Protein AF-A0A9D9VFP2-F1 (afdb_monomer)

Mean predicted aligned error: 11.66 Å

Solvent-accessible surface area (backbone atoms only — not comparable to full-atom values): 26414 Å² total; per-residue (Å²): 130,60,72,68,52,58,50,42,52,49,50,50,54,50,15,52,52,50,9,52,51,48,38,73,38,48,62,98,45,57,84,6,37,31,48,27,54,53,50,50,52,52,53,48,49,50,50,58,52,21,68,74,70,72,53,71,57,79,85,33,53,80,51,50,64,57,32,48,50,30,22,38,40,30,18,45,48,50,45,62,70,60,33,50,52,23,53,52,50,23,52,54,45,49,52,51,38,46,42,30,60,46,53,68,55,68,68,70,35,39,62,65,50,56,53,44,45,74,63,49,43,61,58,50,17,46,53,29,28,54,50,47,59,49,55,67,71,59,80,72,80,89,79,79,92,69,53,62,62,58,52,51,48,50,51,46,63,65,41,44,65,55,50,51,53,50,52,56,53,42,36,73,75,32,72,70,53,31,58,56,49,53,73,78,47,91,68,91,79,50,71,69,57,49,54,52,52,53,52,27,52,51,39,26,54,52,43,27,8,53,51,28,33,56,75,68,51,74,57,72,74,82,73,76,70,76,79,67,94,81,85,84,90,83,57,64,63,59,54,48,51,51,51,47,51,51,41,52,52,48,52,54,51,48,54,57,43,50,60,64,70,71,51,47,75,66,54,49,64,74,68,74,56,52,72,69,55,62,38,60,57,59,41,64,54,48,53,48,51,45,54,48,49,52,51,51,52,56,49,47,46,64,72,57,60,69,88,66,81,87,67,62,79,58,52,56,56,52,51,48,42,51,51,53,41,50,52,49,50,53,53,41,49,53,40,51,49,55,40,32,73,74,73,41,61,46,70,69,57,54,54,46,52,54,49,51,54,49,52,52,52,46,51,51,42,48,52,45,24,74,74,72,67,74,39,64,20,57,39,32,37,48,46,53,50,52,52,51,52,48,54,52,48,49,65,72,66,32,65,44,36,47,33,40,46,53,32,50,56,45,22,78,76,67,76,57,74,65,60,70,64,63,63,69,47,37,41,52,17,37,72,47,54,52,54,48,49,74,72,45,63,72,69,64,26,52,54,52,48,56,49,51,45,54,49,44,59,51,49,60,62,55,60,75,44,74,36,31,37,30,51,22,47,53,52,32,40,53,55,40,57,73,67,74,99

Secondary structure (DSSP, 8-state):
--HHHHHHHHHHHHHHHHHHHHHHHHTT--SSTHHHHHHHHHHHHHHHHHHHHT---TTTTTHHHHHHHHHHGGGT---HHHHHHHHHHHHHHHHHHHHHHHSS-GGG--HHHHHHHHHHHHHHHHHHHHHHHHHHHT------S-HHHHHHHHHHHHHHHHHHHHHHHHHHH-HHHHHHHHTT------HHHHHHHHHHHHHHHHHHHHHHHHHHSPP-------------SS-HHHHHHHHHHHHHHHHHHHHHHHHHHSS-HHHHHHTT--HHHHHHTTHHHHHHHHHHHHHHHHHHHHHHTTTSS--HHHHHHHHHHHHHHHHHHHHHHHHHHHHHHHH---HHHHHHHHHHHHHHHHHHHHHHIIIII--HHHHHHHHHHHHHHHHHHHHHH-HHHHHHHHHHHHHHHHS---HHHHHHS-GGGHHHHHHHHHH--HHHHHHHHHHHHHHHHHHHHHTT-STT--HHHHHHHHHHHHHT-

Foldseek 3Di:
DDPLLVLLVLLLVLLLVLLVLLLVLPQVAAAALLQLVSLVSLVVSCVVSCVVQVQDQPLLVVLVVLLNVLSHLRNAFFDPVLVVVSSVSNVLSLLLSLDRSQEDRLLQDFLVVSVCSVPVLLVQLLVLLVVSVVVNVPVDDDDDDPCPVVVVVVVCVVCVLVCVLVLVVVLVVDVVSVVVVCVPDVDPDDPSNSVSSVSSVVSSSNSSSSSSSNRVDHRPPPPPVPPDDPDDDPDLVVLLVVLVVLLVVLVVVVVVVCCVVVVPPVVCVVVPDDLVRQLPPCLVVLLVSLVVLLVSLVVSCVVNVLLDDDPPSSLVSNVSSLVSNVVSLVVSVVSLVSVCLVANDDPVSVVSVLSSVLSNQLSVQVNCCSPPVVRSSSSSVSSVVSVSVSSVVCSVCRRLLVRLVRQLVSCVVPVDHDLVRNLPGTLLNLVSLVVVLVVDDDPSNVVSVVSLVVLLVVLVVNPPDPSSNHNSSVVSNVVSVVVVD

pLDDT: mean 77.58, std 16.52, range [28.22, 97.62]

Structure (mmCIF, N/CA/C/O backbone):
data_AF-A0A9D9VFP2-F1
#
_entry.id   AF-A0A9D9VFP2-F1
#
loop_
_atom_site.group_PDB
_atom_site.id
_atom_site.type_symbol
_atom_site.label_atom_id
_atom_site.label_alt_id
_atom_site.label_comp_id
_atom_site.label_asym_id
_atom_site.label_entity_id
_atom_site.label_seq_id
_atom_site.pdbx_PDB_ins_code
_atom_site.Cartn_x
_atom_site.Cartn_y
_atom_site.Cartn_z
_atom_site.occupancy
_atom_site.B_iso_or_equiv
_atom_site.auth_seq_id
_atom_site.auth_comp_id
_atom_site.auth_asym_id
_atom_site.auth_atom_id
_atom_site.pdbx_PDB_model_num
ATOM 1 N N . MET A 1 1 ? 3.698 1.509 45.637 1.00 52.25 1 MET A N 1
ATOM 2 C CA . MET A 1 1 ? 3.637 2.145 44.303 1.00 52.25 1 MET A CA 1
ATOM 3 C C . MET A 1 1 ? 2.421 1.578 43.592 1.00 52.25 1 MET A C 1
ATOM 5 O O . MET A 1 1 ? 2.334 0.359 43.514 1.00 52.25 1 MET A O 1
ATOM 9 N N . ASP A 1 2 ? 1.460 2.410 43.174 1.00 69.44 2 ASP A N 1
ATOM 10 C CA . ASP A 1 2 ? 0.217 1.916 42.559 1.00 69.44 2 ASP A CA 1
ATOM 11 C C . ASP A 1 2 ? 0.507 1.032 41.341 1.00 69.44 2 ASP A C 1
ATOM 13 O O . ASP A 1 2 ? 1.338 1.373 40.495 1.00 69.44 2 ASP A O 1
ATOM 17 N N . SER A 1 3 ? -0.219 -0.081 41.213 1.00 72.44 3 SER A N 1
ATOM 18 C CA . SER A 1 3 ? -0.112 -1.013 40.077 1.00 72.44 3 SER A CA 1
ATOM 19 C C . SER A 1 3 ? -0.267 -0.311 38.718 1.00 72.44 3 SER A C 1
ATOM 21 O O . SER A 1 3 ? 0.394 -0.672 37.746 1.00 72.44 3 SER A O 1
ATOM 23 N N . LYS A 1 4 ? -1.063 0.766 38.663 1.00 73.50 4 LYS A N 1
ATOM 24 C CA . LYS A 1 4 ? -1.228 1.625 37.479 1.00 73.50 4 LYS A CA 1
ATOM 25 C C . LYS A 1 4 ? 0.044 2.382 37.087 1.00 73.50 4 LYS A C 1
ATOM 27 O O . LYS A 1 4 ? 0.317 2.513 35.898 1.00 73.50 4 LYS A O 1
ATOM 32 N N . ILE A 1 5 ? 0.829 2.849 38.059 1.00 71.31 5 ILE A N 1
ATOM 33 C CA . ILE A 1 5 ? 2.092 3.565 37.817 1.00 71.31 5 ILE A CA 1
ATOM 34 C C . ILE A 1 5 ? 3.139 2.598 37.266 1.00 71.31 5 ILE A C 1
ATOM 36 O O . ILE A 1 5 ? 3.820 2.911 36.292 1.00 71.31 5 ILE A O 1
ATOM 40 N N . LEU A 1 6 ? 3.235 1.401 37.854 1.00 77.12 6 LEU A N 1
ATOM 41 C CA . LEU A 1 6 ? 4.149 0.356 37.389 1.00 77.12 6 LEU A CA 1
ATOM 42 C C . LEU A 1 6 ? 3.842 -0.040 35.931 1.00 77.12 6 LEU A C 1
ATOM 44 O O . LEU A 1 6 ? 4.758 -0.204 35.124 1.00 77.12 6 LEU A O 1
ATOM 48 N N . ASN A 1 7 ? 2.556 -0.127 35.576 1.00 80.19 7 ASN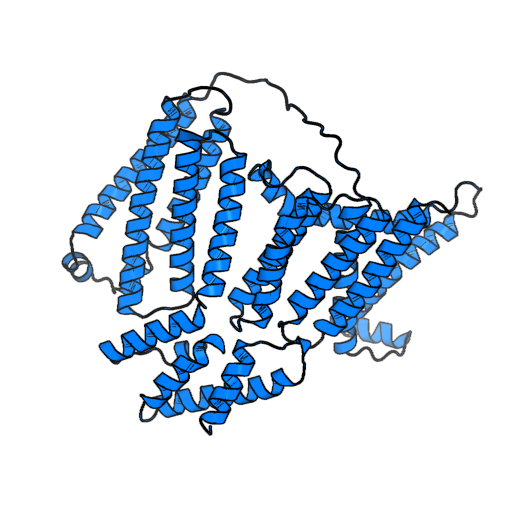 A N 1
ATOM 49 C CA . ASN A 1 7 ? 2.123 -0.395 34.206 1.00 80.19 7 ASN A CA 1
ATOM 50 C C . ASN A 1 7 ? 2.441 0.779 33.262 1.00 80.19 7 ASN A C 1
ATOM 52 O O . ASN A 1 7 ? 2.929 0.545 32.157 1.00 80.19 7 ASN A O 1
ATOM 56 N N . ALA A 1 8 ? 2.246 2.032 33.691 1.00 75.25 8 ALA A N 1
ATOM 57 C CA . ALA A 1 8 ? 2.575 3.214 32.883 1.00 75.25 8 ALA A CA 1
ATOM 58 C C . ALA A 1 8 ? 4.080 3.318 32.596 1.00 75.25 8 ALA A C 1
ATOM 60 O O . ALA A 1 8 ? 4.471 3.533 31.449 1.00 75.25 8 ALA A O 1
ATOM 61 N N . LEU A 1 9 ? 4.922 3.072 33.606 1.00 78.56 9 LEU A N 1
ATOM 62 C CA . LEU A 1 9 ? 6.376 2.999 33.441 1.00 78.56 9 LEU A CA 1
ATOM 63 C C . LEU A 1 9 ? 6.780 1.895 32.462 1.00 78.56 9 LEU A C 1
ATOM 65 O O . LEU A 1 9 ? 7.631 2.129 31.608 1.00 78.56 9 LEU A O 1
ATOM 69 N N . SER A 1 10 ? 6.148 0.717 32.543 1.00 80.88 10 SER A N 1
ATOM 70 C CA . SER A 1 10 ? 6.443 -0.376 31.611 1.00 80.88 10 SER A CA 1
ATOM 71 C C . SER A 1 10 ? 6.105 -0.013 30.162 1.00 80.88 10 SER A C 1
ATOM 73 O O . SER A 1 10 ? 6.924 -0.247 29.282 1.00 80.88 10 SER A O 1
ATOM 75 N N . VAL A 1 11 ? 4.965 0.644 29.915 1.00 82.88 11 VAL A N 1
ATOM 76 C CA . VAL A 1 11 ? 4.558 1.078 28.568 1.00 82.88 11 VAL A CA 1
ATOM 77 C C . VAL A 1 11 ? 5.515 2.131 28.005 1.00 82.88 11 VAL A C 1
ATOM 79 O O . VAL A 1 11 ? 5.914 2.033 26.844 1.00 82.88 11 VAL A O 1
ATOM 82 N N . ILE A 1 12 ? 5.938 3.103 28.818 1.00 78.62 12 ILE A N 1
ATOM 83 C CA . ILE A 1 12 ? 6.889 4.142 28.391 1.00 78.62 12 ILE A CA 1
ATOM 84 C C . ILE A 1 12 ? 8.267 3.541 28.099 1.00 78.62 12 ILE A C 1
ATOM 86 O O . ILE A 1 12 ? 8.838 3.825 27.048 1.00 78.62 12 ILE A O 1
ATOM 90 N N . ALA A 1 13 ? 8.778 2.671 28.976 1.00 78.88 13 ALA A N 1
ATOM 91 C CA . ALA A 1 13 ? 10.063 2.004 28.773 1.00 78.88 13 ALA A CA 1
ATOM 92 C C . ALA A 1 13 ? 10.060 1.129 27.508 1.00 78.88 13 ALA A C 1
ATOM 94 O O . ALA A 1 13 ? 10.996 1.193 26.711 1.00 78.88 13 ALA A O 1
ATOM 95 N N . THR A 1 14 ? 8.986 0.365 27.276 1.00 86.75 14 THR A N 1
ATOM 96 C CA . THR A 1 14 ? 8.822 -0.420 26.045 1.00 86.75 14 THR A CA 1
ATOM 97 C C . THR A 1 14 ? 8.753 0.475 24.805 1.00 86.75 14 THR A C 1
ATOM 99 O O . THR A 1 14 ? 9.372 0.147 23.798 1.00 86.75 14 THR A O 1
ATOM 102 N N . SER A 1 15 ? 8.073 1.623 24.876 1.00 82.06 15 SER A N 1
ATOM 103 C CA . SER A 1 15 ? 7.984 2.574 23.754 1.00 82.06 15 SER A CA 1
ATOM 104 C C . SER A 1 15 ? 9.339 3.211 23.424 1.00 82.06 15 SER A C 1
ATOM 106 O O . SER A 1 15 ? 9.695 3.317 22.255 1.00 82.06 15 SER A O 1
ATOM 108 N N . LEU A 1 16 ? 10.139 3.576 24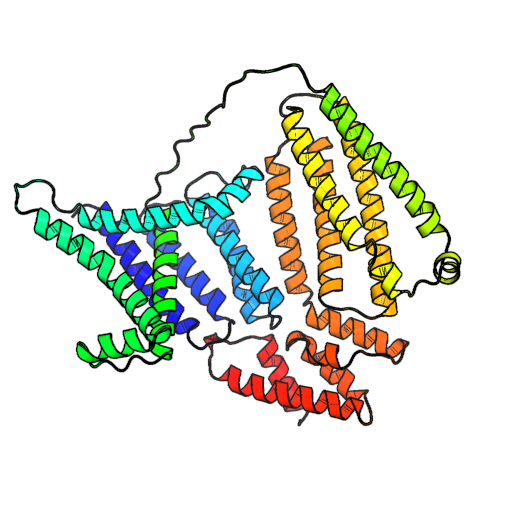.436 1.00 81.44 16 LEU A N 1
ATOM 109 C CA . LEU A 1 16 ? 11.512 4.071 24.241 1.00 81.44 16 LEU A CA 1
ATOM 110 C C . LEU A 1 16 ? 12.401 3.017 23.568 1.00 81.44 16 LEU A C 1
ATOM 112 O O . LEU A 1 16 ? 13.129 3.331 22.626 1.00 81.44 16 LEU A O 1
ATOM 116 N N . GLY A 1 17 ? 12.310 1.762 24.022 1.00 86.44 17 GLY A N 1
ATOM 117 C CA . GLY A 1 17 ? 13.030 0.645 23.412 1.00 86.44 17 GLY A CA 1
ATOM 118 C C . GLY A 1 17 ? 12.622 0.421 21.954 1.00 86.44 17 GLY A C 1
ATOM 119 O O . GLY A 1 17 ? 13.483 0.318 21.084 1.00 86.44 17 GLY A O 1
ATOM 120 N N . LEU A 1 18 ? 11.316 0.419 21.667 1.00 88.94 18 LEU A N 1
ATOM 121 C CA . LEU A 1 18 ? 10.792 0.288 20.304 1.00 88.94 18 LEU A CA 1
ATOM 122 C C . LEU A 1 18 ? 11.231 1.439 19.393 1.00 88.94 18 LEU A C 1
ATOM 124 O O . LEU A 1 18 ? 11.557 1.187 18.239 1.00 88.94 18 LEU A O 1
ATOM 128 N N . ALA A 1 19 ? 11.284 2.674 19.896 1.00 85.56 19 ALA A N 1
ATOM 129 C CA . ALA A 1 19 ? 11.765 3.827 19.136 1.00 85.56 19 ALA A CA 1
ATOM 130 C C . ALA A 1 19 ? 13.247 3.704 18.758 1.00 85.56 19 ALA A C 1
ATOM 132 O O . ALA A 1 19 ? 13.632 4.00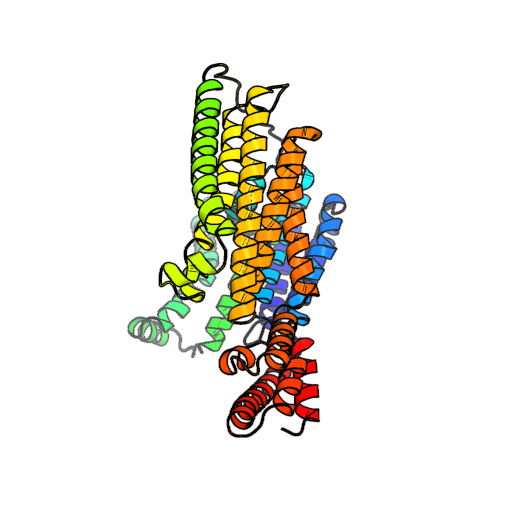8 17.631 1.00 85.56 19 ALA A O 1
ATOM 133 N N . PHE A 1 20 ? 14.078 3.207 19.679 1.00 87.88 20 PHE A N 1
ATOM 134 C CA . PHE A 1 20 ? 15.489 2.948 19.398 1.00 87.88 20 PHE A CA 1
ATOM 135 C C . PHE A 1 20 ? 15.665 1.844 18.348 1.00 87.88 20 PHE A C 1
ATOM 137 O O . PHE A 1 20 ? 16.433 2.004 17.401 1.00 87.88 20 PHE A O 1
ATOM 144 N N . VAL A 1 21 ? 14.907 0.748 18.475 1.00 91.06 21 VAL A N 1
ATOM 145 C CA . VAL A 1 21 ? 14.907 -0.337 17.481 1.00 91.06 21 VAL A CA 1
ATOM 146 C C . VAL A 1 21 ? 14.409 0.165 16.125 1.00 91.06 21 VAL A C 1
ATOM 148 O O . VAL A 1 21 ? 15.015 -0.162 15.111 1.00 91.06 21 VAL A O 1
ATOM 151 N N . PHE A 1 22 ? 13.352 0.981 16.089 1.00 91.06 22 PHE A N 1
ATOM 152 C CA . PHE A 1 22 ? 12.837 1.576 14.855 1.00 91.06 22 PHE A CA 1
ATOM 153 C C . PHE A 1 22 ? 13.925 2.382 14.141 1.00 91.06 22 PHE A C 1
ATOM 155 O O . PHE A 1 22 ? 14.223 2.117 12.980 1.00 91.06 22 PHE A O 1
ATOM 162 N N . ASN A 1 23 ? 14.590 3.291 14.850 1.00 88.00 23 ASN A N 1
ATOM 163 C CA . ASN A 1 23 ? 15.678 4.072 14.272 1.00 88.00 23 ASN A CA 1
ATOM 164 C C . ASN A 1 23 ? 16.829 3.212 13.769 1.00 88.00 23 ASN A C 1
ATOM 166 O O . ASN A 1 23 ? 17.292 3.398 12.651 1.00 88.00 23 ASN A O 1
ATOM 170 N N . PHE A 1 24 ? 17.264 2.229 14.556 1.00 89.50 24 PHE A N 1
ATOM 171 C CA . PHE A 1 24 ? 18.305 1.302 14.121 1.00 89.50 24 PHE A CA 1
ATOM 172 C C . PHE A 1 24 ? 17.937 0.571 12.811 1.00 89.50 24 PHE A C 1
ATOM 174 O O . PHE A 1 24 ? 18.823 0.228 12.020 1.00 89.50 24 PHE A O 1
ATOM 181 N N . MET A 1 25 ? 16.642 0.340 12.575 1.00 89.12 25 MET A N 1
ATOM 182 C CA . MET A 1 25 ? 16.126 -0.384 11.412 1.00 89.12 25 MET A CA 1
ATOM 183 C C . MET A 1 25 ? 15.899 0.489 10.171 1.00 89.12 25 MET A C 1
ATOM 185 O O . MET A 1 25 ? 16.067 -0.028 9.069 1.00 89.12 25 MET A O 1
ATOM 189 N N . PHE A 1 26 ? 15.521 1.762 10.326 1.00 89.75 26 PHE A N 1
ATOM 190 C CA . PHE A 1 26 ? 15.098 2.626 9.209 1.00 89.75 26 PHE A CA 1
ATOM 191 C C . PHE A 1 26 ? 16.019 3.818 8.926 1.00 89.75 26 PHE A C 1
ATOM 193 O O . PHE A 1 26 ? 15.959 4.369 7.831 1.00 89.75 26 PHE A O 1
ATOM 200 N N . PHE A 1 27 ? 16.878 4.209 9.867 1.00 86.88 27 PHE A N 1
ATOM 201 C CA . PHE A 1 27 ? 17.764 5.356 9.681 1.00 86.88 27 PHE A CA 1
ATOM 202 C C . PHE A 1 27 ? 18.812 5.089 8.589 1.00 86.88 27 PHE A C 1
ATOM 204 O O . PHE A 1 27 ? 19.534 4.092 8.683 1.00 86.88 27 PHE A O 1
ATOM 211 N N . ASP A 1 28 ? 18.886 5.973 7.584 1.00 83.56 28 ASP A N 1
ATOM 212 C CA . ASP A 1 28 ? 19.728 5.860 6.375 1.00 83.56 28 ASP A CA 1
ATOM 213 C C . ASP A 1 28 ? 19.528 4.556 5.569 1.00 83.56 28 ASP A C 1
ATOM 215 O O . ASP A 1 28 ? 20.409 4.144 4.814 1.00 83.56 28 ASP A O 1
ATOM 219 N N . LYS A 1 29 ? 18.386 3.869 5.721 1.00 86.50 29 LYS A N 1
ATOM 220 C CA . LYS A 1 29 ? 18.174 2.524 5.157 1.00 86.50 29 LYS A CA 1
ATOM 221 C C . LYS A 1 29 ? 16.913 2.435 4.317 1.00 86.50 29 LYS A C 1
ATOM 223 O O . LYS A 1 29 ? 15.862 2.973 4.659 1.00 86.50 29 LYS A O 1
ATOM 228 N N . LEU A 1 30 ? 16.994 1.667 3.233 1.00 85.25 30 LEU A N 1
ATOM 229 C CA . LEU A 1 30 ? 15.828 1.350 2.414 1.00 85.25 30 LEU A CA 1
ATOM 230 C C . LEU A 1 30 ? 14.844 0.447 3.164 1.00 85.25 30 LEU A C 1
ATOM 232 O O . LEU A 1 30 ? 15.219 -0.414 3.961 1.00 85.25 30 LEU A O 1
ATOM 236 N N . ILE A 1 31 ? 13.564 0.596 2.827 1.00 88.69 31 ILE A N 1
ATOM 237 C CA . ILE A 1 31 ? 12.503 -0.281 3.319 1.00 88.69 31 ILE A CA 1
ATOM 238 C C . ILE A 1 31 ? 12.723 -1.693 2.754 1.00 88.69 31 ILE A C 1
ATOM 240 O O . ILE A 1 31 ? 12.902 -1.874 1.545 1.00 88.69 31 ILE A O 1
ATOM 244 N N . GLY A 1 32 ? 12.703 -2.682 3.646 1.00 89.75 32 GLY A N 1
ATOM 245 C CA . GLY A 1 32 ? 12.879 -4.095 3.329 1.00 89.75 32 GLY A CA 1
ATOM 246 C C . GLY A 1 32 ? 12.302 -4.970 4.437 1.00 89.75 32 GLY A C 1
ATOM 247 O O . GLY A 1 32 ? 11.187 -4.736 4.915 1.00 89.75 32 GLY A O 1
ATOM 248 N N . ILE A 1 33 ? 13.073 -5.961 4.887 1.00 93.31 33 ILE A N 1
ATOM 249 C CA . ILE A 1 33 ? 12.671 -6.865 5.976 1.00 93.31 33 ILE A CA 1
ATOM 250 C C . ILE A 1 33 ? 12.490 -6.153 7.331 1.00 93.31 33 ILE A C 1
ATOM 252 O O . ILE A 1 33 ? 11.811 -6.670 8.220 1.00 93.31 33 ILE A O 1
ATOM 256 N N . SER A 1 34 ? 13.036 -4.944 7.488 1.00 93.31 34 SER A N 1
ATOM 257 C CA . SER A 1 34 ? 12.849 -4.086 8.665 1.00 93.31 34 SER A CA 1
ATOM 258 C C . SER A 1 34 ? 11.381 -3.920 9.079 1.00 93.31 34 SER A C 1
ATOM 260 O O . SER A 1 34 ? 11.084 -3.932 10.276 1.00 93.31 34 SER A O 1
ATOM 262 N N . VAL A 1 35 ? 10.449 -3.847 8.118 1.00 93.81 35 VAL A N 1
ATOM 263 C CA . VAL A 1 35 ? 9.007 -3.664 8.374 1.00 93.81 35 VAL A CA 1
ATOM 264 C C . VAL A 1 35 ? 8.398 -4.853 9.118 1.00 93.81 35 VAL A C 1
ATOM 266 O O . VAL A 1 35 ? 7.691 -4.659 10.110 1.00 93.81 35 VAL A O 1
ATOM 269 N N . VAL A 1 36 ? 8.682 -6.090 8.699 1.00 96.19 36 VAL A N 1
ATOM 270 C CA . VAL A 1 36 ? 8.168 -7.279 9.400 1.00 96.19 36 VAL A CA 1
ATOM 271 C C . VAL A 1 36 ? 8.813 -7.439 10.767 1.00 96.19 36 VAL A C 1
ATOM 273 O O . VAL A 1 36 ? 8.118 -7.780 11.722 1.00 96.19 36 VAL A O 1
ATOM 276 N N . VAL A 1 37 ? 10.108 -7.134 10.890 1.00 95.12 37 VAL A N 1
ATOM 277 C CA . VAL A 1 37 ? 10.836 -7.255 12.157 1.00 95.12 37 VAL A CA 1
ATOM 278 C C . VAL A 1 37 ? 10.255 -6.296 13.191 1.00 95.12 37 VAL A C 1
ATOM 280 O O . VAL A 1 37 ? 9.863 -6.739 14.271 1.00 95.12 37 VAL A O 1
ATOM 283 N N . ILE A 1 38 ? 10.110 -5.006 12.865 1.00 94.38 38 ILE A N 1
ATOM 284 C CA . ILE A 1 38 ? 9.543 -4.040 13.816 1.00 94.38 38 ILE A CA 1
ATOM 285 C C . ILE A 1 38 ? 8.085 -4.367 14.154 1.00 94.38 38 ILE A C 1
ATOM 287 O O . ILE A 1 38 ? 7.682 -4.260 15.312 1.00 94.38 38 ILE A O 1
ATOM 291 N N . THR A 1 39 ? 7.308 -4.828 13.171 1.00 94.81 39 THR A N 1
ATOM 292 C CA . THR A 1 39 ? 5.899 -5.188 13.368 1.00 94.81 39 THR A CA 1
ATOM 293 C C . THR A 1 39 ? 5.766 -6.409 14.279 1.00 94.81 39 THR A C 1
ATOM 295 O O . THR A 1 39 ? 4.938 -6.413 15.189 1.00 94.81 39 THR A O 1
ATOM 298 N N . ALA A 1 40 ? 6.618 -7.421 14.103 1.00 95.38 40 ALA A N 1
ATOM 299 C CA . ALA A 1 40 ? 6.659 -8.598 14.964 1.00 95.38 40 ALA A CA 1
ATOM 300 C C . ALA A 1 40 ? 7.079 -8.244 16.398 1.00 95.38 40 ALA A C 1
ATOM 302 O O . ALA A 1 40 ? 6.453 -8.715 17.349 1.00 95.38 40 ALA A O 1
ATOM 303 N N . ILE A 1 41 ? 8.081 -7.371 16.568 1.00 94.94 41 ILE A N 1
ATOM 304 C CA . ILE A 1 41 ? 8.502 -6.883 17.891 1.00 94.94 41 ILE A CA 1
ATOM 305 C C . ILE A 1 41 ? 7.369 -6.082 18.552 1.00 94.94 41 ILE A C 1
ATOM 307 O O . ILE A 1 41 ? 7.104 -6.275 19.737 1.00 94.94 41 ILE A O 1
ATOM 311 N N . LEU A 1 42 ? 6.653 -5.238 17.801 1.00 93.81 42 LEU A N 1
ATOM 312 C CA . LEU A 1 42 ? 5.506 -4.478 18.308 1.00 93.81 42 LEU A CA 1
ATOM 313 C C . LEU A 1 42 ? 4.364 -5.401 18.765 1.00 93.81 42 LEU A C 1
ATOM 315 O O . LEU A 1 42 ? 3.841 -5.228 19.866 1.00 93.81 42 LEU A O 1
ATOM 319 N N . ILE A 1 43 ? 3.996 -6.405 17.962 1.00 93.38 43 ILE A N 1
ATOM 320 C CA . ILE A 1 43 ? 2.972 -7.399 18.331 1.00 93.38 43 ILE A CA 1
ATOM 321 C C . ILE A 1 43 ? 3.429 -8.213 19.549 1.00 93.38 43 ILE A C 1
ATOM 323 O O . ILE A 1 43 ? 2.642 -8.434 20.470 1.00 93.38 43 ILE A O 1
ATOM 327 N N . GLY A 1 44 ? 4.706 -8.604 19.604 1.00 92.38 44 GLY A N 1
ATOM 328 C CA . GLY A 1 44 ? 5.305 -9.272 20.760 1.00 92.38 44 GLY A CA 1
ATOM 329 C C . GLY A 1 44 ? 5.255 -8.414 22.027 1.00 92.38 44 GLY A C 1
ATOM 330 O O . GLY A 1 44 ? 4.893 -8.911 23.093 1.00 92.38 44 GLY A O 1
ATOM 331 N N . ALA A 1 45 ? 5.524 -7.111 21.915 1.00 91.25 45 ALA A N 1
ATOM 332 C CA . ALA A 1 45 ? 5.397 -6.159 23.016 1.00 91.25 45 ALA A CA 1
ATOM 333 C C . ALA A 1 45 ? 3.947 -6.054 23.515 1.00 91.25 45 ALA A C 1
ATOM 335 O O . ALA A 1 45 ? 3.715 -6.087 24.726 1.00 91.25 45 ALA A O 1
ATOM 336 N N . VAL A 1 46 ? 2.965 -6.004 22.605 1.00 90.50 46 VAL A N 1
ATOM 337 C CA . VAL A 1 46 ? 1.536 -6.051 22.964 1.00 90.50 46 VAL A CA 1
ATOM 338 C C . VAL A 1 46 ? 1.185 -7.367 23.660 1.00 90.50 46 VAL A C 1
ATOM 340 O O . VAL A 1 46 ? 0.482 -7.341 24.667 1.00 90.50 46 VAL A O 1
ATOM 343 N N . TYR A 1 47 ? 1.696 -8.504 23.182 1.00 89.62 47 TYR A N 1
ATOM 344 C CA . TYR A 1 47 ? 1.457 -9.812 23.797 1.00 89.62 47 TYR A CA 1
ATOM 345 C C . TYR A 1 47 ? 2.007 -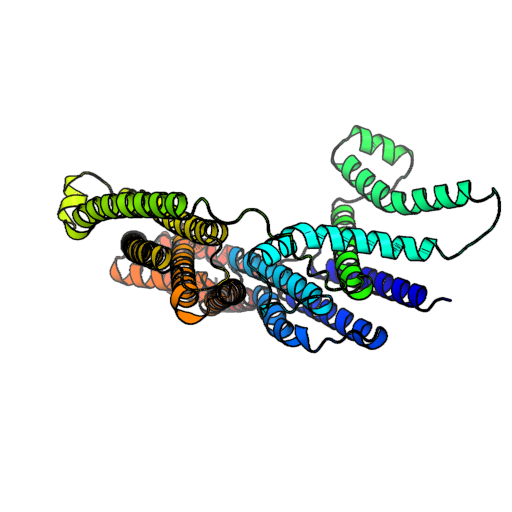9.886 25.228 1.00 89.62 47 TYR A C 1
ATOM 347 O O . TYR A 1 47 ? 1.273 -10.216 26.160 1.00 89.62 47 TYR A O 1
ATOM 355 N N . LEU A 1 48 ? 3.273 -9.507 25.428 1.00 88.88 48 LEU A N 1
ATOM 356 C CA . LEU A 1 48 ? 3.939 -9.535 26.735 1.00 88.88 48 LEU A CA 1
ATOM 357 C C . LEU A 1 48 ? 3.284 -8.582 27.745 1.00 88.88 48 LEU A C 1
ATOM 359 O O . LEU A 1 48 ? 3.035 -8.960 28.893 1.00 88.88 48 LEU A O 1
ATOM 363 N N . LEU A 1 49 ? 2.960 -7.355 27.323 1.00 87.31 49 LEU A N 1
ATOM 364 C CA . LEU A 1 49 ? 2.232 -6.401 28.164 1.00 87.31 49 LEU A CA 1
ATOM 365 C C . LEU A 1 49 ? 0.787 -6.861 28.416 1.00 87.31 49 LEU A C 1
ATOM 367 O O . LEU A 1 49 ? 0.271 -6.671 29.518 1.00 87.31 49 LEU A O 1
ATOM 371 N N . GLY A 1 50 ? 0.161 -7.522 27.440 1.00 83.94 50 GLY A N 1
ATOM 372 C CA . GLY A 1 50 ? -1.165 -8.131 27.539 1.00 83.94 50 GLY A CA 1
ATOM 373 C C . GLY A 1 50 ? -1.246 -9.222 28.602 1.00 83.94 50 GLY A C 1
ATOM 374 O O . GLY A 1 50 ? -2.176 -9.202 29.408 1.00 83.94 50 GLY A O 1
ATOM 375 N N . LEU A 1 51 ? -0.243 -10.105 28.677 1.00 84.75 51 LEU A N 1
ATOM 376 C CA . LEU A 1 51 ? -0.134 -11.118 29.736 1.00 84.75 51 LEU A CA 1
ATOM 377 C C . LEU A 1 51 ? -0.040 -10.477 31.127 1.00 84.75 51 LEU A C 1
ATOM 379 O O . LEU A 1 51 ? -0.697 -10.923 32.066 1.00 84.75 51 LEU A O 1
ATOM 383 N N . ARG A 1 52 ? 0.740 -9.396 31.253 1.00 81.81 52 ARG A N 1
ATOM 384 C CA . ARG A 1 52 ? 0.933 -8.675 32.521 1.00 81.81 52 ARG A CA 1
ATOM 385 C C . ARG A 1 52 ? -0.311 -7.899 32.965 1.00 81.81 52 ARG A C 1
ATOM 387 O O . ARG A 1 52 ? -0.558 -7.786 34.162 1.00 81.81 52 ARG A O 1
ATOM 394 N N . GLN A 1 53 ? -1.070 -7.349 32.019 1.00 80.12 53 GLN A N 1
ATOM 395 C CA . GLN A 1 53 ? -2.237 -6.496 32.282 1.00 80.12 53 GLN A CA 1
ATOM 396 C C . GLN A 1 53 ? -3.586 -7.218 32.094 1.00 80.12 53 GLN A C 1
ATOM 398 O O . GLN A 1 53 ? -4.630 -6.574 32.154 1.00 80.12 53 GLN A O 1
ATOM 403 N N . GLN A 1 54 ? -3.570 -8.543 31.892 1.00 77.44 54 GLN A N 1
ATOM 404 C CA . GLN A 1 54 ? -4.748 -9.406 31.703 1.00 77.44 54 GLN A CA 1
ATOM 405 C C . GLN A 1 54 ? -5.678 -8.967 30.554 1.00 77.44 54 GLN A C 1
ATOM 407 O O . GLN A 1 54 ? -6.904 -9.081 30.632 1.00 77.44 54 GLN A O 1
ATOM 412 N N . VAL A 1 55 ? -5.101 -8.478 29.453 1.00 77.19 55 VAL A N 1
ATOM 413 C CA . VAL A 1 55 ? -5.856 -8.144 28.236 1.00 77.19 55 VAL A CA 1
ATOM 414 C C . VAL A 1 55 ? -6.073 -9.418 27.415 1.00 77.19 55 VAL A C 1
ATOM 416 O O . VAL A 1 55 ? -5.120 -10.104 27.052 1.00 77.19 55 VAL A O 1
ATOM 419 N N . SER A 1 56 ? -7.331 -9.744 27.103 1.00 77.88 56 SER A N 1
ATOM 420 C CA . SER A 1 56 ? -7.659 -10.891 26.247 1.00 77.88 56 SER A CA 1
ATOM 421 C C . SER A 1 56 ? -7.322 -10.592 24.786 1.00 77.88 56 SER A C 1
ATOM 423 O O . SER A 1 56 ? -7.918 -9.705 24.181 1.00 77.88 56 SER A O 1
ATOM 425 N N . LEU A 1 57 ? -6.405 -11.369 24.206 1.00 77.56 57 LEU A N 1
ATOM 426 C CA . LEU A 1 57 ? -5.980 -11.243 22.803 1.00 77.56 57 LEU A CA 1
ATOM 427 C C . LEU A 1 57 ? -6.766 -12.156 21.850 1.00 77.56 57 LEU A C 1
ATOM 429 O O . LEU A 1 57 ? -6.576 -12.107 20.636 1.00 77.56 57 LEU A O 1
ATOM 433 N N . ARG A 1 58 ? -7.653 -13.004 22.390 1.00 78.06 58 ARG A N 1
ATOM 434 C CA . ARG A 1 58 ? -8.315 -14.084 21.641 1.00 78.06 58 ARG A CA 1
ATOM 435 C C . ARG A 1 58 ? -9.128 -13.571 20.450 1.00 78.06 58 ARG A C 1
ATOM 437 O O . ARG A 1 58 ? -9.150 -14.221 19.413 1.00 78.06 58 ARG A O 1
ATOM 444 N N . ASN A 1 59 ? -9.763 -12.409 20.594 1.00 76.88 59 ASN A N 1
ATOM 445 C CA . ASN A 1 59 ? -10.679 -11.874 19.586 1.00 76.88 59 ASN A CA 1
ATOM 446 C C . ASN A 1 59 ? -9.961 -11.221 18.395 1.00 76.88 59 ASN A C 1
ATOM 448 O O . ASN A 1 59 ? -10.533 -11.181 17.315 1.00 76.88 59 ASN A O 1
ATOM 452 N N . ALA A 1 60 ? -8.721 -10.755 18.569 1.00 85.12 60 ALA A N 1
ATOM 453 C CA . ALA A 1 60 ? -7.975 -10.022 17.541 1.00 85.12 60 ALA A CA 1
ATOM 454 C C . ALA A 1 60 ? -6.859 -10.860 16.885 1.00 85.12 60 ALA A C 1
ATOM 456 O O . ALA A 1 60 ? -6.195 -10.409 15.954 1.00 85.12 60 ALA A O 1
ATOM 457 N N . TRP A 1 61 ? -6.631 -12.095 17.353 1.00 86.25 61 TRP A N 1
ATOM 458 C CA . TRP A 1 61 ? -5.504 -12.928 16.908 1.00 86.25 61 TRP A CA 1
ATOM 459 C C . TRP A 1 61 ? -5.543 -13.267 15.411 1.00 86.25 61 TRP A C 1
ATOM 461 O O . TRP A 1 61 ? -4.503 -13.448 14.785 1.00 86.25 61 TRP A O 1
ATOM 471 N N . TRP A 1 62 ? -6.735 -13.318 14.816 1.00 90.00 62 TRP A N 1
ATOM 472 C CA . TRP A 1 62 ? -6.916 -13.595 13.390 1.00 90.00 62 TRP A CA 1
ATOM 473 C C . TRP A 1 62 ? -6.368 -12.474 12.480 1.00 90.00 62 TRP A C 1
ATOM 475 O O . TRP A 1 62 ? -6.045 -12.745 11.325 1.00 90.00 62 TRP A O 1
ATOM 485 N N . LEU A 1 63 ? -6.192 -11.244 12.991 1.00 91.94 63 LEU A N 1
ATOM 486 C CA . LEU A 1 63 ? -5.574 -10.128 12.258 1.00 91.94 63 LEU A CA 1
ATOM 487 C C . LEU A 1 63 ? -4.046 -10.236 12.184 1.00 91.94 63 LEU A C 1
ATOM 489 O O . LEU A 1 63 ? -3.446 -9.744 11.232 1.00 91.94 63 LEU A O 1
ATOM 493 N N . VAL A 1 64 ? -3.407 -10.891 13.157 1.00 93.69 64 VAL A N 1
ATOM 494 C CA . VAL A 1 64 ? -1.942 -11.042 13.235 1.00 93.69 64 VAL A CA 1
ATOM 495 C C . VAL A 1 64 ? -1.332 -11.643 11.960 1.00 93.69 64 VAL A C 1
ATOM 497 O O . VAL A 1 64 ? -0.401 -11.033 11.433 1.00 93.69 64 VAL A O 1
ATOM 500 N N . PRO A 1 65 ? -1.818 -12.775 11.406 1.00 95.56 65 PRO A N 1
ATOM 501 C CA . PRO A 1 65 ? -1.255 -13.317 10.169 1.00 95.56 65 PRO A CA 1
ATOM 502 C C . PRO A 1 65 ? -1.407 -12.363 8.977 1.00 95.56 65 PRO A C 1
ATOM 504 O O . PRO A 1 65 ? -0.502 -12.294 8.151 1.00 95.56 65 PRO A O 1
ATOM 507 N N . LEU A 1 66 ? -2.497 -11.587 8.900 1.00 95.75 66 LEU A N 1
ATOM 508 C CA . LEU A 1 66 ? -2.681 -10.580 7.847 1.00 95.75 66 LEU A CA 1
ATOM 509 C C . LEU A 1 66 ? -1.688 -9.423 8.002 1.00 95.75 66 LEU A C 1
ATOM 511 O O . LEU A 1 66 ? -1.054 -9.025 7.028 1.00 95.75 66 LEU A O 1
ATOM 515 N N . ILE A 1 67 ? -1.512 -8.918 9.227 1.00 96.50 67 ILE A N 1
ATOM 516 C CA . ILE A 1 67 ? -0.539 -7.862 9.538 1.00 96.50 67 ILE A CA 1
ATOM 517 C C . ILE A 1 67 ? 0.871 -8.314 9.152 1.00 96.50 67 ILE A C 1
ATOM 519 O O . ILE A 1 67 ? 1.581 -7.592 8.457 1.00 96.50 67 ILE A O 1
ATOM 523 N N . LEU A 1 68 ? 1.265 -9.521 9.565 1.00 96.94 68 LEU A N 1
ATOM 524 C CA . LEU A 1 68 ? 2.589 -10.063 9.265 1.00 96.94 68 LEU A CA 1
ATOM 525 C C . LEU A 1 68 ? 2.780 -10.328 7.771 1.00 96.94 68 LEU A C 1
ATOM 527 O O . LEU A 1 68 ? 3.868 -10.074 7.263 1.00 96.94 68 LEU A O 1
ATOM 531 N N . PHE A 1 69 ? 1.744 -10.774 7.055 1.00 97.44 69 PHE A N 1
ATOM 532 C CA . PHE A 1 69 ? 1.799 -10.930 5.602 1.00 97.44 69 PHE A CA 1
ATOM 533 C C . PHE A 1 69 ? 2.134 -9.602 4.911 1.00 97.44 69 PHE A C 1
ATOM 535 O O . PHE A 1 69 ? 3.102 -9.535 4.154 1.00 97.44 69 PHE A O 1
ATOM 542 N N . PHE A 1 70 ? 1.383 -8.533 5.196 1.00 97.62 70 PHE A N 1
ATOM 543 C CA . PHE A 1 70 ? 1.630 -7.231 4.568 1.00 97.62 70 PHE A CA 1
ATOM 544 C C . PHE A 1 70 ? 2.951 -6.609 5.024 1.00 97.62 70 PHE A C 1
ATOM 546 O O . PHE A 1 70 ? 3.654 -6.033 4.199 1.00 97.62 70 PHE A O 1
ATOM 553 N N . ALA A 1 71 ? 3.341 -6.789 6.286 1.00 96.69 71 ALA A N 1
ATOM 554 C CA . ALA A 1 71 ? 4.623 -6.309 6.794 1.00 96.69 71 ALA A CA 1
ATOM 555 C C . ALA A 1 71 ? 5.824 -7.059 6.187 1.00 96.69 71 ALA A C 1
ATOM 557 O O . ALA A 1 71 ? 6.914 -6.499 6.089 1.00 96.69 71 ALA A O 1
ATOM 558 N N . PHE A 1 72 ? 5.637 -8.317 5.771 1.00 97.00 72 PHE A N 1
ATOM 559 C CA . PHE A 1 72 ? 6.670 -9.142 5.139 1.00 97.00 72 PHE A CA 1
ATOM 560 C C . PHE A 1 72 ? 6.891 -8.798 3.664 1.00 97.00 72 PHE A C 1
ATOM 562 O O . PHE A 1 72 ? 8.019 -8.872 3.178 1.00 97.00 72 PHE A O 1
ATOM 569 N N . MET A 1 73 ? 5.845 -8.382 2.947 1.00 96.81 73 MET A N 1
ATOM 570 C CA . MET A 1 73 ? 5.921 -8.146 1.502 1.00 96.81 73 MET A CA 1
ATOM 571 C C . MET A 1 73 ? 6.932 -7.075 1.045 1.00 96.81 73 MET A C 1
ATOM 573 O O . MET A 1 73 ? 7.545 -7.301 0.003 1.00 96.81 73 MET A O 1
ATOM 577 N N . PRO A 1 74 ? 7.210 -5.981 1.782 1.00 95.19 74 PRO A N 1
ATOM 578 C CA . PRO A 1 74 ? 8.328 -5.075 1.486 1.00 95.19 74 PRO A CA 1
ATOM 579 C C . PRO A 1 74 ? 9.713 -5.744 1.470 1.00 95.19 74 PRO A C 1
ATOM 581 O O . PRO A 1 74 ? 10.623 -5.271 0.795 1.00 95.19 74 PRO A O 1
ATOM 584 N N . GLY A 1 75 ? 9.888 -6.864 2.182 1.00 93.69 75 GLY A N 1
ATOM 585 C CA . GLY A 1 75 ? 11.093 -7.699 2.107 1.00 93.69 75 GLY A CA 1
ATOM 586 C C . GLY A 1 75 ? 11.086 -8.687 0.933 1.00 93.69 75 GLY A C 1
ATOM 587 O O . GLY A 1 75 ? 12.097 -9.326 0.655 1.00 93.69 75 GLY A O 1
ATOM 588 N N . VAL A 1 76 ? 9.963 -8.833 0.225 1.00 95.50 76 VAL A N 1
ATOM 589 C CA . VAL A 1 76 ? 9.805 -9.771 -0.899 1.00 95.50 76 VAL A CA 1
ATOM 590 C C . VAL A 1 76 ? 9.769 -9.046 -2.241 1.00 95.50 76 VAL A C 1
ATOM 592 O O . VAL A 1 76 ? 10.405 -9.504 -3.187 1.00 95.50 76 VAL A O 1
ATOM 595 N N . ARG A 1 77 ? 9.019 -7.943 -2.325 1.00 95.06 77 ARG A N 1
ATOM 596 C CA . ARG A 1 77 ? 8.747 -7.171 -3.546 1.00 95.06 77 ARG A CA 1
ATOM 597 C C . ARG A 1 77 ? 9.551 -5.881 -3.552 1.00 95.06 77 ARG A C 1
ATOM 599 O O . ARG A 1 77 ? 9.652 -5.219 -2.526 1.00 95.06 77 ARG A O 1
ATOM 606 N N . ALA A 1 78 ? 10.123 -5.529 -4.695 1.00 93.06 78 ALA A N 1
ATOM 607 C CA . ALA A 1 78 ? 10.917 -4.317 -4.878 1.00 93.06 78 ALA A CA 1
ATOM 608 C C . ALA A 1 78 ? 10.092 -3.129 -5.396 1.00 93.06 78 ALA A C 1
ATOM 610 O O . ALA A 1 78 ? 10.576 -2.001 -5.344 1.00 93.06 78 ALA A O 1
ATOM 611 N N . ASN A 1 79 ? 8.871 -3.364 -5.892 1.00 94.25 79 ASN A N 1
ATOM 612 C CA . ASN A 1 79 ? 7.989 -2.300 -6.369 1.00 94.25 79 ASN A CA 1
ATOM 613 C C . ASN A 1 79 ? 7.635 -1.306 -5.238 1.00 94.25 79 ASN A C 1
ATOM 615 O O . ASN A 1 79 ? 7.095 -1.686 -4.193 1.00 94.25 79 ASN A O 1
ATOM 619 N N . GLU A 1 80 ? 7.924 -0.022 -5.460 1.00 91.88 80 GLU A N 1
ATOM 620 C CA . GLU A 1 80 ? 7.781 1.041 -4.454 1.00 91.88 80 GLU A CA 1
ATOM 621 C C . GLU A 1 80 ? 6.321 1.352 -4.122 1.00 91.88 80 GLU A C 1
ATOM 623 O O . GLU A 1 80 ? 5.955 1.460 -2.952 1.00 91.88 80 GLU A O 1
ATOM 628 N N . PHE A 1 81 ? 5.457 1.436 -5.135 1.00 93.50 81 PHE A N 1
ATOM 629 C CA . PHE A 1 81 ? 4.039 1.720 -4.926 1.00 93.50 81 PHE A CA 1
ATOM 630 C C . PHE A 1 81 ? 3.335 0.575 -4.186 1.00 93.50 81 PHE A C 1
ATOM 632 O O . PHE A 1 81 ? 2.534 0.803 -3.281 1.00 93.50 81 PHE A O 1
ATOM 639 N N . LEU A 1 82 ? 3.679 -0.672 -4.504 1.00 94.88 82 LEU A N 1
ATOM 640 C CA . LEU A 1 82 ? 3.201 -1.848 -3.786 1.00 94.88 82 LEU A CA 1
ATOM 641 C C . LEU A 1 82 ? 3.731 -1.876 -2.348 1.00 94.88 82 LEU A C 1
ATOM 643 O O . LEU A 1 82 ? 2.984 -2.207 -1.429 1.00 94.88 82 LEU A O 1
ATOM 647 N N . THR A 1 83 ? 4.987 -1.477 -2.133 1.00 94.75 83 THR A N 1
ATOM 648 C CA . THR A 1 83 ? 5.559 -1.310 -0.789 1.00 94.75 83 THR A CA 1
ATOM 649 C C . THR A 1 83 ? 4.780 -0.272 0.016 1.00 94.75 83 THR A C 1
ATOM 651 O O . THR A 1 83 ? 4.404 -0.549 1.154 1.00 94.75 83 THR A O 1
ATOM 654 N N . PHE A 1 84 ? 4.450 0.872 -0.585 1.00 94.38 84 PHE A N 1
ATOM 655 C CA . PHE A 1 84 ? 3.591 1.885 0.027 1.00 94.38 84 PHE A CA 1
ATOM 656 C C . PHE A 1 84 ? 2.220 1.310 0.419 1.00 94.38 84 PHE A C 1
ATOM 658 O O . PHE A 1 84 ? 1.810 1.439 1.574 1.00 94.38 84 PHE A O 1
ATOM 665 N N . LEU A 1 85 ? 1.548 0.592 -0.490 1.00 94.88 85 LEU A N 1
ATOM 666 C CA . LEU A 1 85 ? 0.265 -0.060 -0.197 1.00 94.88 85 LEU A CA 1
ATOM 667 C C . LEU A 1 85 ? 0.372 -1.073 0.954 1.00 94.88 85 LEU A C 1
ATOM 669 O O . LEU A 1 85 ? -0.506 -1.113 1.816 1.00 94.88 85 LEU A O 1
ATOM 673 N N . ASN A 1 86 ? 1.449 -1.858 1.003 1.00 96.62 86 ASN A N 1
ATOM 674 C CA . ASN A 1 86 ? 1.701 -2.839 2.061 1.00 96.62 86 ASN A CA 1
ATOM 675 C C . ASN A 1 86 ? 1.938 -2.184 3.426 1.00 96.62 86 ASN A C 1
ATOM 677 O O . ASN A 1 86 ? 1.407 -2.646 4.439 1.00 96.62 86 ASN A O 1
ATOM 681 N N . VAL A 1 87 ? 2.691 -1.085 3.461 1.00 93.75 87 VAL A N 1
ATOM 682 C CA . VAL A 1 87 ? 2.914 -0.299 4.680 1.00 93.75 87 VAL A CA 1
ATOM 683 C C . VAL A 1 87 ? 1.594 0.311 5.163 1.00 93.75 87 VAL A C 1
ATOM 685 O O . VAL A 1 87 ? 1.240 0.149 6.333 1.00 93.75 87 VAL A O 1
ATOM 688 N N . CYS A 1 88 ? 0.800 0.911 4.270 1.00 92.62 88 CYS A N 1
ATOM 689 C CA . CYS A 1 88 ? -0.533 1.423 4.603 1.00 92.62 88 CYS A CA 1
ATOM 690 C C . CYS A 1 88 ? -1.476 0.326 5.119 1.00 92.62 88 CYS A C 1
ATOM 692 O O . CYS A 1 88 ? -2.164 0.533 6.120 1.00 92.62 88 CYS A O 1
ATOM 694 N N . ALA A 1 89 ? -1.490 -0.848 4.480 1.00 95.00 89 ALA A N 1
ATOM 695 C CA . ALA A 1 89 ? -2.289 -1.991 4.919 1.00 95.00 89 ALA A CA 1
ATOM 696 C C . ALA A 1 89 ? -1.855 -2.482 6.308 1.00 95.00 89 ALA A C 1
ATOM 698 O O . ALA A 1 89 ? -2.704 -2.726 7.164 1.00 95.00 89 ALA A O 1
ATOM 699 N N . THR A 1 90 ? -0.545 -2.551 6.561 1.00 95.62 90 THR A N 1
ATOM 700 C CA . THR A 1 90 ? 0.023 -2.911 7.869 1.00 95.62 90 THR A CA 1
ATOM 701 C C . THR A 1 90 ? -0.440 -1.935 8.950 1.00 95.62 90 THR A C 1
ATOM 703 O O . THR A 1 90 ? -0.964 -2.364 9.978 1.00 95.62 90 THR A O 1
ATOM 706 N N . PHE A 1 91 ? -0.337 -0.624 8.708 1.00 91.12 91 PHE A N 1
ATOM 707 C CA . PHE A 1 91 ? -0.822 0.396 9.643 1.00 91.12 91 PHE A CA 1
ATOM 708 C C . PHE A 1 91 ? -2.336 0.314 9.873 1.00 91.12 91 PHE A C 1
ATOM 710 O O . PHE A 1 91 ? -2.777 0.328 11.023 1.00 91.12 91 PHE A O 1
ATOM 717 N N . GLY A 1 92 ? -3.136 0.182 8.811 1.00 90.31 92 GLY A N 1
ATOM 718 C CA . GLY A 1 92 ? -4.593 0.066 8.918 1.00 90.31 92 GLY A CA 1
ATOM 719 C C . GLY A 1 92 ? -5.029 -1.167 9.717 1.00 90.31 92 GLY A C 1
ATOM 720 O O . GLY A 1 92 ? -5.894 -1.074 10.589 1.00 90.31 92 GLY A O 1
ATOM 721 N N . LEU A 1 93 ? -4.384 -2.312 9.484 1.00 93.25 93 LEU A N 1
ATOM 722 C CA . LEU A 1 93 ? -4.644 -3.543 10.229 1.00 93.25 93 LEU A CA 1
ATOM 723 C C . LEU A 1 93 ? -4.150 -3.468 11.680 1.00 93.25 93 LEU A C 1
ATOM 725 O O . LEU A 1 93 ? -4.831 -3.983 12.562 1.00 93.25 93 LEU A O 1
ATOM 729 N N . LEU A 1 94 ? -3.032 -2.790 11.962 1.00 91.56 94 LEU A N 1
ATOM 730 C CA . LEU A 1 94 ? -2.590 -2.515 13.336 1.00 91.56 94 LEU A CA 1
ATOM 731 C C . LEU A 1 94 ? -3.597 -1.630 14.086 1.00 91.56 94 LEU A C 1
ATOM 733 O O . LEU A 1 94 ? -3.873 -1.885 15.259 1.00 91.56 94 LEU A O 1
ATOM 737 N N . MET A 1 95 ? -4.191 -0.628 13.429 1.00 87.81 95 MET A N 1
ATOM 738 C CA . MET A 1 95 ? -5.259 0.183 14.030 1.00 87.81 95 MET A CA 1
ATOM 739 C C . MET A 1 95 ? -6.512 -0.648 14.320 1.00 87.81 95 MET A C 1
ATOM 741 O O . MET A 1 95 ? -7.091 -0.518 15.401 1.00 87.81 95 MET A O 1
ATOM 745 N N . LEU A 1 96 ? -6.91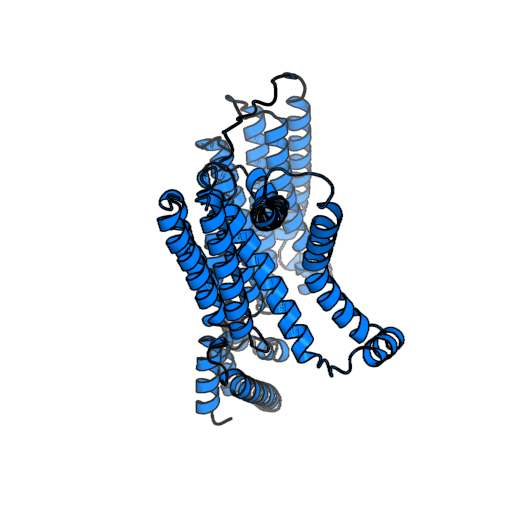0 -1.523 13.390 1.00 89.38 96 LEU A N 1
ATOM 746 C CA . LEU A 1 96 ? -8.018 -2.461 13.597 1.00 89.38 96 LEU A CA 1
ATOM 747 C C . LEU A 1 96 ? -7.729 -3.427 14.746 1.00 89.38 96 LEU A C 1
ATOM 749 O O . LEU A 1 96 ? -8.589 -3.625 15.597 1.00 89.38 96 LEU A O 1
ATOM 753 N N . PHE A 1 97 ? -6.506 -3.950 14.818 1.00 90.25 97 PHE A N 1
ATOM 754 C CA . PHE A 1 97 ? -6.049 -4.818 15.897 1.00 90.25 97 PHE A CA 1
ATOM 755 C C . PHE A 1 97 ? -6.125 -4.108 17.250 1.00 90.25 97 PHE A C 1
ATOM 757 O O . PHE A 1 97 ? -6.742 -4.620 18.180 1.00 90.25 97 PHE A O 1
ATOM 764 N N . ALA A 1 98 ? -5.591 -2.888 17.355 1.00 85.75 98 ALA A N 1
ATOM 765 C CA . ALA A 1 98 ? -5.675 -2.101 18.582 1.00 85.75 98 ALA A CA 1
ATOM 766 C C . ALA A 1 98 ? -7.125 -1.801 18.988 1.00 85.75 98 ALA A C 1
ATOM 768 O O . ALA A 1 98 ? -7.452 -1.841 20.173 1.00 85.75 98 ALA A O 1
ATOM 769 N N . HIS A 1 99 ? -8.004 -1.521 18.024 1.00 84.31 99 HIS A N 1
ATOM 770 C CA . HIS A 1 99 ? -9.414 -1.275 18.306 1.00 84.31 99 HIS A CA 1
ATOM 771 C C . HIS A 1 99 ? -10.160 -2.541 18.741 1.00 84.31 99 HIS A C 1
ATOM 773 O O . HIS A 1 99 ? -10.912 -2.488 19.712 1.00 84.31 99 HIS A O 1
ATOM 779 N N . GLU A 1 100 ? -9.940 -3.677 18.078 1.00 85.75 100 GLU A N 1
ATOM 780 C CA . GLU A 1 100 ? -10.586 -4.958 18.401 1.00 85.75 100 GLU A CA 1
ATOM 781 C C . GLU A 1 100 ? -10.158 -5.496 19.778 1.00 85.75 100 GLU A C 1
ATOM 783 O O . GLU A 1 100 ? -10.932 -6.185 20.441 1.00 85.75 100 GLU A O 1
ATOM 788 N N . LEU A 1 101 ? -8.968 -5.119 20.263 1.00 82.50 101 LEU A N 1
ATOM 789 C CA . LEU A 1 101 ? -8.521 -5.409 21.631 1.00 82.50 101 LEU A CA 1
ATOM 790 C C . LEU A 1 101 ? -9.267 -4.607 22.716 1.00 82.50 101 LEU A C 1
ATOM 792 O O . LEU A 1 101 ? -9.372 -5.068 23.855 1.00 82.50 101 LEU A O 1
ATOM 796 N N . ILE A 1 102 ? -9.772 -3.414 22.390 1.00 74.81 102 ILE A N 1
ATOM 797 C CA . ILE A 1 102 ? -10.399 -2.488 23.354 1.00 74.81 102 ILE A CA 1
ATOM 798 C C . ILE A 1 102 ? -11.932 -2.503 23.252 1.00 74.81 102 ILE A C 1
ATOM 800 O O . ILE A 1 102 ? -12.613 -2.264 24.253 1.00 74.81 102 ILE A O 1
ATOM 804 N N . GLY A 1 103 ? -12.475 -2.720 22.052 1.00 69.25 103 GLY A N 1
ATOM 805 C CA . GLY A 1 103 ? -13.852 -2.382 21.696 1.00 69.25 103 GLY A CA 1
ATOM 806 C C . GLY A 1 103 ? -14.623 -3.490 20.980 1.00 69.25 103 GLY A C 1
ATOM 807 O O . GLY A 1 103 ? -14.501 -4.674 21.290 1.00 69.25 103 GLY A O 1
ATOM 808 N N . THR A 1 104 ? -15.494 -3.073 20.061 1.00 68.19 104 THR A N 1
ATOM 809 C CA . THR A 1 104 ? -16.368 -3.959 19.287 1.00 68.19 104 THR A CA 1
ATOM 810 C C . THR A 1 104 ? -15.566 -4.768 18.272 1.00 68.19 104 THR A C 1
ATOM 812 O O . THR A 1 104 ? -14.664 -4.210 17.641 1.00 68.19 104 THR A O 1
ATOM 815 N N . PRO A 1 105 ? -15.906 -6.049 18.055 1.00 78.19 105 PRO A N 1
ATOM 816 C CA . PRO A 1 105 ? -15.245 -6.837 17.033 1.00 78.19 105 PRO A CA 1
ATOM 817 C C . PRO A 1 105 ? -15.500 -6.253 15.640 1.00 78.19 105 PRO A C 1
ATOM 819 O O . PRO A 1 105 ? -16.575 -5.716 15.351 1.00 78.19 105 PRO A O 1
ATOM 822 N N . THR A 1 106 ? -14.503 -6.377 14.772 1.00 77.81 106 THR A N 1
ATOM 823 C CA . THR A 1 106 ? -14.476 -5.768 13.428 1.00 77.81 106 THR A CA 1
ATOM 824 C C . THR A 1 106 ? -15.681 -6.143 12.564 1.00 77.81 106 THR A C 1
ATOM 826 O O . THR A 1 106 ? -16.208 -5.302 11.846 1.00 77.81 106 THR A O 1
ATOM 829 N N . PHE A 1 107 ? -16.184 -7.373 12.681 1.00 78.06 107 PHE A N 1
ATOM 830 C CA . PHE A 1 107 ? -17.334 -7.862 11.914 1.00 78.06 107 PHE A CA 1
ATOM 831 C C . PHE A 1 107 ? -18.673 -7.190 12.272 1.00 78.06 107 PHE A C 1
ATOM 833 O O . PHE A 1 107 ? -19.663 -7.383 11.562 1.00 78.06 107 PHE A O 1
ATOM 840 N N . LEU A 1 108 ? -18.740 -6.431 13.372 1.00 75.44 108 LEU A N 1
ATOM 841 C CA . LEU A 1 108 ? -19.930 -5.668 13.766 1.00 75.44 108 LEU A CA 1
ATOM 842 C C . LEU A 1 108 ? -19.872 -4.198 13.338 1.00 75.44 108 LEU A C 1
ATOM 844 O O . LEU A 1 108 ? -20.880 -3.504 13.460 1.00 75.44 108 LEU A O 1
ATOM 848 N N . MET A 1 109 ? -18.730 -3.726 12.835 1.00 79.81 109 MET A N 1
ATOM 849 C CA . MET A 1 109 ? -18.539 -2.324 12.468 1.00 79.81 109 MET A CA 1
ATOM 850 C C . MET A 1 109 ? -19.319 -1.952 11.209 1.00 79.81 109 MET A C 1
ATOM 852 O O . MET A 1 109 ? -19.384 -2.712 10.239 1.00 79.81 109 MET A O 1
ATOM 856 N N . ARG A 1 110 ? -19.885 -0.746 11.204 1.00 81.31 110 ARG A N 1
ATOM 857 C CA . ARG A 1 110 ? -20.466 -0.112 10.016 1.00 81.31 110 ARG A CA 1
ATOM 858 C C . ARG A 1 110 ? -19.372 0.621 9.238 1.00 81.31 110 ARG A C 1
ATOM 860 O O . ARG A 1 110 ? -18.301 0.915 9.762 1.00 81.31 110 ARG A O 1
ATOM 867 N N . ILE A 1 111 ? -19.652 1.000 7.991 1.00 77.25 111 ILE A N 1
ATOM 868 C CA . ILE A 1 111 ? -18.672 1.705 7.139 1.00 77.25 111 ILE A CA 1
ATOM 869 C C . ILE A 1 111 ? -18.181 3.023 7.766 1.00 77.25 111 ILE A C 1
ATOM 871 O O . ILE A 1 111 ? -17.016 3.394 7.643 1.00 77.25 111 ILE A O 1
ATOM 875 N N . TYR A 1 112 ? -19.062 3.701 8.506 1.00 74.44 112 TYR A N 1
ATOM 876 C CA . TYR A 1 112 ? -18.743 4.929 9.227 1.00 74.44 112 TYR A CA 1
ATOM 877 C C . TYR A 1 112 ? -17.774 4.696 10.397 1.00 74.44 112 TYR A C 1
ATOM 879 O O . TYR A 1 112 ? -16.938 5.557 10.673 1.00 74.44 112 TYR A O 1
ATOM 887 N N . ASP A 1 113 ? -17.824 3.527 11.040 1.00 79.06 113 ASP A N 1
ATOM 888 C CA . ASP A 1 113 ? -16.927 3.190 12.148 1.00 79.06 113 ASP A CA 1
ATOM 889 C C . ASP A 1 113 ? -15.489 3.021 11.653 1.00 79.06 113 ASP A C 1
ATOM 891 O O . ASP A 1 113 ? -14.565 3.503 12.303 1.00 79.06 113 ASP A O 1
ATOM 895 N N . TYR A 1 114 ? -15.291 2.448 10.459 1.00 80.56 114 TYR A N 1
ATOM 896 C CA . TYR A 1 114 ? -13.979 2.391 9.803 1.00 80.56 114 TYR A CA 1
ATOM 897 C C . TYR A 1 114 ? -13.442 3.786 9.451 1.00 80.56 114 TYR A C 1
ATOM 899 O O . TYR A 1 114 ? -12.251 4.057 9.614 1.00 80.56 114 TYR A O 1
ATOM 907 N N . PHE A 1 115 ? -14.310 4.705 9.019 1.00 75.94 115 PHE A N 1
ATOM 908 C CA . PHE A 1 115 ? -13.905 6.088 8.755 1.00 75.94 115 PHE A CA 1
ATOM 909 C C . PHE A 1 115 ? -13.528 6.829 10.048 1.00 75.94 115 PHE A C 1
ATOM 911 O O . PHE A 1 115 ? -12.509 7.523 10.104 1.00 75.94 115 PHE A O 1
ATOM 918 N N . ILE A 1 116 ? -14.306 6.644 11.120 1.00 77.00 116 ILE A N 1
ATOM 919 C CA . ILE A 1 116 ? -13.960 7.139 12.460 1.00 77.00 116 ILE A CA 1
ATOM 920 C C . ILE A 1 116 ? -12.645 6.529 12.937 1.00 77.00 116 ILE A C 1
ATOM 922 O O . ILE A 1 116 ? -11.845 7.241 13.545 1.00 77.00 116 ILE A O 1
ATOM 926 N N . LEU A 1 117 ? -12.424 5.237 12.693 1.00 81.75 117 LEU A N 1
ATOM 927 C CA . LEU A 1 117 ? -11.198 4.548 13.066 1.00 81.75 117 LEU A CA 1
ATOM 928 C C . LEU A 1 117 ? -9.997 5.253 12.433 1.00 81.75 117 LEU A C 1
ATOM 930 O O . LEU A 1 117 ? -9.113 5.707 13.150 1.00 81.75 117 LEU A O 1
ATOM 934 N N . MET A 1 118 ? -10.015 5.434 11.113 1.00 75.50 118 MET A N 1
ATOM 935 C CA . MET A 1 118 ? -8.893 6.031 10.388 1.00 75.50 118 MET A CA 1
ATOM 936 C C . MET A 1 118 ? -8.643 7.499 10.772 1.00 75.50 118 MET A C 1
ATOM 938 O O . MET A 1 118 ? -7.504 7.952 10.796 1.00 75.50 118 MET A O 1
ATOM 942 N N . THR A 1 119 ? -9.700 8.250 11.101 1.00 71.25 119 THR A N 1
ATOM 943 C CA . THR A 1 119 ? -9.594 9.695 11.364 1.00 71.25 119 THR A CA 1
ATOM 944 C C . THR A 1 119 ? -9.422 10.039 12.839 1.00 71.25 119 THR A C 1
ATOM 946 O O . THR A 1 119 ? -8.546 10.824 13.178 1.00 71.25 119 THR A O 1
ATOM 949 N N . ARG A 1 120 ? -10.240 9.488 13.745 1.00 72.94 120 ARG A N 1
ATOM 950 C CA . ARG A 1 120 ? -10.295 9.894 15.164 1.00 72.94 120 ARG A CA 1
ATOM 951 C C . ARG A 1 120 ? -9.412 9.057 16.080 1.00 72.94 120 ARG A C 1
ATOM 953 O O . ARG A 1 120 ? -9.006 9.557 17.131 1.00 72.94 120 ARG A O 1
ATOM 960 N N . VAL A 1 121 ? -9.142 7.794 15.747 1.00 77.31 121 VAL A N 1
ATOM 961 C CA . VAL A 1 121 ? -8.336 6.927 16.624 1.00 77.31 121 VAL A CA 1
ATOM 962 C C . VAL A 1 121 ? -6.894 7.414 16.760 1.00 77.31 121 VAL A C 1
ATOM 964 O O . VAL A 1 121 ? -6.451 7.448 17.905 1.00 77.31 121 VAL A O 1
ATOM 967 N N . PRO A 1 122 ? -6.198 7.906 15.714 1.00 71.62 122 PRO A N 1
ATOM 968 C CA . PRO A 1 122 ? -4.862 8.485 15.878 1.00 71.62 122 PRO A CA 1
ATOM 969 C C . PRO A 1 122 ? -4.820 9.616 16.919 1.00 71.62 122 PRO A C 1
ATOM 971 O O . PRO A 1 122 ? -3.968 9.617 17.807 1.00 71.62 122 PRO A O 1
ATOM 974 N N . PHE A 1 123 ? -5.804 10.524 16.907 1.00 70.31 123 PHE A N 1
ATOM 975 C CA . PHE A 1 123 ? -5.896 11.597 17.907 1.00 70.31 123 PHE A CA 1
ATOM 976 C C . PHE A 1 123 ? -6.211 11.071 19.311 1.00 70.31 123 PHE A C 1
ATOM 978 O O . PHE A 1 123 ? -5.670 11.571 20.298 1.00 70.31 123 PHE A O 1
ATOM 985 N N . ARG A 1 124 ? -7.060 10.040 19.431 1.00 75.88 124 ARG A N 1
ATOM 986 C CA . ARG A 1 124 ? -7.329 9.383 20.723 1.00 75.88 124 ARG A CA 1
ATOM 987 C C . ARG A 1 124 ? -6.089 8.673 21.261 1.00 75.88 124 ARG A C 1
ATOM 989 O O . ARG A 1 124 ? -5.829 8.767 22.458 1.00 75.88 124 ARG A O 1
ATOM 996 N N . MET A 1 125 ? -5.336 7.993 20.398 1.00 77.44 125 MET A N 1
ATOM 997 C CA . MET A 1 125 ? -4.069 7.342 20.730 1.00 77.44 125 MET A CA 1
ATOM 998 C C . MET A 1 125 ? -3.068 8.370 21.263 1.00 77.44 125 MET A C 1
ATOM 1000 O O . MET A 1 125 ? -2.525 8.190 22.353 1.00 77.44 125 MET A O 1
ATOM 1004 N N . PHE A 1 126 ? -2.920 9.498 20.567 1.00 64.25 126 PHE A N 1
ATOM 1005 C CA . PHE A 1 126 ? -2.062 10.597 21.006 1.00 64.25 126 PHE A CA 1
ATOM 1006 C C . PHE A 1 126 ? -2.509 11.189 22.352 1.00 64.25 126 PHE A C 1
ATOM 1008 O O . PHE A 1 126 ? -1.713 11.307 23.284 1.00 64.25 126 PHE A O 1
ATOM 1015 N N . GLY A 1 127 ? -3.805 11.474 22.519 1.00 63.88 127 GLY A N 1
ATOM 1016 C CA . GLY A 1 127 ? -4.347 11.939 23.800 1.00 63.88 127 GLY A CA 1
ATOM 1017 C C . GLY A 1 127 ? -4.095 10.947 24.945 1.00 63.88 127 GLY A C 1
ATOM 1018 O O . GLY A 1 127 ? -3.841 11.351 26.083 1.00 63.88 127 GLY A O 1
ATOM 1019 N N . LYS A 1 128 ? -4.095 9.639 24.653 1.00 74.94 128 LYS A N 1
ATOM 1020 C CA . LYS A 1 128 ? -3.769 8.591 25.627 1.00 74.94 128 LYS A CA 1
ATOM 1021 C C . LYS A 1 128 ? -2.283 8.522 25.963 1.00 74.94 128 LYS A C 1
ATOM 1023 O O . LYS A 1 128 ? -1.976 8.349 27.148 1.00 74.94 128 LYS A O 1
ATOM 1028 N N . ALA A 1 129 ? -1.384 8.716 24.998 1.00 67.12 129 ALA A N 1
ATOM 1029 C CA . ALA A 1 129 ? 0.048 8.876 25.266 1.00 67.12 129 ALA A CA 1
ATOM 1030 C C . ALA A 1 129 ? 0.296 10.021 26.251 1.00 67.12 129 ALA A C 1
ATOM 1032 O O . ALA A 1 129 ? 0.901 9.804 27.304 1.00 67.12 129 ALA A O 1
ATOM 1033 N N . VAL A 1 130 ? -0.279 11.199 25.979 1.00 64.94 130 VAL A N 1
ATOM 1034 C CA . VAL A 1 130 ? -0.194 12.359 26.882 1.00 64.94 130 VAL A CA 1
ATOM 1035 C C . VAL A 1 130 ? -0.738 11.999 28.265 1.00 64.94 130 VAL A C 1
ATOM 1037 O O . VAL A 1 130 ? -0.062 12.218 29.269 1.00 64.94 130 VAL A O 1
ATOM 1040 N N . SER A 1 131 ? -1.907 11.351 28.340 1.00 67.94 131 SER A N 1
ATOM 1041 C CA . SER A 1 131 ? -2.492 10.956 29.628 1.00 67.94 131 SER A CA 1
ATOM 1042 C C . SER A 1 131 ? -1.607 9.984 30.427 1.00 67.94 131 SER A C 1
ATOM 1044 O O . SER A 1 131 ? -1.505 10.103 31.648 1.00 67.94 131 SER A O 1
ATOM 1046 N N . THR A 1 132 ? -0.910 9.068 29.748 1.00 65.56 132 THR A N 1
ATOM 1047 C CA . THR A 1 132 ? -0.011 8.081 30.373 1.00 65.56 132 THR A CA 1
ATOM 1048 C C . THR A 1 132 ? 1.212 8.768 30.971 1.00 65.56 132 THR A C 1
ATOM 1050 O O . THR A 1 132 ? 1.582 8.483 32.110 1.00 65.56 132 THR A O 1
ATOM 1053 N N . ILE A 1 133 ? 1.782 9.734 30.245 1.00 62.97 133 ILE A N 1
ATOM 1054 C CA . ILE A 1 133 ? 2.866 10.586 30.748 1.00 62.97 133 ILE A CA 1
ATOM 1055 C C . ILE A 1 133 ? 2.374 11.389 31.960 1.00 62.97 133 ILE A C 1
ATOM 1057 O O . ILE A 1 133 ? 3.048 11.433 32.989 1.00 62.97 133 ILE A O 1
ATOM 1061 N N . THR A 1 134 ? 1.164 11.962 31.902 1.00 63.00 134 THR A N 1
ATOM 1062 C CA . THR A 1 134 ? 0.623 12.732 33.035 1.00 63.00 134 THR A CA 1
ATOM 1063 C C . THR A 1 134 ? 0.314 11.873 34.265 1.00 63.00 134 THR A C 1
ATOM 1065 O O . THR A 1 134 ? 0.424 12.378 35.381 1.00 63.00 134 THR A O 1
ATOM 1068 N N . LEU A 1 135 ? 0.008 10.578 34.114 1.00 63.41 135 LEU A N 1
ATOM 1069 C CA . LEU A 1 135 ? -0.245 9.660 35.237 1.00 63.41 135 LEU A CA 1
ATOM 1070 C C . LEU A 1 135 ? 1.001 9.492 36.124 1.00 63.41 135 LEU A C 1
ATOM 1072 O O . LEU A 1 135 ? 0.880 9.441 37.347 1.00 63.41 135 LEU A O 1
ATOM 1076 N N . LEU A 1 136 ? 2.204 9.531 35.539 1.00 58.12 136 LEU A N 1
ATOM 1077 C CA . LEU A 1 136 ? 3.463 9.578 36.299 1.00 58.12 136 LEU A CA 1
ATOM 1078 C C . LEU A 1 136 ? 3.631 10.879 37.094 1.00 58.12 136 LEU A C 1
ATOM 1080 O O . LEU A 1 136 ? 4.348 10.921 38.090 1.00 58.12 136 LEU A O 1
ATOM 1084 N N . THR A 1 137 ? 2.956 11.953 36.686 1.00 53.16 137 THR A N 1
ATOM 1085 C CA . THR A 1 137 ? 3.052 13.251 37.362 1.00 53.16 137 THR A CA 1
ATOM 1086 C C . THR A 1 137 ? 2.059 13.413 38.518 1.00 53.16 137 THR A C 1
ATOM 1088 O O . THR A 1 137 ? 2.212 14.364 39.289 1.00 53.16 137 THR A O 1
ATOM 1091 N N . GLN A 1 138 ? 1.100 12.488 38.674 1.00 54.06 138 GLN A N 1
ATOM 1092 C CA . GLN A 1 138 ? 0.089 12.454 39.747 1.00 54.06 138 GLN A CA 1
ATOM 1093 C C . GLN A 1 138 ? 0.558 11.736 41.030 1.00 54.06 138 GLN A C 1
ATOM 1095 O O . GLN A 1 138 ? -0.205 11.619 41.982 1.00 54.06 138 GLN A O 1
ATOM 1100 N N . ILE A 1 139 ? 1.821 11.296 41.088 1.00 48.16 139 ILE A N 1
ATOM 1101 C CA . ILE A 1 139 ? 2.403 10.483 42.175 1.00 48.16 139 ILE A CA 1
ATOM 1102 C C . ILE A 1 139 ? 2.471 11.198 43.542 1.00 48.16 139 ILE A C 1
ATOM 1104 O O . ILE A 1 139 ? 2.816 10.561 44.529 1.00 48.16 139 ILE A O 1
ATOM 1108 N N . HIS A 1 140 ? 2.116 12.479 43.670 1.00 40.47 140 HIS A N 1
ATOM 1109 C CA . HIS A 1 140 ? 2.030 13.137 44.982 1.00 40.47 140 HIS A CA 1
ATOM 1110 C C . HIS A 1 140 ? 0.739 13.944 45.124 1.00 40.47 140 HIS A C 1
ATOM 1112 O O . HIS A 1 140 ? 0.599 15.036 44.574 1.00 40.47 140 HIS A O 1
ATOM 1118 N N . GLY A 1 141 ? -0.204 13.380 45.880 1.00 39.88 141 GLY A N 1
ATOM 1119 C CA . GLY A 1 141 ? -1.365 14.084 46.406 1.00 39.88 141 GLY A CA 1
ATOM 1120 C C . GLY A 1 141 ? -1.047 14.755 47.746 1.00 39.88 141 GLY A C 1
ATOM 1121 O O . GLY A 1 141 ? -0.449 14.134 48.616 1.00 39.88 141 GLY A O 1
ATOM 1122 N N . GLN A 1 142 ? -1.535 15.994 47.874 1.00 46.62 142 GLN A N 1
ATOM 1123 C CA . GLN A 1 142 ? -1.583 16.878 49.050 1.00 46.62 142 GLN A CA 1
ATOM 1124 C C . GLN A 1 142 ? -0.236 17.428 49.561 1.00 46.62 142 GLN A C 1
ATOM 1126 O O . GLN A 1 142 ? 0.505 16.704 50.206 1.00 46.62 142 GLN A O 1
ATOM 1131 N N . VAL A 1 143 ? 0.043 18.730 49.339 1.00 38.97 143 VAL A N 1
ATOM 1132 C C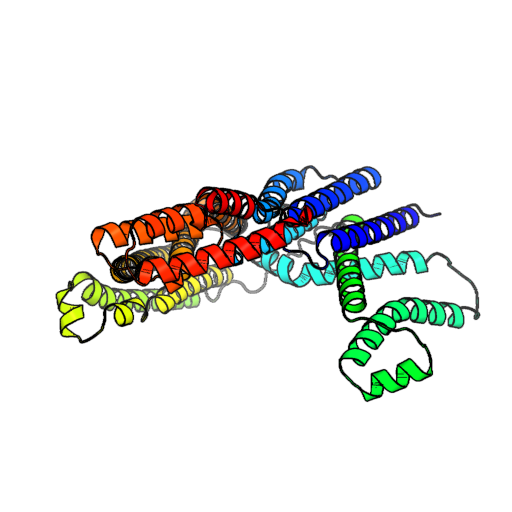A . VAL A 1 143 ? 0.491 19.729 50.350 1.00 38.97 143 VAL A CA 1
ATOM 1133 C C . VAL A 1 143 ? 0.786 21.116 49.713 1.00 38.97 143 VAL A C 1
ATOM 1135 O O . VAL A 1 143 ? 1.323 21.240 48.620 1.00 38.97 143 VAL A O 1
ATOM 1138 N N . LYS A 1 144 ? 0.395 22.157 50.470 1.00 47.06 144 LYS A N 1
ATOM 1139 C CA . LYS A 1 144 ? 0.519 23.633 50.363 1.00 47.06 144 LYS A CA 1
ATOM 1140 C C . LYS A 1 144 ? 1.651 24.251 49.506 1.00 47.06 144 LYS A C 1
ATOM 1142 O O . LYS A 1 144 ? 2.817 23.932 49.692 1.00 47.06 144 LYS A O 1
ATOM 1147 N N . HIS A 1 145 ? 1.276 25.279 48.720 1.00 45.09 145 HIS A N 1
ATOM 1148 C CA . HIS A 1 145 ? 2.009 26.466 48.197 1.00 45.09 145 HIS A CA 1
ATOM 1149 C C . HIS A 1 145 ? 3.421 26.347 47.568 1.00 45.09 145 HIS A C 1
ATOM 1151 O O . HIS A 1 145 ? 3.823 27.266 46.857 1.00 45.09 145 HIS A O 1
ATOM 1157 N N . ARG A 1 146 ? 4.150 25.237 47.714 1.00 47.81 146 ARG A N 1
ATOM 1158 C CA . ARG A 1 146 ? 5.469 24.988 47.090 1.00 47.81 146 ARG A CA 1
ATOM 1159 C C . ARG A 1 146 ? 5.368 24.392 45.667 1.00 47.81 146 ARG A C 1
ATOM 1161 O O . ARG A 1 146 ? 6.375 24.175 45.002 1.00 47.81 146 ARG A O 1
ATOM 1168 N N . ASP A 1 147 ? 4.137 24.181 45.198 1.00 52.72 147 ASP A N 1
ATOM 1169 C CA . ASP A 1 147 ? 3.741 23.442 43.989 1.00 52.72 147 ASP A CA 1
ATOM 1170 C C . ASP A 1 147 ? 3.913 24.182 42.656 1.00 52.72 147 ASP A C 1
ATOM 1172 O O . ASP A 1 147 ? 3.929 23.546 41.600 1.00 52.72 147 ASP A O 1
ATOM 1176 N N . VAL A 1 148 ? 4.029 25.512 42.658 1.00 58.00 148 VAL A N 1
ATOM 1177 C CA . VAL A 1 148 ? 4.158 26.272 41.401 1.00 58.00 148 VAL A CA 1
ATOM 1178 C C . VAL A 1 148 ? 5.471 25.914 40.704 1.00 58.00 148 VAL A C 1
ATOM 1180 O O . VAL A 1 148 ? 5.463 25.592 39.519 1.00 58.00 148 VAL A O 1
ATOM 1183 N N . TRP A 1 149 ? 6.576 25.844 41.453 1.00 54.50 149 TRP A N 1
ATOM 1184 C CA . TRP A 1 149 ? 7.894 25.494 40.916 1.00 54.50 149 TRP A CA 1
ATOM 1185 C C . TRP A 1 149 ? 7.948 24.074 40.339 1.00 54.50 149 TRP A C 1
ATOM 1187 O O . TRP A 1 149 ? 8.558 23.865 39.297 1.00 54.50 149 TRP A O 1
ATOM 1197 N N . LEU A 1 150 ? 7.257 23.105 40.948 1.00 48.34 150 LEU A N 1
ATOM 1198 C CA . LEU A 1 150 ? 7.194 21.727 40.441 1.00 48.34 150 LEU A CA 1
ATOM 1199 C C . LEU A 1 150 ? 6.302 21.592 39.197 1.00 48.34 150 LEU A C 1
ATOM 1201 O O . LEU A 1 150 ? 6.586 20.762 38.335 1.00 48.34 150 LEU A O 1
ATOM 1205 N N . ARG A 1 151 ? 5.242 22.401 39.064 1.00 51.22 151 ARG A N 1
ATOM 1206 C CA . ARG A 1 151 ? 4.414 22.458 37.842 1.00 51.22 151 ARG A CA 1
ATOM 1207 C C . ARG A 1 151 ? 5.144 23.152 36.695 1.00 51.22 151 ARG A C 1
ATOM 1209 O O . ARG A 1 151 ? 5.094 22.657 35.573 1.00 51.22 151 ARG A O 1
ATOM 1216 N N . VAL A 1 152 ? 5.863 24.235 36.991 1.00 55.03 152 VAL A N 1
ATOM 1217 C CA . VAL A 1 152 ? 6.741 24.924 36.034 1.00 55.03 152 VAL A CA 1
ATOM 1218 C C . VAL A 1 152 ? 7.860 23.987 35.585 1.00 55.03 152 VAL A C 1
ATOM 1220 O O . VAL A 1 152 ? 8.031 23.801 34.388 1.00 55.03 152 VAL A O 1
ATOM 1223 N N . LEU A 1 153 ? 8.534 23.294 36.508 1.00 54.22 153 LEU A N 1
ATOM 1224 C CA . LEU A 1 153 ? 9.575 22.317 36.176 1.00 54.22 153 LEU A CA 1
ATOM 1225 C C . LEU A 1 153 ? 9.035 21.168 35.308 1.00 54.22 153 LEU A C 1
ATOM 1227 O O . LEU A 1 153 ? 9.688 20.772 34.352 1.00 54.22 153 LEU A O 1
ATOM 1231 N N . LYS A 1 154 ? 7.821 20.666 35.576 1.00 50.44 154 LYS A N 1
ATOM 1232 C CA . LYS A 1 154 ? 7.155 19.654 34.732 1.00 50.44 154 LYS A CA 1
ATOM 1233 C C . LYS A 1 154 ? 6.819 20.181 33.334 1.00 50.44 154 LYS A C 1
ATOM 1235 O O . LYS A 1 154 ? 7.026 19.466 32.358 1.00 50.44 154 LYS A O 1
ATOM 1240 N N . GLY A 1 155 ? 6.314 21.413 33.235 1.00 52.19 155 GLY A N 1
ATOM 1241 C CA . GLY A 1 155 ? 6.067 22.081 31.956 1.00 52.19 155 GLY A CA 1
ATOM 1242 C C . GLY A 1 155 ? 7.357 22.265 31.159 1.00 52.19 155 GLY A C 1
ATOM 1243 O O . GLY A 1 155 ? 7.390 21.941 29.978 1.00 52.19 155 GLY A O 1
ATOM 1244 N N . VAL A 1 156 ? 8.436 22.674 31.829 1.00 53.56 156 VAL A N 1
ATOM 1245 C CA . VAL A 1 156 ? 9.776 22.810 31.245 1.00 53.56 156 VAL A CA 1
ATOM 1246 C C . VAL A 1 156 ? 10.300 21.454 30.778 1.00 53.56 156 VAL A C 1
ATOM 1248 O O . VAL A 1 156 ? 10.684 21.334 29.627 1.00 53.56 156 VAL A O 1
ATOM 1251 N N . VAL A 1 157 ? 10.242 20.401 31.595 1.00 57.31 157 VAL A N 1
ATOM 1252 C CA . VAL A 1 157 ? 10.732 19.063 31.210 1.00 57.31 157 VAL A CA 1
ATOM 1253 C C . VAL A 1 157 ? 9.941 18.463 30.041 1.00 57.31 157 VAL A C 1
ATOM 1255 O O . VAL A 1 157 ? 10.533 17.794 29.203 1.00 57.31 157 VAL A O 1
ATOM 1258 N N . MET A 1 158 ? 8.630 18.709 29.940 1.00 52.72 158 MET A N 1
ATOM 1259 C CA . MET A 1 158 ? 7.838 18.284 28.773 1.00 52.72 158 MET A CA 1
ATOM 1260 C C . MET A 1 158 ? 8.102 19.146 27.533 1.00 52.72 158 MET A C 1
ATOM 1262 O O . MET A 1 158 ? 8.085 18.631 26.417 1.00 52.72 158 MET A O 1
ATOM 1266 N N . ALA A 1 159 ? 8.352 20.442 27.718 1.00 53.75 159 ALA A N 1
ATOM 1267 C CA . ALA A 1 159 ? 8.656 21.357 26.628 1.00 53.75 159 ALA A CA 1
ATOM 1268 C C . ALA A 1 159 ? 10.080 21.170 26.098 1.00 53.75 159 ALA A C 1
ATOM 1270 O O . ALA A 1 159 ? 10.283 21.331 24.906 1.00 53.75 159 ALA A O 1
ATOM 1271 N N . VAL A 1 160 ? 11.055 20.795 26.932 1.00 63.72 160 VAL A N 1
ATOM 1272 C CA . VAL A 1 160 ? 12.478 20.704 26.563 1.00 63.72 160 VAL A CA 1
ATOM 1273 C C . VAL A 1 160 ? 12.728 19.777 25.366 1.00 63.72 160 VAL A C 1
ATOM 1275 O O . VAL A 1 160 ? 13.344 20.248 24.420 1.00 63.72 160 VAL A O 1
ATOM 1278 N N . PRO A 1 161 ? 12.228 18.527 25.303 1.00 57.59 161 PRO A N 1
ATOM 1279 C CA . PRO A 1 161 ? 12.428 17.674 24.128 1.00 57.59 161 PRO A CA 1
ATOM 1280 C C . PRO A 1 161 ? 11.844 18.285 22.850 1.00 57.59 161 PRO A C 1
ATOM 1282 O O . PRO A 1 161 ? 12.453 18.217 21.787 1.00 57.59 161 PRO A O 1
ATOM 1285 N N . VAL A 1 162 ? 10.679 18.925 22.968 1.00 60.75 162 VAL A N 1
ATOM 1286 C CA . VAL A 1 162 ? 9.997 19.589 21.855 1.00 60.75 162 VAL A CA 1
ATOM 1287 C C . VAL A 1 162 ? 10.785 20.826 21.415 1.00 60.75 162 VAL A C 1
ATOM 1289 O O . VAL A 1 162 ? 11.075 20.976 20.237 1.00 60.75 162 VAL A O 1
ATOM 1292 N N . LEU A 1 163 ? 11.208 21.671 22.355 1.00 61.66 163 LEU A N 1
ATOM 1293 C CA . LEU A 1 163 ? 12.009 22.874 22.121 1.00 61.66 163 LEU A CA 1
ATOM 1294 C C . LEU A 1 163 ? 13.394 22.555 21.559 1.00 61.66 163 LEU A C 1
ATOM 1296 O O . LEU A 1 163 ? 13.879 23.307 20.725 1.00 61.66 163 LEU A O 1
ATOM 1300 N N . VAL A 1 164 ? 14.012 21.446 21.972 1.00 67.62 164 VAL A N 1
ATOM 1301 C CA . VAL A 1 164 ? 15.272 20.965 21.393 1.00 67.62 164 VAL A CA 1
ATOM 1302 C C . VAL A 1 164 ? 15.052 20.582 19.933 1.00 67.62 164 VAL A C 1
ATOM 1304 O O . VAL A 1 164 ? 15.787 21.057 19.077 1.00 67.62 164 VAL A O 1
ATOM 1307 N N . VAL A 1 165 ? 14.008 19.810 19.613 1.00 66.31 165 VAL A N 1
ATOM 1308 C CA . VAL A 1 165 ? 13.713 19.445 18.216 1.00 66.31 165 VAL A CA 1
ATOM 1309 C C . VAL A 1 165 ? 13.368 20.667 17.363 1.00 66.31 165 VAL A C 1
ATOM 1311 O O . VAL A 1 165 ? 13.931 20.826 16.284 1.00 66.31 165 VAL A O 1
ATOM 1314 N N . PHE A 1 166 ? 12.498 21.560 17.839 1.00 66.81 166 PHE A N 1
ATOM 1315 C CA . PHE A 1 166 ? 12.156 22.783 17.107 1.00 66.81 166 PHE A CA 1
ATOM 1316 C C . PHE A 1 166 ? 13.343 23.742 16.984 1.00 66.81 166 PHE A C 1
ATOM 1318 O O . PHE A 1 166 ? 13.533 24.314 15.919 1.00 66.81 166 PHE A O 1
ATOM 1325 N N . GLY A 1 167 ? 14.171 23.882 18.021 1.00 70.69 167 GLY A N 1
ATOM 1326 C CA . GLY A 1 167 ? 15.391 24.688 17.966 1.00 70.69 167 GLY A CA 1
ATOM 1327 C C . GLY A 1 167 ? 16.373 24.167 16.917 1.00 70.69 167 GLY A C 1
ATOM 1328 O O . GLY A 1 167 ? 16.902 24.940 16.128 1.00 70.69 167 GLY A O 1
ATOM 1329 N N . ILE A 1 168 ? 16.543 22.849 16.839 1.00 68.12 168 ILE A N 1
ATOM 1330 C CA . ILE A 1 168 ? 17.387 22.203 15.829 1.00 68.12 168 ILE A CA 1
ATOM 1331 C C . ILE A 1 168 ? 16.819 22.379 14.408 1.00 68.12 168 ILE A C 1
ATOM 1333 O O . ILE A 1 168 ? 17.561 22.653 13.467 1.00 68.12 168 ILE A O 1
ATOM 1337 N N . LEU A 1 169 ? 15.503 22.245 14.230 1.00 65.94 169 LEU A N 1
ATOM 1338 C CA . LEU A 1 169 ? 14.864 22.453 12.925 1.00 65.94 169 LEU A CA 1
ATOM 1339 C C . LEU A 1 169 ? 14.947 23.920 12.479 1.00 65.94 169 LEU A C 1
ATOM 1341 O O . LEU A 1 169 ? 15.220 24.202 11.315 1.00 65.94 169 LEU A O 1
ATOM 1345 N N . PHE A 1 170 ? 14.755 24.865 13.400 1.00 68.00 170 PHE A N 1
ATOM 1346 C CA . PHE A 1 170 ? 14.865 26.292 13.102 1.00 68.00 170 PHE A CA 1
ATOM 1347 C C . PHE A 1 170 ? 16.303 26.718 12.801 1.00 68.00 170 PHE A C 1
ATOM 1349 O O . PHE A 1 170 ? 16.490 27.580 11.947 1.00 68.00 170 PHE A O 1
ATOM 1356 N N . SER A 1 171 ? 17.320 26.090 13.405 1.00 67.75 171 SER A N 1
ATOM 1357 C CA . SER A 1 171 ? 18.718 26.381 13.050 1.00 67.75 171 SER A CA 1
ATOM 1358 C C . SER A 1 171 ? 19.085 25.926 11.641 1.00 67.75 171 SER A C 1
ATOM 1360 O O . SER A 1 171 ? 19.980 26.502 11.038 1.00 67.75 171 SER A O 1
ATOM 1362 N N . GLN A 1 172 ? 18.406 24.908 11.104 1.00 65.75 172 GLN A N 1
ATOM 1363 C CA . GLN A 1 172 ? 18.583 24.494 9.708 1.00 65.75 172 GLN A CA 1
ATOM 1364 C C . GLN A 1 172 ? 17.821 25.391 8.728 1.00 65.75 172 GLN A C 1
ATOM 1366 O O . GLN A 1 172 ? 18.263 25.586 7.600 1.00 65.75 172 GLN A O 1
ATOM 1371 N N . ALA A 1 173 ? 16.671 25.920 9.147 1.00 58.53 173 ALA A N 1
ATOM 1372 C CA . ALA A 1 173 ? 15.816 26.736 8.293 1.00 58.53 173 ALA A CA 1
ATOM 1373 C C . ALA A 1 173 ? 16.277 28.201 8.182 1.00 58.53 173 ALA A C 1
ATOM 1375 O O . ALA A 1 173 ? 15.960 28.850 7.186 1.00 58.53 173 ALA A O 1
ATOM 1376 N N . ASP A 1 174 ? 16.998 28.727 9.182 1.00 67.56 174 ASP A N 1
ATOM 1377 C CA . ASP A 1 174 ? 17.350 30.148 9.267 1.00 67.56 174 ASP A CA 1
ATOM 1378 C C . ASP A 1 174 ? 18.785 30.397 9.779 1.00 67.56 174 ASP A C 1
ATOM 1380 O O . ASP A 1 174 ? 19.179 29.978 10.874 1.00 67.56 174 ASP A O 1
ATOM 1384 N N . LEU A 1 175 ? 19.569 31.141 8.988 1.00 68.31 175 LEU A N 1
ATOM 1385 C CA . LEU A 1 175 ? 20.977 31.449 9.264 1.00 68.31 175 LEU A CA 1
ATOM 1386 C C . LEU A 1 175 ? 21.168 32.346 10.502 1.00 68.31 175 LEU A C 1
ATOM 1388 O O . LEU A 1 175 ? 22.144 32.172 11.235 1.00 68.31 175 LEU A O 1
ATOM 1392 N N . ALA A 1 176 ? 20.254 33.286 10.766 1.00 68.56 176 ALA A N 1
ATOM 1393 C CA . ALA A 1 176 ? 20.340 34.174 11.926 1.00 68.56 176 ALA A CA 1
ATOM 1394 C C . ALA A 1 176 ? 20.033 33.414 13.226 1.00 68.56 176 ALA A C 1
ATOM 1396 O O . ALA A 1 176 ? 20.697 33.625 14.245 1.00 68.56 176 ALA A O 1
ATOM 1397 N N . PHE A 1 177 ? 19.084 32.473 13.183 1.00 67.62 177 PHE A N 1
ATOM 1398 C CA . PHE A 1 177 ? 18.793 31.594 14.316 1.00 67.62 177 PHE A CA 1
ATOM 1399 C C . PHE A 1 177 ? 19.950 30.623 14.612 1.00 67.62 177 PHE A C 1
ATOM 1401 O O . PHE A 1 177 ? 20.289 30.406 15.779 1.00 67.62 177 PHE A O 1
ATOM 1408 N N . SER A 1 178 ? 20.613 30.103 13.571 1.00 67.19 178 SER A N 1
ATOM 1409 C CA . SER A 1 178 ? 21.833 29.300 13.724 1.00 67.19 178 SER A CA 1
ATOM 1410 C C . SER A 1 178 ? 22.938 30.066 14.461 1.00 67.19 178 SER A C 1
ATOM 1412 O O . SER A 1 178 ? 23.508 29.532 15.410 1.00 67.19 178 SER A O 1
ATOM 1414 N N . GLN A 1 179 ? 23.219 31.316 14.069 1.00 70.31 179 GLN A N 1
ATOM 1415 C CA . GLN A 1 179 ? 24.258 32.153 14.697 1.00 70.31 179 GLN A CA 1
ATOM 1416 C C . GLN A 1 179 ? 23.936 32.502 16.163 1.00 70.31 179 GLN A C 1
ATOM 1418 O O . GLN A 1 179 ? 24.831 32.573 17.014 1.00 70.31 179 GLN A O 1
ATOM 1423 N N . PHE A 1 180 ? 22.651 32.692 16.477 1.00 68.62 180 PHE A N 1
ATOM 1424 C CA . PHE A 1 180 ? 22.184 32.919 17.843 1.00 68.62 180 PHE A CA 1
ATOM 1425 C C . PHE A 1 180 ? 22.409 31.689 18.738 1.00 68.62 180 PHE A C 1
ATOM 1427 O O . PHE A 1 180 ? 22.922 31.832 19.847 1.00 68.62 180 PHE A O 1
ATOM 1434 N N . LEU A 1 181 ? 22.091 30.478 18.265 1.00 65.25 181 LEU A N 1
ATOM 1435 C CA . LEU A 1 181 ? 22.281 29.246 19.044 1.00 65.25 181 LEU A CA 1
ATOM 1436 C C . LEU A 1 181 ? 23.757 28.891 19.273 1.00 65.25 181 LEU A C 1
ATOM 1438 O O . LEU A 1 181 ? 24.122 28.529 20.395 1.00 65.25 181 LEU A O 1
ATOM 1442 N N . THR A 1 182 ? 24.614 29.061 18.260 1.00 63.53 182 THR A N 1
ATOM 1443 C CA . THR A 1 182 ? 26.063 28.807 18.385 1.00 63.53 182 THR A CA 1
ATOM 1444 C C . THR A 1 182 ? 26.748 29.743 19.384 1.00 63.53 182 THR A C 1
ATOM 1446 O O . THR A 1 182 ? 27.812 29.420 19.894 1.00 63.53 182 THR A O 1
ATOM 1449 N N . SER A 1 183 ? 26.131 30.886 19.714 1.00 68.69 183 SER A N 1
ATOM 1450 C CA . SER A 1 183 ? 26.644 31.822 20.726 1.00 68.69 183 SER A CA 1
ATOM 1451 C C . SER A 1 183 ? 26.451 31.335 22.174 1.00 68.69 183 SER A C 1
ATOM 1453 O O . SER A 1 183 ? 27.108 31.848 23.077 1.00 68.69 183 SER A O 1
ATOM 1455 N N . PHE A 1 184 ? 25.562 30.360 22.416 1.00 63.38 184 PHE A N 1
ATOM 1456 C CA . PHE A 1 184 ? 25.260 29.834 23.758 1.00 63.38 184 PHE A CA 1
ATOM 1457 C C . PHE A 1 184 ? 25.694 28.377 23.968 1.00 63.38 184 PHE A C 1
ATOM 1459 O O . PHE A 1 184 ? 25.956 27.986 25.107 1.00 63.38 184 PHE A O 1
ATOM 1466 N N . VAL A 1 185 ? 25.743 27.562 22.910 1.00 57.00 185 VAL A N 1
ATOM 1467 C CA . VAL A 1 185 ? 26.059 26.129 22.978 1.00 57.00 185 VAL A CA 1
ATOM 1468 C C . VAL A 1 185 ? 26.856 25.729 21.733 1.00 57.00 185 VAL A C 1
ATOM 1470 O O . VAL A 1 185 ? 26.323 25.713 20.627 1.00 57.00 185 VAL A O 1
ATOM 1473 N N . ASP A 1 186 ? 28.126 25.373 21.921 1.00 54.66 186 ASP A N 1
ATOM 1474 C CA . ASP A 1 186 ? 29.048 24.986 20.845 1.00 54.66 186 ASP A CA 1
ATOM 1475 C C . ASP A 1 186 ? 28.884 23.487 20.515 1.00 54.66 186 ASP A C 1
ATOM 1477 O O . ASP A 1 186 ? 29.742 22.648 20.793 1.00 54.66 186 ASP A O 1
ATOM 1481 N N . ILE A 1 187 ? 27.700 23.108 20.023 1.00 59.62 187 ILE A N 1
ATOM 1482 C CA . ILE A 1 187 ? 27.416 21.745 19.552 1.00 59.62 187 ILE A CA 1
ATOM 1483 C C . ILE A 1 187 ? 27.300 21.793 18.031 1.00 59.62 187 ILE A C 1
ATOM 1485 O O . ILE A 1 187 ? 26.376 22.390 17.484 1.00 59.62 187 ILE A O 1
ATOM 1489 N N . THR A 1 188 ? 28.215 21.121 17.334 1.00 61.12 188 THR A N 1
ATOM 1490 C CA . THR A 1 188 ? 28.124 20.918 15.884 1.00 61.12 188 THR A CA 1
ATOM 1491 C C . THR A 1 188 ? 27.022 19.900 15.584 1.00 61.12 188 THR A C 1
ATOM 1493 O O . THR A 1 188 ? 27.244 18.691 15.612 1.00 61.12 188 THR A O 1
ATOM 1496 N N . ILE A 1 189 ? 25.806 20.381 15.329 1.00 64.56 189 ILE A N 1
ATOM 1497 C CA . ILE A 1 189 ? 24.665 19.530 14.978 1.00 64.56 189 ILE A CA 1
ATOM 1498 C C . ILE A 1 189 ? 24.718 19.233 13.478 1.00 64.56 189 ILE A C 1
ATOM 1500 O O . ILE A 1 189 ? 24.460 20.101 12.650 1.00 64.56 189 ILE A O 1
ATOM 1504 N N . THR A 1 190 ? 25.063 17.999 13.115 1.00 70.75 190 THR A N 1
ATOM 1505 C CA . THR A 1 190 ? 25.015 17.542 11.717 1.00 70.75 190 THR A CA 1
ATOM 1506 C C . THR A 1 190 ? 23.571 17.250 11.300 1.00 70.75 190 THR A C 1
ATOM 1508 O O . THR A 1 190 ? 22.803 16.721 12.103 1.00 70.75 190 THR A O 1
ATOM 1511 N N . GLU A 1 191 ? 23.215 17.494 10.034 1.00 73.31 191 GLU A N 1
ATOM 1512 C CA . GLU A 1 191 ? 21.903 17.139 9.451 1.00 73.31 191 GLU A CA 1
ATOM 1513 C C . GLU A 1 191 ? 21.492 15.692 9.766 1.00 73.31 191 GLU A C 1
ATOM 1515 O O . GLU A 1 191 ? 20.367 15.428 10.188 1.00 73.31 191 GLU A O 1
ATOM 1520 N N . ARG A 1 192 ? 22.465 14.779 9.714 1.00 78.25 192 ARG A N 1
ATOM 1521 C CA . ARG A 1 192 ? 22.326 13.367 10.078 1.00 78.25 192 ARG A CA 1
ATOM 1522 C C . ARG A 1 192 ? 21.845 13.139 11.520 1.00 78.25 192 ARG A C 1
ATOM 1524 O O . ARG A 1 192 ? 21.022 12.264 11.772 1.00 78.25 192 ARG A O 1
ATOM 1531 N N . MET A 1 193 ? 22.333 13.920 12.489 1.00 73.44 193 MET A N 1
ATOM 1532 C CA . MET A 1 193 ? 21.858 13.821 13.878 1.00 73.44 193 MET A CA 1
ATOM 1533 C C . MET A 1 193 ? 20.421 14.322 14.019 1.00 73.44 193 MET A C 1
ATOM 1535 O O . MET A 1 193 ? 19.657 13.761 14.803 1.00 73.44 193 MET A O 1
ATOM 1539 N N . VAL A 1 194 ? 20.043 15.352 13.258 1.00 72.75 194 VAL A N 1
ATOM 1540 C CA . VAL A 1 194 ? 18.681 15.902 13.276 1.00 72.75 194 VAL A CA 1
ATOM 1541 C C . VAL A 1 194 ? 17.689 14.880 12.755 1.00 72.75 194 VAL A C 1
ATOM 1543 O O . VAL A 1 194 ? 16.705 14.587 13.433 1.00 72.75 194 VAL A O 1
ATOM 1546 N N . GLU A 1 195 ? 17.982 14.285 11.600 1.00 77.56 195 GLU A N 1
ATOM 1547 C CA . GLU A 1 195 ? 17.154 13.231 11.025 1.00 77.56 195 GLU A CA 1
ATOM 1548 C C . GLU A 1 195 ? 16.997 12.059 12.003 1.00 77.56 195 GLU A C 1
ATOM 1550 O O . GLU A 1 195 ? 15.874 11.618 12.258 1.00 77.56 195 GLU A O 1
ATOM 1555 N N . TYR A 1 196 ? 18.090 11.625 12.642 1.00 81.62 196 TYR A N 1
ATOM 1556 C CA . TYR A 1 196 ? 18.042 10.559 13.642 1.00 81.62 196 TYR A CA 1
ATOM 1557 C C . TYR A 1 196 ? 17.118 10.919 14.813 1.00 81.62 196 TYR A C 1
ATOM 1559 O O . TYR A 1 196 ? 16.241 10.134 15.178 1.00 81.62 196 TYR A O 1
ATOM 1567 N N . VAL A 1 197 ? 17.275 12.105 15.411 1.00 74.00 197 VAL A N 1
ATOM 1568 C CA . VAL A 1 197 ? 16.468 12.530 16.570 1.00 74.00 197 VAL A CA 1
ATOM 1569 C C . VAL A 1 197 ? 14.994 12.700 16.196 1.00 74.00 197 VAL A C 1
ATOM 1571 O O . VAL A 1 197 ? 14.121 12.293 16.966 1.00 74.00 197 VAL A O 1
ATOM 1574 N N . VAL A 1 198 ? 14.699 13.253 15.017 1.00 71.31 198 VAL A N 1
ATOM 1575 C CA . VAL A 1 198 ? 13.324 13.438 14.529 1.00 71.31 198 VAL A CA 1
ATOM 1576 C C . VAL A 1 198 ? 12.647 12.090 14.286 1.00 71.31 198 VAL A C 1
ATOM 1578 O O . VAL A 1 198 ? 11.538 11.875 14.784 1.00 71.31 198 VAL A O 1
ATOM 1581 N N . GLN A 1 199 ? 13.313 11.160 13.592 1.00 81.31 199 GLN A N 1
ATOM 1582 C CA . GLN A 1 199 ? 12.795 9.803 13.381 1.00 81.31 199 GLN A CA 1
ATOM 1583 C C . GLN A 1 199 ? 12.582 9.075 14.715 1.00 81.31 199 GLN A C 1
ATOM 1585 O O . GLN A 1 199 ? 11.533 8.454 14.918 1.00 81.31 199 GLN A O 1
ATOM 1590 N N . TRP A 1 200 ? 13.516 9.232 15.662 1.00 82.88 200 TRP A N 1
ATOM 1591 C CA . TRP A 1 200 ? 13.420 8.612 16.983 1.00 82.88 200 TRP A CA 1
ATOM 1592 C C . TRP A 1 200 ? 12.208 9.129 17.752 1.00 82.88 200 TRP A C 1
ATOM 1594 O O . TRP A 1 200 ? 11.418 8.347 18.285 1.00 82.88 200 TRP A O 1
ATOM 1604 N N . LEU A 1 201 ? 12.046 10.456 17.802 1.00 67.62 201 LEU A N 1
ATOM 1605 C CA . LEU A 1 201 ? 10.947 11.099 18.512 1.00 67.62 201 LEU A CA 1
ATOM 1606 C C . LEU A 1 201 ? 9.606 10.709 17.890 1.00 67.62 201 LEU A C 1
ATOM 1608 O O . LEU A 1 201 ? 8.662 10.394 18.617 1.00 67.62 201 LEU A O 1
ATOM 1612 N N . PHE A 1 202 ? 9.527 10.683 16.560 1.00 74.12 202 PHE A N 1
ATOM 1613 C CA . PHE A 1 202 ? 8.331 10.245 15.851 1.00 74.12 202 PHE A CA 1
ATOM 1614 C C . PHE A 1 202 ? 7.976 8.792 16.196 1.00 74.12 202 PHE A C 1
ATOM 1616 O O . PHE A 1 202 ? 6.838 8.511 16.584 1.00 74.12 202 PHE A O 1
ATOM 1623 N N . ALA A 1 203 ? 8.950 7.879 16.142 1.00 81.31 203 ALA A N 1
ATOM 1624 C CA . ALA A 1 203 ? 8.756 6.476 16.497 1.00 81.31 203 ALA A CA 1
ATOM 1625 C C . ALA A 1 203 ? 8.351 6.297 17.969 1.00 81.31 203 ALA A C 1
ATOM 1627 O O . ALA A 1 203 ? 7.467 5.493 18.283 1.00 81.31 203 ALA A O 1
ATOM 1628 N N . PHE A 1 204 ? 8.939 7.079 18.876 1.00 72.94 204 PHE A N 1
ATOM 1629 C CA . PHE A 1 204 ? 8.579 7.084 20.292 1.00 72.94 204 PHE A CA 1
ATOM 1630 C C . PHE A 1 204 ? 7.138 7.543 20.510 1.00 72.94 204 PHE A C 1
ATOM 1632 O O . PHE A 1 204 ? 6.367 6.846 21.170 1.00 72.94 204 PHE A O 1
ATOM 1639 N N . VAL A 1 205 ? 6.735 8.668 19.914 1.00 69.38 205 VAL A N 1
ATOM 1640 C CA . VAL A 1 205 ? 5.362 9.180 20.024 1.00 69.38 205 VAL A CA 1
ATOM 1641 C C . VAL A 1 205 ? 4.363 8.195 19.418 1.00 69.38 205 VAL A C 1
ATOM 1643 O O . VAL A 1 205 ? 3.324 7.942 20.031 1.00 69.38 205 VAL A O 1
ATOM 1646 N N . ALA A 1 206 ? 4.665 7.602 18.260 1.00 73.88 206 ALA A N 1
ATOM 1647 C CA . ALA A 1 206 ? 3.787 6.642 17.594 1.00 73.88 206 ALA A CA 1
ATOM 1648 C C . ALA A 1 206 ? 3.593 5.360 18.423 1.00 73.88 206 ALA A C 1
ATOM 1650 O O . ALA A 1 206 ? 2.457 4.953 18.682 1.00 73.88 206 ALA A O 1
ATOM 1651 N N . THR A 1 207 ? 4.686 4.751 18.892 1.00 77.88 207 THR A N 1
ATOM 1652 C CA . THR A 1 207 ? 4.644 3.514 19.694 1.00 77.88 207 THR A CA 1
ATOM 1653 C C . THR A 1 207 ? 4.010 3.741 21.063 1.00 77.88 207 THR A C 1
ATOM 1655 O O . THR A 1 207 ? 3.174 2.937 21.485 1.00 77.88 207 THR A O 1
ATOM 1658 N N . LEU A 1 208 ? 4.308 4.873 21.709 1.00 75.12 208 LEU A N 1
ATOM 1659 C CA . LEU A 1 208 ? 3.668 5.269 22.959 1.00 75.12 208 LEU A CA 1
ATOM 1660 C C . LEU A 1 208 ? 2.167 5.480 22.767 1.00 75.12 208 LEU A C 1
ATOM 1662 O O . LEU A 1 208 ? 1.377 4.955 23.543 1.00 75.12 208 LEU A O 1
ATOM 1666 N N . SER A 1 209 ? 1.756 6.188 21.714 1.00 72.88 209 SER A N 1
ATOM 1667 C CA . SER A 1 209 ? 0.338 6.417 21.395 1.00 72.88 209 SER A CA 1
ATOM 1668 C C . SER A 1 209 ? -0.409 5.104 21.169 1.00 72.88 209 SER A C 1
ATOM 1670 O O . SER A 1 209 ? -1.500 4.911 21.712 1.00 72.88 209 SER A O 1
ATOM 1672 N N . PHE A 1 210 ? 0.199 4.178 20.430 1.00 82.12 210 PHE A N 1
ATOM 1673 C CA . PHE A 1 210 ? -0.364 2.862 20.147 1.00 82.12 210 PHE A CA 1
ATOM 1674 C C . PHE A 1 210 ? -0.518 2.002 21.412 1.00 82.12 210 PHE A C 1
ATOM 1676 O O . PHE A 1 210 ? -1.618 1.533 21.715 1.00 82.12 210 PHE A O 1
ATOM 1683 N N . LEU A 1 211 ? 0.553 1.837 22.196 1.00 82.31 211 LEU A N 1
ATOM 1684 C CA . LEU A 1 211 ? 0.527 1.026 23.417 1.00 82.31 211 LEU A CA 1
ATOM 1685 C C . LEU A 1 211 ? -0.353 1.664 24.500 1.00 82.31 211 LEU A C 1
ATOM 1687 O O . LEU A 1 211 ? -1.159 0.976 25.130 1.00 82.31 211 LEU A O 1
ATOM 1691 N N . SER A 1 212 ? -0.269 2.983 24.691 1.00 77.19 212 SER A N 1
ATOM 1692 C CA . SER A 1 212 ? -1.110 3.691 25.658 1.00 77.19 212 SER A CA 1
ATOM 1693 C C . SER A 1 212 ? -2.594 3.579 25.334 1.00 77.19 212 SER A C 1
ATOM 1695 O O . SER A 1 212 ? -3.422 3.510 26.245 1.00 77.19 212 SER A O 1
ATOM 1697 N N . TYR A 1 213 ? -2.951 3.537 24.051 1.00 81.50 213 TYR A N 1
ATOM 1698 C CA . TYR A 1 213 ? -4.329 3.320 23.640 1.00 81.50 213 TYR A CA 1
ATOM 1699 C C . TYR A 1 213 ? -4.831 1.930 24.027 1.00 81.50 213 TYR A C 1
ATOM 1701 O O . TYR A 1 213 ? -5.903 1.851 24.621 1.00 81.50 213 TYR A O 1
ATOM 1709 N N . ILE A 1 214 ? -4.051 0.874 23.777 1.00 80.50 214 ILE A N 1
ATOM 1710 C CA . ILE A 1 214 ? -4.408 -0.514 24.121 1.00 80.50 214 ILE A CA 1
ATOM 1711 C C . ILE A 1 214 ? -4.559 -0.701 25.636 1.00 80.50 214 ILE A C 1
ATOM 1713 O O . ILE A 1 214 ? -5.521 -1.319 26.086 1.00 80.50 214 ILE A O 1
ATOM 1717 N N . PHE A 1 215 ? -3.642 -0.142 26.429 1.00 79.69 215 PHE A N 1
ATOM 1718 C CA . PHE A 1 215 ? -3.538 -0.452 27.861 1.00 79.69 215 PHE A CA 1
ATOM 1719 C C . PHE A 1 215 ? -4.225 0.552 28.803 1.00 79.69 215 PHE A C 1
ATOM 1721 O O . PHE A 1 215 ? -4.591 0.190 29.920 1.00 79.69 215 PHE A O 1
ATOM 1728 N N . PHE A 1 216 ? -4.444 1.803 28.379 1.00 73.25 216 PHE A N 1
ATOM 1729 C CA . PHE A 1 216 ? -5.045 2.856 29.220 1.00 73.25 216 PHE A CA 1
ATOM 1730 C C . PHE A 1 216 ? -6.354 3.435 28.666 1.00 73.25 216 PHE A C 1
ATOM 1732 O O . PHE A 1 216 ? -6.945 4.359 29.254 1.00 73.25 216 PHE A O 1
ATOM 1739 N N . SER A 1 217 ? -6.863 2.912 27.549 1.00 71.06 217 SER A N 1
ATOM 1740 C CA . SER A 1 217 ? -8.257 3.154 27.179 1.00 71.06 217 SER A CA 1
ATOM 1741 C C . SER A 1 217 ? -9.159 2.284 28.041 1.00 71.06 217 SER A C 1
ATOM 1743 O O . SER A 1 217 ? -9.044 1.064 28.054 1.00 71.06 217 SER A O 1
ATOM 1745 N N . LYS A 1 218 ? -10.082 2.918 28.772 1.00 59.72 218 LYS A N 1
ATOM 1746 C CA . LYS A 1 218 ? -11.205 2.179 29.349 1.00 59.72 218 LYS A CA 1
ATOM 1747 C C . LYS A 1 218 ? -11.984 1.575 28.185 1.00 59.72 218 LYS A C 1
ATOM 1749 O O . LYS A 1 218 ? -12.197 2.276 27.191 1.00 59.72 218 LYS A O 1
ATOM 1754 N N . ARG A 1 219 ? -12.412 0.315 28.325 1.00 52.00 219 ARG A N 1
ATOM 1755 C CA . ARG A 1 219 ? -13.436 -0.247 27.440 1.00 52.00 219 ARG A CA 1
ATOM 1756 C C . ARG A 1 219 ? -14.564 0.779 27.379 1.00 52.00 219 ARG A C 1
ATOM 1758 O O . ARG A 1 219 ? -14.976 1.235 28.451 1.00 52.00 219 ARG A O 1
ATOM 1765 N N . PRO A 1 220 ? -15.010 1.213 26.192 1.00 44.12 220 PRO A N 1
ATOM 1766 C CA . PRO A 1 220 ? -16.250 1.954 26.139 1.00 44.12 220 PRO A CA 1
ATOM 1767 C C . PRO A 1 220 ? -17.295 1.051 26.797 1.00 44.12 220 PRO A C 1
ATOM 1769 O O . PRO A 1 220 ? -17.547 -0.053 26.315 1.00 44.12 220 PRO A O 1
ATOM 1772 N N . GLU A 1 221 ? -17.851 1.481 27.934 1.00 33.31 221 GLU A N 1
ATOM 1773 C CA . GLU A 1 221 ? -19.184 1.020 28.299 1.00 33.31 221 GLU A CA 1
ATOM 1774 C C . GLU A 1 221 ? -20.011 1.240 27.044 1.00 33.31 221 GLU A C 1
ATOM 1776 O O . GLU A 1 221 ? -19.943 2.314 26.434 1.00 33.31 221 GLU A O 1
ATOM 1781 N N . SER A 1 222 ? -20.652 0.174 26.579 1.00 33.72 222 SER A N 1
ATOM 1782 C CA . SER A 1 222 ? -21.495 0.205 25.402 1.00 33.72 222 SER A CA 1
ATOM 1783 C C . SER A 1 222 ? -22.686 1.104 25.707 1.00 33.72 222 SER A C 1
ATOM 1785 O O . SER A 1 222 ? -23.789 0.633 25.966 1.00 33.72 222 SER A O 1
ATOM 1787 N N . ASN A 1 223 ? -22.472 2.413 25.651 1.00 29.45 223 ASN A N 1
ATOM 1788 C CA . ASN A 1 223 ? -23.510 3.355 25.324 1.00 29.45 223 ASN A CA 1
ATOM 1789 C C . ASN A 1 223 ? -23.812 3.084 23.856 1.00 29.45 223 ASN A C 1
ATOM 1791 O O . ASN A 1 223 ? -23.324 3.762 22.951 1.00 29.45 223 ASN A O 1
ATOM 1795 N N . ILE A 1 224 ? -24.616 2.042 23.643 1.00 34.22 224 ILE A N 1
ATOM 1796 C CA . ILE A 1 224 ? -25.606 2.022 22.582 1.00 34.22 224 ILE A CA 1
ATOM 1797 C C . ILE A 1 224 ? -26.484 3.232 22.901 1.00 34.22 224 ILE A C 1
ATOM 1799 O O . ILE A 1 224 ? -27.501 3.136 23.576 1.00 34.22 224 ILE A O 1
ATOM 1803 N N . ALA A 1 225 ? -25.995 4.417 22.541 1.00 28.22 225 ALA A N 1
ATOM 1804 C CA . ALA A 1 225 ? -26.815 5.597 22.483 1.00 28.22 225 ALA A CA 1
ATOM 1805 C C . ALA A 1 225 ? -27.745 5.326 21.307 1.00 28.22 225 ALA A C 1
ATOM 1807 O O . ALA A 1 225 ? -27.393 5.563 20.152 1.00 28.22 225 ALA A O 1
ATOM 1808 N N . GLU A 1 226 ? -28.895 4.734 21.619 1.00 33.88 226 GLU A N 1
ATOM 1809 C CA . GLU A 1 226 ? -30.095 4.868 20.816 1.00 33.88 226 GLU A CA 1
ATOM 1810 C C . GLU A 1 226 ? -30.306 6.370 20.620 1.00 33.88 226 GLU A C 1
ATOM 1812 O O . GLU A 1 226 ? -30.837 7.079 21.475 1.00 33.88 226 GLU A O 1
ATOM 1817 N N . THR A 1 227 ? -29.799 6.899 19.509 1.00 29.88 227 THR A N 1
ATOM 1818 C CA . THR A 1 227 ? -30.182 8.225 19.053 1.00 29.88 227 THR A CA 1
ATOM 1819 C C . THR A 1 227 ? -31.622 8.123 18.585 1.00 29.88 227 THR A C 1
ATOM 1821 O O . THR A 1 227 ? -31.889 7.757 17.445 1.00 29.88 227 THR A O 1
ATOM 1824 N N . SER A 1 228 ? -32.507 8.385 19.546 1.00 29.38 228 SER A N 1
ATOM 1825 C CA . SER A 1 228 ? -33.825 9.002 19.445 1.00 29.38 228 SER A CA 1
ATOM 1826 C C . SER A 1 228 ? -34.539 8.826 18.105 1.00 29.38 228 SER A C 1
ATOM 1828 O O . SER A 1 228 ? -34.285 9.538 17.132 1.00 29.38 228 SER A O 1
ATOM 1830 N N . GLU A 1 229 ? -35.540 7.949 18.119 1.00 42.12 229 GLU A N 1
ATOM 1831 C CA . GLU A 1 229 ? -36.702 8.051 17.247 1.00 42.12 229 GLU A CA 1
ATOM 1832 C C . GLU A 1 229 ? -37.329 9.452 17.370 1.00 42.12 229 GLU A C 1
ATOM 1834 O O . GLU A 1 229 ? -37.782 9.828 18.446 1.00 42.12 229 GLU A O 1
ATOM 1839 N N . ALA A 1 230 ? -37.323 10.224 16.280 1.00 38.22 230 ALA A N 1
ATOM 1840 C CA . ALA A 1 230 ? -38.249 11.319 15.946 1.00 38.22 230 ALA A CA 1
ATOM 1841 C C . ALA A 1 230 ? -37.677 12.031 14.706 1.00 38.22 230 ALA A C 1
ATOM 1843 O O . ALA A 1 230 ? -36.852 12.932 14.797 1.00 38.22 230 ALA A O 1
ATOM 1844 N N . THR A 1 231 ? -37.971 11.582 13.490 1.00 33.88 231 THR A N 1
ATOM 1845 C CA . THR A 1 231 ? -39.156 12.038 12.753 1.00 33.88 231 THR A CA 1
ATOM 1846 C C . THR A 1 231 ? -39.411 11.049 11.612 1.00 33.88 231 THR A C 1
ATOM 1848 O O . THR A 1 231 ? -38.778 11.080 10.560 1.00 33.88 231 THR A O 1
ATOM 1851 N N . LYS A 1 232 ? -40.314 10.097 11.859 1.00 43.03 232 LYS A N 1
ATOM 1852 C CA . LYS A 1 232 ? -40.769 9.111 10.873 1.00 43.03 232 LYS A CA 1
ATOM 1853 C C . LYS A 1 232 ? -41.798 9.743 9.927 1.00 43.03 232 LYS A C 1
ATOM 1855 O O . LYS A 1 232 ? -42.649 10.511 10.360 1.00 43.03 232 LYS A O 1
ATOM 1860 N N . SER A 1 233 ? -41.776 9.273 8.676 1.00 43.50 233 SER A N 1
ATOM 1861 C CA . SER A 1 233 ? -42.915 9.241 7.742 1.00 43.50 233 SER A CA 1
ATOM 1862 C C . SER A 1 233 ? -43.181 10.441 6.817 1.00 43.50 233 SER A C 1
ATOM 1864 O O . SER A 1 233 ? -44.322 10.653 6.419 1.00 43.50 233 SER A O 1
ATOM 1866 N N . VAL A 1 234 ? -42.158 11.146 6.339 1.00 43.78 234 VAL A N 1
ATOM 1867 C CA . VAL A 1 234 ? -42.223 11.804 5.018 1.00 43.78 234 VAL A CA 1
ATOM 1868 C C . VAL A 1 234 ? -40.814 11.742 4.430 1.00 43.78 234 VAL A C 1
ATOM 1870 O O . VAL A 1 234 ? -39.903 12.187 5.113 1.00 43.78 234 VAL A O 1
ATOM 1873 N N . LYS A 1 235 ? -40.651 11.159 3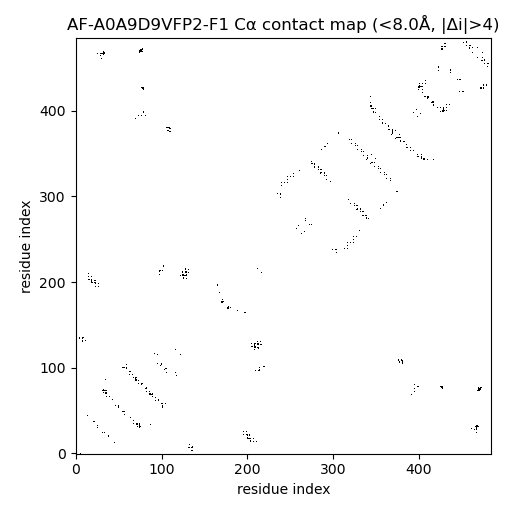.225 1.00 50.62 235 LYS A N 1
ATOM 1874 C CA . LYS A 1 235 ? -39.485 11.212 2.288 1.00 50.62 235 LYS A CA 1
ATOM 1875 C C . LYS A 1 235 ? -39.083 9.895 1.595 1.00 50.62 235 LYS A C 1
ATOM 1877 O O . LYS A 1 235 ? -38.092 9.867 0.877 1.00 50.62 235 LYS A O 1
ATOM 1882 N N . SER A 1 236 ? -39.891 8.832 1.673 1.00 52.62 236 SER A N 1
ATOM 1883 C CA . SER A 1 236 ? -39.692 7.631 0.828 1.00 52.62 236 SER A CA 1
ATOM 1884 C C . SER A 1 236 ? -39.889 7.927 -0.679 1.00 52.62 236 SER A C 1
ATOM 1886 O O . SER A 1 236 ? -39.172 7.400 -1.525 1.00 52.62 236 SER A O 1
ATOM 1888 N N . ILE A 1 237 ? -40.786 8.864 -1.027 1.00 55.41 237 ILE A N 1
ATOM 1889 C CA . ILE A 1 237 ? -41.038 9.274 -2.423 1.00 55.41 237 ILE A CA 1
ATOM 1890 C C . ILE A 1 237 ? -39.890 10.117 -2.996 1.00 55.41 237 ILE A C 1
ATOM 1892 O O . ILE A 1 237 ? -39.498 9.889 -4.133 1.00 55.41 237 ILE A O 1
ATOM 1896 N N . GLU A 1 238 ? -39.315 11.050 -2.229 1.00 56.75 238 GLU A N 1
ATOM 1897 C CA . GLU A 1 238 ? -38.201 11.894 -2.700 1.00 56.75 238 GLU A CA 1
ATOM 1898 C C . GLU A 1 238 ? -36.975 11.051 -3.079 1.00 56.75 238 GLU A C 1
ATOM 1900 O O . GLU A 1 238 ? -36.398 11.247 -4.146 1.00 56.75 238 GLU A O 1
ATOM 1905 N N . VAL A 1 239 ? -36.621 10.062 -2.248 1.00 52.78 239 VAL A N 1
ATOM 1906 C CA . VAL A 1 239 ? -35.501 9.145 -2.518 1.00 52.78 239 VAL A CA 1
ATOM 1907 C C . VAL A 1 239 ? -35.802 8.235 -3.715 1.00 52.78 239 VAL A C 1
ATOM 1909 O O . VAL A 1 239 ? -34.922 8.003 -4.543 1.00 52.78 239 VAL A O 1
ATOM 1912 N N . MET A 1 240 ? -37.045 7.759 -3.857 1.00 54.50 240 MET A N 1
ATOM 1913 C CA . MET A 1 240 ? -37.466 6.945 -5.003 1.00 54.50 240 MET A CA 1
ATOM 1914 C C . MET A 1 240 ? -37.419 7.733 -6.320 1.00 54.50 240 MET A C 1
ATOM 1916 O O . MET A 1 240 ? -36.910 7.222 -7.316 1.00 54.50 240 MET A O 1
ATOM 1920 N N . VAL A 1 241 ? -37.910 8.976 -6.326 1.00 61.47 241 VAL A N 1
ATOM 1921 C CA . VAL A 1 241 ? -37.861 9.865 -7.498 1.00 61.47 241 VAL A CA 1
ATOM 1922 C C . VAL A 1 241 ? -36.414 10.213 -7.840 1.00 61.47 241 VAL A C 1
ATOM 1924 O O . VAL A 1 241 ? -36.035 10.128 -9.003 1.00 61.47 241 VAL A O 1
ATOM 1927 N N . PHE A 1 242 ? -35.580 10.528 -6.847 1.00 67.75 242 PHE A N 1
ATOM 1928 C CA . PHE A 1 242 ? -34.162 10.825 -7.055 1.00 67.75 242 PHE A CA 1
ATOM 1929 C C . PHE A 1 242 ? -33.402 9.646 -7.681 1.00 67.75 242 PHE A C 1
ATOM 1931 O O . PHE A 1 242 ? -32.750 9.814 -8.711 1.00 67.75 242 PHE A O 1
ATOM 1938 N N . LEU A 1 243 ? -33.532 8.442 -7.112 1.00 60.56 243 LEU A N 1
ATOM 1939 C CA . LEU A 1 243 ? -32.903 7.242 -7.670 1.00 60.56 243 LEU A CA 1
ATOM 1940 C C . LEU A 1 243 ? -33.462 6.880 -9.047 1.00 60.56 243 LEU A C 1
ATOM 1942 O O . LEU A 1 243 ? -32.695 6.500 -9.927 1.00 60.56 243 LEU A O 1
ATOM 1946 N N . GLY A 1 244 ? -34.773 7.032 -9.251 1.00 58.16 244 GLY A N 1
ATOM 1947 C CA . GLY A 1 244 ? -35.410 6.811 -10.548 1.00 58.16 244 GLY A CA 1
ATOM 1948 C C . GLY A 1 244 ? -34.902 7.767 -11.631 1.00 58.16 244 GLY A C 1
ATOM 1949 O O . GLY A 1 244 ? -34.652 7.336 -12.752 1.00 58.16 244 GLY A O 1
ATOM 1950 N N . LEU A 1 245 ? -34.689 9.045 -11.299 1.00 64.44 245 LEU A N 1
ATOM 1951 C CA . LEU A 1 245 ? -34.131 10.037 -12.225 1.00 64.44 245 LEU A CA 1
ATOM 1952 C C . LEU A 1 245 ? -32.657 9.766 -12.549 1.00 64.44 245 LEU A C 1
ATOM 1954 O O . LEU A 1 245 ? -32.259 9.908 -13.704 1.00 64.44 245 LEU A O 1
ATOM 1958 N N . ILE A 1 246 ? -31.858 9.342 -11.564 1.00 67.44 246 ILE A N 1
ATOM 1959 C CA . ILE A 1 246 ? -30.467 8.930 -11.804 1.00 67.44 246 ILE A CA 1
ATOM 1960 C C . ILE A 1 246 ? -30.420 7.702 -12.715 1.00 67.44 246 ILE A C 1
ATOM 1962 O O . ILE A 1 246 ? -29.685 7.724 -13.700 1.00 67.44 246 ILE A O 1
ATOM 1966 N N . ALA A 1 247 ? -31.234 6.679 -12.442 1.00 60.53 247 ALA A N 1
ATOM 1967 C CA . ALA A 1 247 ? -31.328 5.497 -13.298 1.00 60.53 247 ALA A CA 1
ATOM 1968 C C . ALA A 1 247 ? -31.768 5.870 -14.726 1.00 60.53 247 ALA A C 1
ATOM 1970 O O . ALA A 1 247 ? -31.158 5.448 -15.701 1.00 60.53 247 ALA A O 1
ATOM 1971 N N . ALA A 1 248 ? -32.756 6.757 -14.888 1.00 64.94 248 ALA A N 1
ATOM 1972 C CA . ALA A 1 248 ? -33.169 7.233 -16.211 1.00 64.94 248 ALA A CA 1
ATOM 1973 C C . ALA A 1 248 ? -32.039 7.968 -16.963 1.00 64.94 248 ALA A C 1
ATOM 1975 O O . ALA A 1 248 ? -31.853 7.756 -18.164 1.00 64.94 248 ALA A O 1
ATOM 1976 N N . LEU A 1 249 ? -31.256 8.800 -16.267 1.00 69.12 249 LEU A N 1
ATOM 1977 C CA . LEU A 1 249 ? -30.075 9.455 -16.837 1.00 69.12 249 LEU A CA 1
ATOM 1978 C C . LEU A 1 249 ? -29.012 8.429 -17.249 1.00 69.12 249 LEU A C 1
ATOM 1980 O O . LEU A 1 249 ? -28.389 8.571 -18.302 1.00 69.12 249 LEU A O 1
ATOM 1984 N N . PHE A 1 250 ? -28.826 7.380 -16.451 1.00 65.50 250 PHE A N 1
ATOM 1985 C CA . PHE A 1 250 ? -27.885 6.304 -16.742 1.00 65.50 250 PHE A CA 1
ATOM 1986 C C . PHE A 1 250 ? -28.342 5.465 -17.931 1.00 65.50 250 PHE A C 1
ATOM 1988 O O . PHE A 1 250 ? -27.520 5.173 -18.792 1.00 65.50 250 PHE A O 1
ATOM 1995 N N . LEU A 1 251 ? -29.634 5.156 -18.054 1.00 65.31 251 LEU A N 1
ATOM 1996 C CA . LEU A 1 251 ? -30.199 4.499 -19.236 1.00 65.31 251 LEU A CA 1
ATOM 1997 C C . LEU A 1 251 ? -30.001 5.331 -20.501 1.00 65.31 251 LEU A C 1
ATOM 1999 O O . LEU A 1 251 ? -29.615 4.784 -21.532 1.00 65.31 251 LEU A O 1
ATOM 2003 N N . LEU A 1 252 ? -30.215 6.648 -20.426 1.00 65.94 252 LEU A N 1
ATOM 2004 C CA . LEU A 1 252 ? -29.948 7.550 -21.546 1.00 65.94 252 LEU A CA 1
ATOM 2005 C C . LEU A 1 252 ? -28.464 7.504 -21.939 1.00 65.94 252 LEU A C 1
ATOM 2007 O O . LEU A 1 252 ? -28.133 7.344 -23.114 1.00 65.94 252 LEU A O 1
ATOM 2011 N N . PHE A 1 253 ? -27.570 7.591 -20.954 1.00 63.56 253 PHE A N 1
ATOM 2012 C CA . PHE A 1 253 ? -26.128 7.519 -21.170 1.00 63.56 253 PHE A CA 1
ATOM 2013 C C . PHE A 1 253 ? -25.688 6.156 -21.729 1.00 63.56 253 PHE A C 1
ATOM 2015 O O . PHE A 1 253 ? -24.910 6.113 -22.680 1.00 63.56 253 PHE A O 1
ATOM 2022 N N . ILE A 1 254 ? -26.232 5.046 -21.221 1.00 60.59 254 ILE A N 1
ATOM 2023 C CA . ILE A 1 254 ? -26.015 3.695 -21.756 1.00 60.59 254 ILE A CA 1
ATOM 2024 C C . ILE A 1 254 ? -26.539 3.601 -23.193 1.00 60.59 254 ILE A C 1
ATOM 2026 O O . ILE A 1 254 ? -25.865 3.010 -24.029 1.00 60.59 254 ILE A O 1
ATOM 2030 N N . GLY A 1 255 ? -27.671 4.228 -23.523 1.00 58.69 255 GLY A N 1
ATOM 2031 C CA . GLY A 1 255 ? -28.184 4.312 -24.894 1.00 58.69 255 GLY A CA 1
ATOM 2032 C C . GLY A 1 255 ? -27.186 4.956 -25.865 1.00 58.69 255 GLY A C 1
ATOM 2033 O O . GLY A 1 255 ? -26.942 4.416 -26.946 1.00 58.69 255 GLY A O 1
ATOM 2034 N N . PHE A 1 256 ? -26.536 6.050 -25.452 1.00 59.34 256 PHE A N 1
ATOM 2035 C CA . PHE A 1 256 ? -25.429 6.659 -26.204 1.00 59.34 256 PHE A CA 1
ATOM 2036 C C . PHE A 1 256 ? -24.175 5.780 -26.237 1.00 59.34 256 PHE A C 1
ATOM 2038 O O . PHE A 1 256 ? -23.451 5.768 -27.232 1.00 59.34 256 PHE A O 1
ATOM 2045 N N . GLN A 1 257 ? -23.903 5.020 -25.174 1.00 57.06 257 GLN A N 1
ATOM 2046 C CA . GLN A 1 257 ? -22.778 4.092 -25.169 1.00 57.06 257 GLN A CA 1
ATOM 2047 C C . GLN A 1 257 ? -23.006 2.899 -26.087 1.00 57.06 257 GLN A C 1
ATOM 2049 O O . GLN A 1 257 ? -22.074 2.521 -26.775 1.00 57.06 257 GLN A O 1
ATOM 2054 N N . VAL A 1 258 ? -24.202 2.314 -26.139 1.00 55.91 258 VAL A N 1
ATOM 2055 C CA . VAL A 1 258 ? -24.509 1.143 -26.975 1.00 55.91 258 VAL A CA 1
ATOM 2056 C C . VAL A 1 258 ? -24.358 1.482 -28.461 1.00 55.91 258 VAL A C 1
ATOM 2058 O O . VAL A 1 258 ? -23.743 0.713 -29.196 1.00 55.91 258 VAL A O 1
ATOM 2061 N N . THR A 1 259 ? -24.812 2.659 -28.902 1.00 52.12 259 THR A N 1
ATOM 2062 C CA . THR A 1 259 ? -24.612 3.125 -30.289 1.00 52.12 259 THR A CA 1
ATOM 2063 C C . THR A 1 259 ? -23.138 3.376 -30.627 1.00 52.12 259 THR A C 1
ATOM 2065 O O . THR A 1 259 ? -22.718 3.119 -31.755 1.00 52.12 259 THR A O 1
ATOM 2068 N N . TYR A 1 260 ? -22.323 3.788 -29.651 1.00 51.84 260 TYR A N 1
ATOM 2069 C CA . TYR A 1 260 ? -20.873 3.959 -29.817 1.00 51.84 260 TYR A CA 1
ATOM 2070 C C . TYR A 1 260 ? -20.053 2.664 -29.661 1.00 51.84 260 TYR A C 1
ATOM 2072 O O . TYR A 1 260 ? -19.010 2.523 -30.293 1.00 51.84 260 TYR A O 1
ATOM 2080 N N . LEU A 1 261 ? -20.486 1.730 -28.809 1.00 45.91 261 LEU A N 1
ATOM 2081 C CA . LEU A 1 261 ? -19.766 0.506 -28.430 1.00 45.91 261 LEU A CA 1
ATOM 2082 C C . LEU A 1 261 ? -20.050 -0.647 -29.406 1.00 45.91 261 LEU A C 1
ATOM 2084 O O . LEU A 1 261 ? -19.160 -1.451 -29.670 1.00 45.91 261 LEU A O 1
ATOM 2088 N N . PHE A 1 262 ? -21.265 -0.709 -29.965 1.00 46.88 262 PHE A N 1
ATOM 2089 C CA . PHE A 1 262 ? -21.679 -1.717 -30.952 1.00 46.88 262 PHE A CA 1
ATOM 2090 C C . PHE A 1 262 ? -21.684 -1.198 -32.401 1.00 46.88 262 PHE A C 1
ATOM 2092 O O . PHE A 1 262 ? -21.957 -1.967 -33.318 1.00 46.88 262 PHE A O 1
ATOM 2099 N N . GLY A 1 263 ? -21.329 0.074 -32.632 1.00 50.34 263 GLY A N 1
ATOM 2100 C CA . GLY A 1 263 ? -21.141 0.652 -33.973 1.00 50.34 263 GLY A CA 1
ATOM 2101 C C . GLY A 1 263 ? -19.865 0.196 -34.708 1.00 50.34 263 GLY A C 1
ATOM 2102 O O . GLY A 1 263 ? -19.671 0.560 -35.865 1.00 50.34 263 GLY A O 1
ATOM 2103 N N . GLY A 1 264 ? -19.008 -0.606 -34.060 1.00 51.31 264 GLY A N 1
ATOM 2104 C CA . GLY A 1 264 ? -17.802 -1.213 -34.645 1.00 51.31 264 GLY A CA 1
ATOM 2105 C C . GLY A 1 264 ? -16.596 -0.271 -34.807 1.00 51.31 264 GLY A C 1
ATOM 2106 O O . GLY A 1 264 ? -16.710 0.947 -34.665 1.00 51.31 264 GLY A O 1
ATOM 2107 N N . GLU A 1 265 ? -15.427 -0.843 -35.145 1.00 49.78 265 GLU A N 1
ATOM 2108 C CA . GLU A 1 265 ? -14.172 -0.116 -35.463 1.00 49.78 265 GLU A CA 1
ATOM 2109 C C . GLU A 1 265 ? -14.362 0.987 -36.521 1.00 49.78 265 GLU A C 1
ATOM 2111 O O . GLU A 1 265 ? -13.643 1.987 -36.521 1.00 49.78 265 GLU A O 1
ATOM 2116 N N . ALA A 1 266 ? -15.378 0.851 -37.377 1.00 48.56 266 ALA A N 1
ATOM 2117 C CA . ALA A 1 266 ? -15.716 1.807 -38.423 1.00 48.56 266 ALA A CA 1
ATOM 2118 C C . ALA A 1 266 ? -16.136 3.193 -37.890 1.00 48.56 266 ALA A C 1
ATOM 2120 O O . ALA A 1 266 ? -15.834 4.197 -38.530 1.00 48.56 266 ALA A O 1
ATOM 2121 N N . ASN A 1 267 ? -16.764 3.296 -36.711 1.00 50.19 267 ASN A N 1
ATOM 2122 C CA . ASN A 1 267 ? -17.153 4.601 -36.148 1.00 50.19 267 ASN A CA 1
ATOM 2123 C C . ASN A 1 267 ? -16.005 5.328 -35.429 1.00 50.19 267 ASN A C 1
ATOM 2125 O O . ASN A 1 267 ? -16.049 6.548 -35.285 1.00 50.19 267 ASN A O 1
ATOM 2129 N N . ILE A 1 268 ? -14.968 4.602 -35.002 1.00 51.28 268 ILE A N 1
ATOM 2130 C CA . ILE A 1 268 ? -13.788 5.176 -34.335 1.00 51.28 268 ILE A CA 1
ATOM 2131 C C . ILE A 1 268 ? -12.872 5.844 -35.376 1.00 51.28 268 ILE A C 1
ATOM 2133 O O . ILE A 1 268 ? -12.384 6.948 -35.143 1.00 51.28 268 ILE A O 1
ATOM 2137 N N . LEU A 1 269 ? -12.724 5.228 -36.557 1.00 50.00 269 LEU A N 1
ATOM 2138 C CA . LEU A 1 269 ? -11.979 5.781 -37.697 1.00 50.00 269 LEU A CA 1
ATOM 2139 C C . LEU A 1 269 ? -12.726 6.916 -38.423 1.00 50.00 269 LEU A C 1
ATOM 2141 O O . LEU A 1 269 ? -12.093 7.885 -38.834 1.00 50.00 269 LEU A O 1
ATOM 2145 N N . ASN A 1 270 ? -14.059 6.853 -38.532 1.00 50.31 270 ASN A N 1
ATOM 2146 C CA . ASN A 1 270 ? -14.852 7.897 -39.202 1.00 50.31 270 ASN A CA 1
ATOM 2147 C C . ASN A 1 270 ? -15.012 9.196 -38.382 1.00 50.31 270 ASN A C 1
ATOM 2149 O O . ASN A 1 270 ? -15.379 10.224 -38.944 1.00 50.31 270 ASN A O 1
ATOM 2153 N N . ALA A 1 271 ? -14.722 9.173 -37.075 1.00 50.47 271 ALA A N 1
ATOM 2154 C CA . ALA A 1 271 ? -14.815 10.336 -36.184 1.00 50.47 271 ALA A CA 1
ATOM 2155 C C . ALA A 1 271 ? -13.475 11.075 -35.963 1.00 50.47 271 ALA A C 1
ATOM 2157 O O . ALA A 1 271 ? -13.443 12.065 -35.237 1.00 50.47 271 ALA A O 1
ATOM 2158 N N . GLY A 1 272 ? -12.375 10.611 -36.573 1.00 51.91 272 GLY A N 1
ATOM 2159 C CA . GLY A 1 272 ? -11.073 11.294 -36.542 1.00 51.91 272 GLY A CA 1
ATOM 2160 C C . GLY A 1 272 ? -10.290 11.205 -35.224 1.00 51.91 272 GLY A C 1
ATOM 2161 O O . GLY A 1 272 ? -9.283 11.895 -35.083 1.00 51.91 272 GLY A O 1
ATOM 2162 N N . PHE A 1 273 ? -10.711 10.374 -34.265 1.00 50.69 273 PHE A N 1
ATOM 2163 C CA . PHE A 1 273 ? -10.002 10.195 -32.993 1.00 50.69 273 PHE A CA 1
ATOM 2164 C C . PHE A 1 273 ? -8.849 9.195 -33.115 1.00 50.69 273 PHE A C 1
ATOM 2166 O O . PHE A 1 273 ? -8.982 8.140 -33.741 1.00 50.69 273 PHE A O 1
ATOM 2173 N N . THR A 1 274 ? -7.730 9.465 -32.440 1.00 59.28 274 THR A N 1
ATOM 2174 C CA . THR A 1 274 ? -6.696 8.442 -32.236 1.00 59.28 274 THR A CA 1
ATOM 2175 C C . THR A 1 274 ? -7.156 7.413 -31.192 1.00 59.28 274 THR A C 1
ATOM 2177 O O . THR A 1 274 ? -7.887 7.732 -30.252 1.00 59.28 274 THR A O 1
ATOM 2180 N N . TYR A 1 275 ? -6.698 6.159 -31.300 1.00 57.44 275 TYR A N 1
ATOM 2181 C CA . TYR A 1 275 ? -7.043 5.099 -30.336 1.00 57.44 275 TYR A CA 1
ATOM 2182 C C . TYR A 1 275 ? -6.710 5.476 -28.874 1.00 57.44 275 TYR A C 1
ATOM 2184 O O . TYR A 1 275 ? -7.445 5.104 -27.959 1.00 57.44 275 TYR A O 1
ATOM 2192 N N . ALA A 1 276 ? -5.634 6.242 -28.637 1.00 55.75 276 ALA A N 1
ATOM 2193 C CA . ALA A 1 276 ? -5.284 6.757 -27.308 1.00 55.75 276 ALA A CA 1
ATOM 2194 C C . ALA A 1 276 ? -6.274 7.801 -26.774 1.00 55.75 276 ALA A C 1
ATOM 2196 O O . ALA A 1 276 ? -6.538 7.811 -25.570 1.00 55.75 276 ALA A O 1
ATOM 2197 N N . GLU A 1 277 ? -6.807 8.673 -27.631 1.00 59.66 277 GLU A N 1
ATOM 2198 C CA . GLU A 1 277 ? -7.798 9.681 -27.237 1.00 59.66 277 GLU A CA 1
ATOM 2199 C C . GLU A 1 277 ? -9.125 9.017 -26.867 1.00 59.66 277 GLU A C 1
ATOM 2201 O O . GLU A 1 277 ? -9.658 9.293 -25.792 1.00 59.66 277 GLU A O 1
ATOM 2206 N N . TYR A 1 278 ? -9.585 8.050 -27.670 1.00 58.22 278 TYR A N 1
ATOM 2207 C CA . TYR A 1 278 ? -10.795 7.266 -27.385 1.00 58.22 278 TYR A CA 1
ATOM 2208 C C . TYR A 1 278 ? -10.709 6.474 -26.067 1.00 58.22 278 TYR A C 1
ATOM 2210 O O . TYR A 1 278 ? -11.692 6.357 -25.331 1.00 58.22 278 TYR A O 1
ATOM 2218 N N . ALA A 1 279 ? -9.535 5.915 -25.757 1.00 51.16 279 ALA A N 1
ATOM 2219 C CA . ALA A 1 279 ? -9.329 5.122 -24.548 1.00 51.16 279 ALA A CA 1
ATOM 2220 C C . ALA A 1 279 ? -9.159 5.968 -23.275 1.00 51.16 279 ALA A C 1
ATOM 2222 O O . ALA A 1 279 ? -9.507 5.506 -22.186 1.00 51.16 279 ALA A O 1
ATOM 2223 N N . ARG A 1 280 ? -8.603 7.184 -23.384 1.00 56.62 280 ARG A N 1
ATOM 2224 C CA . ARG A 1 280 ? -8.373 8.075 -22.234 1.00 56.62 280 ARG A CA 1
ATOM 2225 C C . ARG A 1 280 ? -9.581 8.946 -21.897 1.00 56.62 280 ARG A C 1
ATOM 2227 O O . ARG A 1 280 ? -9.811 9.173 -20.713 1.00 56.62 280 ARG A O 1
ATOM 2234 N N . GLN A 1 281 ? -10.345 9.403 -22.890 1.00 57.19 281 GLN A N 1
ATOM 2235 C CA . GLN A 1 281 ? -11.582 10.152 -22.656 1.00 57.19 281 GLN A CA 1
ATOM 2236 C C . GLN A 1 281 ? -12.722 9.201 -22.269 1.00 57.19 281 GLN A C 1
ATOM 2238 O O . GLN A 1 281 ? -13.056 8.266 -22.998 1.00 57.19 281 GLN A O 1
ATOM 2243 N N . GLY A 1 282 ? -13.336 9.428 -21.111 1.00 60.88 282 GLY A N 1
ATOM 2244 C CA . GLY A 1 282 ? -14.501 8.679 -20.642 1.00 60.88 282 GLY A CA 1
ATOM 2245 C C . GLY A 1 282 ? -14.180 7.507 -19.711 1.00 60.88 282 GLY A C 1
ATOM 2246 O O . GLY A 1 282 ? -15.059 7.087 -18.967 1.00 60.88 282 GLY A O 1
ATOM 2247 N N . PHE A 1 283 ? -12.960 6.953 -19.706 1.00 69.62 283 PHE A N 1
ATOM 2248 C CA . PHE A 1 283 ? -12.618 5.830 -18.818 1.00 69.62 283 PHE A CA 1
ATOM 2249 C C . PHE A 1 283 ? -12.633 6.235 -17.337 1.00 69.62 283 PHE A C 1
ATOM 2251 O O . PHE A 1 283 ? -13.249 5.564 -16.506 1.00 69.62 283 PHE A O 1
ATOM 2258 N N . TRP A 1 284 ? -11.969 7.343 -17.008 1.00 67.81 284 TRP A N 1
ATOM 2259 C CA . TRP A 1 284 ? -11.910 7.848 -15.636 1.00 67.81 284 TRP A CA 1
ATOM 2260 C C . TRP A 1 284 ? -13.272 8.345 -15.166 1.00 67.81 284 TRP A C 1
ATOM 2262 O O . TRP A 1 284 ? -13.641 8.151 -14.011 1.00 67.81 284 TRP A O 1
ATOM 2272 N N . GLU A 1 285 ? -14.047 8.905 -16.084 1.00 72.50 285 GLU A N 1
ATOM 2273 C CA . GLU A 1 285 ? -15.419 9.329 -15.877 1.00 72.50 285 GLU A CA 1
ATOM 2274 C C . GLU A 1 285 ? -16.316 8.122 -15.578 1.00 72.50 285 GLU A C 1
ATOM 2276 O O . GLU A 1 285 ? -17.104 8.181 -14.641 1.00 72.50 285 GLU A O 1
ATOM 2281 N N . LEU A 1 286 ? -16.157 6.993 -16.282 1.00 76.12 286 LEU A N 1
ATOM 2282 C CA . LEU A 1 286 ? -16.905 5.759 -15.998 1.00 76.12 286 LEU A CA 1
ATOM 2283 C C . LEU A 1 286 ? -16.598 5.193 -14.611 1.00 76.12 286 LEU A C 1
ATOM 2285 O O . LEU A 1 286 ? -17.512 4.782 -13.892 1.00 76.12 286 LEU A O 1
ATOM 2289 N N . LEU A 1 287 ? -15.324 5.198 -14.220 1.00 73.75 287 LEU A N 1
ATOM 2290 C CA . LEU A 1 287 ? -14.920 4.809 -12.871 1.00 73.75 287 LEU A CA 1
ATOM 2291 C C . LEU A 1 287 ? -15.500 5.757 -11.814 1.00 73.75 287 LEU A C 1
ATOM 2293 O O . LEU A 1 287 ? -16.001 5.295 -10.786 1.00 73.75 287 LEU A O 1
ATOM 2297 N N . ALA A 1 288 ? -15.474 7.066 -12.072 1.00 68.81 288 ALA A N 1
ATOM 2298 C CA . ALA A 1 288 ? -16.043 8.070 -11.179 1.00 68.81 288 ALA A CA 1
ATOM 2299 C C . ALA A 1 288 ? -17.563 7.906 -11.039 1.00 68.81 288 ALA A C 1
ATOM 2301 O O . ALA A 1 288 ? -18.076 7.935 -9.922 1.00 68.81 288 ALA A O 1
ATOM 2302 N N . VAL A 1 289 ? -18.276 7.662 -12.142 1.00 75.56 289 VAL A N 1
ATOM 2303 C CA . VAL A 1 289 ? -19.721 7.395 -12.152 1.00 75.56 289 VAL A CA 1
ATOM 2304 C C . VAL A 1 289 ? -20.044 6.147 -11.334 1.00 75.56 289 VAL A C 1
ATOM 2306 O O . VAL A 1 289 ? -20.955 6.187 -10.508 1.00 75.56 289 VAL A O 1
ATOM 2309 N N . ALA A 1 290 ? -19.283 5.060 -11.480 1.00 79.31 290 ALA A N 1
ATOM 2310 C CA . ALA A 1 290 ? -19.487 3.855 -10.678 1.00 79.31 290 ALA A CA 1
ATOM 2311 C C . ALA A 1 290 ? -19.240 4.096 -9.181 1.00 79.31 290 ALA A C 1
ATOM 2313 O O . ALA A 1 290 ? -20.064 3.713 -8.349 1.00 79.31 290 ALA A O 1
ATOM 2314 N N . ALA A 1 291 ? -18.158 4.790 -8.822 1.00 73.25 291 ALA A N 1
ATOM 2315 C CA . ALA A 1 291 ? -17.879 5.142 -7.431 1.00 73.25 291 ALA A CA 1
ATOM 2316 C C . ALA A 1 291 ? -18.968 6.058 -6.839 1.00 73.25 291 ALA A C 1
ATOM 2318 O O . ALA A 1 291 ? -19.434 5.833 -5.721 1.00 73.25 291 ALA A O 1
ATOM 2319 N N . LEU A 1 292 ? -19.427 7.055 -7.600 1.00 70.56 292 LEU A N 1
ATOM 2320 C CA . LEU A 1 292 ? -20.498 7.957 -7.183 1.00 70.56 292 LEU A CA 1
ATOM 2321 C C . LEU A 1 292 ? -21.826 7.210 -7.018 1.00 70.56 292 LEU A C 1
ATOM 2323 O O . LEU A 1 292 ? -22.548 7.453 -6.055 1.00 70.56 292 LEU A O 1
ATOM 2327 N N . SER A 1 293 ? -22.120 6.258 -7.902 1.00 78.81 293 SER A N 1
ATOM 2328 C CA . SER A 1 293 ? -23.323 5.419 -7.820 1.00 78.81 293 SER A CA 1
ATOM 2329 C C . SER A 1 293 ? -23.334 4.574 -6.555 1.00 78.81 293 SER A C 1
ATOM 2331 O O . SER A 1 293 ? -24.366 4.463 -5.895 1.00 78.81 293 SER A O 1
ATOM 2333 N N . LEU A 1 294 ? -22.177 4.030 -6.167 1.00 83.19 294 LEU A N 1
ATOM 2334 C CA . LEU A 1 294 ? -22.030 3.324 -4.898 1.00 83.19 294 LEU A CA 1
ATOM 2335 C C . LEU A 1 294 ? -22.348 4.245 -3.708 1.00 83.19 294 LEU A C 1
ATOM 2337 O O . LEU A 1 294 ? -23.109 3.860 -2.820 1.00 83.19 294 LEU A O 1
ATOM 2341 N N . LEU A 1 295 ? -21.812 5.471 -3.702 1.00 76.25 295 LEU A N 1
ATOM 2342 C CA . LEU A 1 295 ? -22.089 6.460 -2.653 1.00 76.25 295 LEU A CA 1
ATOM 2343 C C . LEU A 1 295 ? -23.569 6.851 -2.607 1.00 76.25 295 LEU A C 1
ATOM 2345 O O . LEU A 1 295 ? -24.150 6.909 -1.524 1.00 76.25 295 LEU A O 1
ATOM 2349 N N . VAL A 1 296 ? -24.185 7.077 -3.768 1.00 74.38 296 VAL A N 1
ATOM 2350 C CA . VAL A 1 296 ? -25.610 7.396 -3.892 1.00 74.38 296 VAL A CA 1
ATOM 2351 C C . VAL A 1 296 ? -26.470 6.260 -3.347 1.00 74.38 296 VAL A C 1
ATOM 2353 O O . VAL A 1 296 ? -27.396 6.533 -2.585 1.00 74.38 296 VAL A O 1
ATOM 2356 N N . LEU A 1 297 ? -26.162 5.001 -3.668 1.00 80.88 297 LEU A N 1
ATOM 2357 C CA . LEU A 1 297 ? -26.905 3.842 -3.164 1.00 80.88 297 LEU A CA 1
ATOM 2358 C C . LEU A 1 297 ? -26.803 3.713 -1.639 1.00 80.88 297 LEU A C 1
ATOM 2360 O O . LEU A 1 297 ? -27.826 3.546 -0.974 1.00 80.88 297 LEU A O 1
ATOM 2364 N N . LEU A 1 298 ? -25.596 3.851 -1.079 1.00 78.50 298 LEU A N 1
ATOM 2365 C CA . LEU A 1 298 ? -25.370 3.796 0.371 1.00 78.50 298 LEU A CA 1
ATOM 2366 C C . LEU A 1 298 ? -26.043 4.964 1.107 1.00 78.50 298 LEU A C 1
ATOM 2368 O O . LEU A 1 298 ? -26.642 4.774 2.166 1.00 78.50 298 LEU A O 1
ATOM 2372 N N . ALA A 1 299 ? -25.974 6.176 0.550 1.00 69.00 299 ALA A N 1
ATOM 2373 C CA . ALA A 1 299 ? -26.644 7.340 1.117 1.00 69.00 299 ALA A CA 1
ATOM 2374 C C . ALA A 1 299 ? -28.168 7.172 1.067 1.00 69.00 299 ALA A C 1
ATOM 2376 O O . ALA A 1 299 ? -28.843 7.363 2.077 1.00 69.00 299 ALA A O 1
ATOM 2377 N N . SER A 1 300 ? -28.703 6.769 -0.085 1.00 68.56 300 SER A N 1
ATOM 2378 C CA . SER A 1 300 ? -30.145 6.618 -0.298 1.00 68.56 300 SER A CA 1
ATOM 2379 C C . SER A 1 300 ? -30.749 5.557 0.620 1.00 68.56 300 SER A C 1
ATOM 2381 O O . SER A 1 300 ? -31.833 5.771 1.151 1.00 68.56 300 SER A O 1
ATOM 2383 N N . GLU A 1 301 ? -30.034 4.461 0.885 1.00 73.06 301 GLU A N 1
ATOM 2384 C CA . GLU A 1 301 ? -30.444 3.459 1.876 1.00 73.06 301 GLU A CA 1
ATOM 2385 C C . GLU A 1 301 ? -30.549 4.056 3.289 1.00 73.06 301 GLU A C 1
ATOM 2387 O O . GLU A 1 301 ? -31.556 3.857 3.976 1.00 73.06 301 GLU A O 1
ATOM 2392 N N . LYS A 1 302 ? -29.538 4.829 3.708 1.00 67.50 302 LYS A N 1
ATOM 2393 C CA . LYS A 1 302 ? -29.513 5.484 5.022 1.00 67.50 302 LYS A CA 1
ATOM 2394 C C . LYS A 1 302 ? -30.648 6.498 5.175 1.00 67.50 302 LYS A C 1
ATOM 2396 O O . LYS A 1 302 ? -31.278 6.556 6.229 1.00 67.50 302 LYS A O 1
ATOM 2401 N N . TYR A 1 303 ? -30.924 7.281 4.132 1.00 64.00 303 TYR A N 1
ATOM 2402 C CA . TYR A 1 303 ? -32.020 8.256 4.124 1.00 64.00 303 TYR A CA 1
ATOM 2403 C C . TYR A 1 303 ? -33.403 7.601 4.047 1.00 64.00 303 TYR A C 1
ATOM 2405 O O . TYR A 1 303 ? -34.353 8.130 4.619 1.00 64.00 303 TYR A O 1
ATOM 2413 N N . ALA A 1 304 ? -33.525 6.450 3.383 1.00 62.62 304 ALA A N 1
ATOM 2414 C CA . ALA A 1 304 ? -34.781 5.713 3.281 1.00 62.62 304 ALA A CA 1
ATOM 2415 C C . ALA A 1 304 ? -35.153 4.946 4.568 1.00 62.62 304 ALA A C 1
ATOM 2417 O O . ALA A 1 304 ? -36.265 4.433 4.659 1.00 62.62 304 ALA A O 1
ATOM 2418 N N . GLY A 1 305 ? -34.273 4.882 5.579 1.00 55.31 305 GLY A N 1
ATOM 2419 C CA . GLY A 1 305 ? -34.588 4.286 6.886 1.00 55.31 305 GLY A CA 1
ATOM 2420 C C . GLY A 1 305 ? -34.811 2.768 6.848 1.00 55.31 305 GLY A C 1
ATOM 2421 O O . GLY A 1 305 ? -35.558 2.232 7.665 1.00 55.31 305 GLY A O 1
ATOM 2422 N N . VAL A 1 306 ? -34.166 2.063 5.912 1.00 56.12 306 VAL A N 1
ATOM 2423 C CA . VAL A 1 306 ? -34.448 0.655 5.546 1.00 56.12 306 VAL A CA 1
ATOM 2424 C C . VAL A 1 306 ? -33.975 -0.374 6.599 1.00 56.12 306 VAL A C 1
ATOM 2426 O O . VAL A 1 306 ? -34.017 -1.582 6.363 1.00 56.12 306 VAL A O 1
ATOM 2429 N N . GLU A 1 307 ? -33.588 0.045 7.810 1.00 51.91 307 GLU A N 1
ATOM 2430 C CA . GLU A 1 307 ? -33.111 -0.872 8.864 1.00 51.91 307 GLU A CA 1
ATOM 2431 C C . GLU A 1 307 ? -34.204 -1.789 9.459 1.00 51.91 307 GLU A C 1
ATOM 2433 O O . GLU A 1 307 ? -33.908 -2.662 10.274 1.00 51.91 307 GLU A O 1
ATOM 2438 N N . GLY A 1 308 ? -35.461 -1.699 9.013 1.00 47.44 308 GLY A N 1
ATOM 2439 C CA . GLY A 1 308 ? -36.530 -2.561 9.512 1.00 47.44 308 GLY A CA 1
ATOM 2440 C C . GLY A 1 308 ? -37.675 -2.775 8.527 1.00 47.44 308 GLY A C 1
ATOM 2441 O O . GLY A 1 308 ? -38.529 -1.919 8.376 1.00 47.44 308 GLY A O 1
ATOM 2442 N N . LYS A 1 309 ? -37.743 -3.990 7.964 1.00 45.81 309 LYS A N 1
ATOM 2443 C CA . LYS A 1 309 ? -38.865 -4.588 7.200 1.00 45.81 309 LYS A CA 1
ATOM 2444 C C . LYS A 1 309 ? -39.262 -3.916 5.863 1.00 45.81 309 LYS A C 1
ATOM 2446 O O . LYS A 1 309 ? -39.974 -2.936 5.811 1.00 45.81 309 LYS A O 1
ATOM 2451 N N . LYS A 1 310 ? -38.978 -4.659 4.780 1.00 49.97 310 LYS A N 1
ATOM 2452 C CA . LYS A 1 310 ? -39.777 -4.803 3.536 1.00 49.97 310 LYS A CA 1
ATOM 2453 C C . LYS A 1 310 ? -40.207 -3.533 2.769 1.00 49.97 310 LYS A C 1
ATOM 2455 O O . LYS A 1 310 ? -41.259 -3.567 2.137 1.00 49.97 310 LYS A O 1
ATOM 2460 N N . ASP A 1 311 ? -39.342 -2.541 2.603 1.00 56.22 311 ASP A N 1
ATOM 2461 C CA . ASP A 1 311 ? -39.551 -1.583 1.509 1.00 56.22 311 ASP A CA 1
ATOM 2462 C C . ASP A 1 311 ? -39.084 -2.172 0.164 1.00 56.22 311 ASP A C 1
ATOM 2464 O O . ASP A 1 311 ? -37.979 -1.945 -0.324 1.00 56.22 311 ASP A O 1
ATOM 2468 N N . LYS A 1 312 ? -39.985 -2.948 -0.463 1.00 59.94 312 LYS A N 1
ATOM 2469 C CA . LYS A 1 312 ? -39.875 -3.382 -1.867 1.00 59.94 312 LYS A CA 1
ATOM 2470 C C . LYS A 1 312 ? -39.673 -2.233 -2.882 1.00 59.94 312 LYS A C 1
ATOM 2472 O O . LYS A 1 312 ? -38.998 -2.512 -3.873 1.00 59.94 312 LYS A O 1
ATOM 2477 N N . PRO A 1 313 ? -40.192 -0.991 -2.706 1.00 65.25 313 PRO A N 1
ATOM 2478 C CA . PRO A 1 313 ? -40.052 0.032 -3.747 1.00 65.25 313 PRO A CA 1
ATOM 2479 C C . PRO A 1 313 ? -38.626 0.571 -3.929 1.00 65.25 313 PRO A C 1
ATOM 2481 O O . PRO A 1 313 ? -38.314 1.022 -5.022 1.00 65.25 313 PRO A O 1
ATOM 2484 N N . PHE A 1 314 ? -37.743 0.489 -2.925 1.00 75.25 314 PHE A N 1
ATOM 2485 C CA . PHE A 1 314 ? -36.330 0.890 -3.061 1.00 75.25 314 PHE A CA 1
ATOM 2486 C C . PHE A 1 314 ? -35.476 -0.184 -3.750 1.00 75.25 314 PHE A C 1
ATOM 2488 O O . PHE A 1 314 ? -34.543 0.121 -4.490 1.00 75.25 314 PHE A O 1
ATOM 2495 N N . LEU A 1 315 ? -35.804 -1.459 -3.524 1.00 79.38 315 LEU A N 1
ATOM 2496 C CA . LEU A 1 315 ? -34.985 -2.582 -3.975 1.00 79.38 315 LEU A CA 1
ATOM 2497 C C . LEU A 1 315 ? -34.885 -2.653 -5.504 1.00 79.38 315 LEU A C 1
ATOM 2499 O O . LEU A 1 315 ? -33.809 -2.895 -6.037 1.00 79.38 315 LEU A O 1
ATOM 2503 N N . VAL A 1 316 ? -36.001 -2.444 -6.204 1.00 81.62 316 VAL A N 1
ATOM 2504 C CA . VAL A 1 316 ? -36.055 -2.527 -7.671 1.00 81.62 316 VAL A CA 1
ATOM 2505 C C . VAL A 1 316 ? -35.165 -1.468 -8.342 1.00 81.62 316 VAL A C 1
ATOM 2507 O O . VAL A 1 316 ? -34.263 -1.875 -9.072 1.00 81.62 316 VAL A O 1
ATOM 2510 N N . PRO A 1 317 ? -35.321 -0.150 -8.088 1.00 81.69 317 PRO A N 1
ATOM 2511 C CA . PRO A 1 317 ? -34.457 0.866 -8.690 1.00 81.69 317 PRO A CA 1
ATOM 2512 C C . PRO A 1 317 ? -32.995 0.732 -8.247 1.00 81.69 317 PRO A C 1
ATOM 2514 O O . PRO A 1 317 ? -32.101 0.959 -9.055 1.00 81.69 317 PRO A O 1
ATOM 2517 N N . ALA A 1 318 ? -32.728 0.300 -7.008 1.00 83.12 318 ALA A N 1
ATOM 2518 C CA . ALA A 1 318 ? -31.363 0.043 -6.559 1.00 83.12 318 ALA A CA 1
ATOM 2519 C C . ALA A 1 318 ? -30.700 -1.107 -7.337 1.00 83.12 318 ALA A C 1
ATOM 2521 O O . ALA A 1 318 ? -29.560 -0.972 -7.770 1.00 83.12 318 ALA A O 1
ATOM 2522 N N . LEU A 1 319 ? -31.402 -2.226 -7.553 1.00 87.50 319 LEU A N 1
ATOM 2523 C CA . LEU A 1 319 ? -30.883 -3.351 -8.340 1.00 87.50 319 LEU A CA 1
ATOM 2524 C C . LEU A 1 319 ? -30.728 -3.002 -9.825 1.00 87.50 319 LEU A C 1
ATOM 2526 O O . LEU A 1 319 ? -29.764 -3.452 -10.442 1.00 87.50 319 LEU A O 1
ATOM 2530 N N . ILE A 1 320 ? -31.631 -2.186 -10.380 1.00 87.94 320 ILE A N 1
ATOM 2531 C CA . ILE A 1 320 ? -31.502 -1.653 -11.744 1.00 87.94 320 ILE A CA 1
ATOM 2532 C C . ILE A 1 320 ? -30.228 -0.812 -11.856 1.00 87.94 320 ILE A C 1
ATOM 2534 O O . ILE A 1 320 ? -29.398 -1.096 -12.714 1.00 87.94 320 ILE A O 1
ATOM 2538 N N . LEU A 1 321 ? -30.009 0.132 -10.935 1.00 85.25 321 LEU A N 1
ATOM 2539 C CA . LEU A 1 321 ? -28.807 0.967 -10.932 1.00 85.25 321 LEU A CA 1
ATOM 2540 C C . LEU A 1 321 ? -27.523 0.132 -10.772 1.00 85.25 321 LEU A C 1
ATOM 2542 O O . LEU A 1 321 ? -26.523 0.395 -11.434 1.00 85.25 321 LEU A O 1
ATOM 2546 N N . ILE A 1 322 ? -27.542 -0.915 -9.938 1.00 89.81 322 ILE A N 1
ATOM 2547 C CA . ILE A 1 322 ? -26.414 -1.856 -9.818 1.00 89.81 322 ILE A CA 1
ATOM 2548 C C . ILE A 1 322 ? -26.149 -2.571 -11.154 1.00 89.81 322 ILE A C 1
ATOM 2550 O O . ILE A 1 322 ? -24.992 -2.702 -11.557 1.00 89.81 322 ILE A O 1
ATOM 2554 N N . ALA A 1 323 ? -27.197 -3.021 -11.849 1.00 89.69 323 ALA A N 1
ATOM 2555 C CA . ALA A 1 323 ? -27.065 -3.674 -13.150 1.00 89.69 323 ALA A CA 1
ATOM 2556 C C . ALA A 1 323 ? -26.525 -2.713 -14.224 1.00 89.69 323 ALA A C 1
ATOM 2558 O O . ALA A 1 323 ? -25.622 -3.085 -14.976 1.00 89.69 323 ALA A O 1
ATOM 2559 N N . GLU A 1 324 ? -27.011 -1.470 -14.254 1.00 84.19 324 GLU A N 1
ATOM 2560 C CA . GLU A 1 324 ? -26.520 -0.404 -15.136 1.00 84.19 324 GLU A CA 1
ATOM 2561 C C . GLU A 1 324 ? -25.031 -0.137 -14.913 1.00 84.19 324 GLU A C 1
ATOM 2563 O O . GLU A 1 324 ? -24.249 -0.144 -15.865 1.00 84.19 324 GLU A O 1
ATOM 2568 N N . VAL A 1 325 ? -24.602 0.007 -13.655 1.00 86.88 325 VAL A N 1
ATOM 2569 C CA . VAL A 1 325 ? -23.178 0.171 -13.338 1.00 86.88 325 VAL A CA 1
ATOM 2570 C C . VAL A 1 325 ? -22.372 -1.064 -13.748 1.00 86.88 325 VAL A C 1
ATOM 2572 O O . 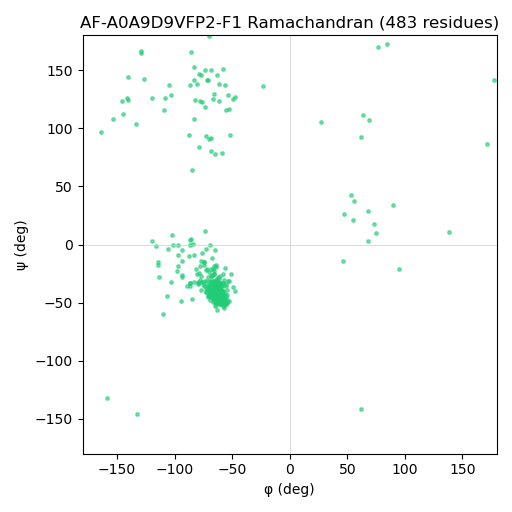VAL A 1 325 ? -21.258 -0.918 -14.245 1.00 86.88 325 VAL A O 1
ATOM 2575 N N . GLY A 1 326 ? -22.931 -2.271 -13.628 1.00 87.81 326 GLY A N 1
ATOM 2576 C CA . GLY A 1 326 ? -22.315 -3.493 -14.153 1.00 87.81 326 GLY A CA 1
ATOM 2577 C C . GLY A 1 326 ? -22.002 -3.402 -15.651 1.00 87.81 326 GLY A C 1
ATOM 2578 O O . GLY A 1 326 ? -20.885 -3.716 -16.067 1.00 87.81 326 GLY A O 1
ATOM 2579 N N . VAL A 1 327 ? -22.940 -2.890 -16.454 1.00 86.69 327 VAL A N 1
ATOM 2580 C CA . VAL A 1 327 ? -22.725 -2.635 -17.891 1.00 86.69 327 VAL A CA 1
ATOM 2581 C C . VAL A 1 327 ? -21.630 -1.584 -18.107 1.00 86.69 327 VAL A C 1
ATOM 2583 O O . VAL A 1 327 ? -20.740 -1.790 -18.938 1.00 86.69 327 VAL A O 1
ATOM 2586 N N . LEU A 1 328 ? -21.631 -0.497 -17.326 1.00 83.12 328 LEU A N 1
ATOM 2587 C CA . LEU A 1 328 ? -20.578 0.526 -17.389 1.00 83.12 328 LEU A CA 1
ATOM 2588 C C . LEU A 1 328 ? -19.191 -0.047 -17.052 1.00 83.12 328 LEU A C 1
ATOM 2590 O O . LEU A 1 328 ? -18.207 0.334 -17.685 1.00 83.12 328 LEU A O 1
ATOM 2594 N N . MET A 1 329 ? -19.095 -0.987 -16.107 1.00 85.81 329 MET A N 1
ATOM 2595 C CA . MET A 1 329 ? -17.832 -1.653 -15.760 1.00 85.81 329 MET A CA 1
ATOM 2596 C C . MET A 1 329 ? -17.326 -2.566 -16.877 1.00 85.81 329 MET A C 1
ATOM 2598 O O . MET A 1 329 ? -16.130 -2.551 -17.171 1.00 85.81 329 MET A O 1
ATOM 2602 N N . VAL A 1 330 ? -18.212 -3.302 -17.557 1.00 87.69 330 VAL A N 1
ATOM 2603 C CA . VAL A 1 330 ? -17.838 -4.089 -18.748 1.00 87.69 330 VAL A CA 1
ATOM 2604 C C . VAL A 1 330 ? -17.344 -3.169 -19.872 1.00 87.69 330 VAL A C 1
ATOM 2606 O O . VAL A 1 330 ? -16.312 -3.443 -20.488 1.00 87.69 330 VAL A O 1
ATOM 2609 N N . SER A 1 331 ? -18.029 -2.043 -20.096 1.00 80.94 331 SER A N 1
ATOM 2610 C CA . SER A 1 331 ? -17.629 -1.006 -21.060 1.00 80.94 331 SER A CA 1
ATOM 2611 C C . SER A 1 331 ? -16.246 -0.424 -20.729 1.00 80.94 331 SER A C 1
ATOM 2613 O O . SER A 1 331 ? -15.358 -0.389 -21.588 1.00 80.94 331 SER A O 1
ATOM 2615 N N . ALA A 1 332 ? -16.013 -0.054 -19.465 1.00 84.31 332 ALA A N 1
ATOM 2616 C CA . ALA A 1 332 ? -14.728 0.458 -18.990 1.00 84.31 332 ALA A CA 1
ATOM 2617 C C . ALA A 1 332 ? -13.598 -0.573 -19.155 1.00 84.31 332 ALA A C 1
ATOM 2619 O O . ALA A 1 332 ? -12.518 -0.229 -19.640 1.00 84.31 332 ALA A O 1
ATOM 2620 N N . PHE A 1 333 ? -13.853 -1.843 -18.824 1.00 87.62 333 PHE A N 1
ATOM 2621 C CA . PHE A 1 333 ? -12.884 -2.923 -19.008 1.00 87.62 333 PHE A CA 1
ATOM 2622 C C . PHE A 1 333 ? -12.535 -3.134 -20.485 1.00 87.62 333 PHE A C 1
ATOM 2624 O O . PHE A 1 333 ? -11.358 -3.254 -20.823 1.00 87.62 333 PHE A O 1
ATOM 2631 N N . LYS A 1 334 ? -13.525 -3.118 -21.388 1.00 84.69 334 LYS A N 1
ATOM 2632 C CA . LYS A 1 334 ? -13.271 -3.276 -22.827 1.00 84.69 334 LYS A CA 1
ATOM 2633 C C . LYS A 1 334 ? -12.424 -2.132 -23.386 1.00 84.69 334 LYS A C 1
ATOM 2635 O O . LYS A 1 334 ? -11.485 -2.398 -24.134 1.00 84.69 334 LYS A O 1
ATOM 2640 N N . ARG A 1 335 ? -12.704 -0.884 -22.991 1.00 82.69 335 ARG A N 1
ATOM 2641 C CA . ARG A 1 335 ? -11.886 0.287 -23.367 1.00 82.69 335 ARG A CA 1
ATOM 2642 C C . ARG A 1 335 ? -10.446 0.148 -22.881 1.00 82.69 335 ARG A C 1
ATOM 2644 O O . ARG A 1 335 ? -9.515 0.385 -23.646 1.00 82.69 335 ARG A O 1
ATOM 2651 N N . LEU A 1 336 ? -10.265 -0.280 -21.633 1.00 86.75 336 LEU A N 1
ATOM 2652 C CA . LEU A 1 336 ? -8.939 -0.491 -21.063 1.00 86.75 336 LEU A CA 1
ATOM 2653 C C . LEU A 1 336 ? -8.188 -1.638 -21.756 1.00 86.75 336 LEU A C 1
ATOM 2655 O O . LEU A 1 336 ? -7.002 -1.490 -22.032 1.00 86.75 336 LEU A O 1
ATOM 2659 N N . SER A 1 337 ? -8.873 -2.736 -22.090 1.00 86.75 337 SER A N 1
ATOM 2660 C CA . SER A 1 337 ? -8.300 -3.854 -22.853 1.00 86.75 337 SER A CA 1
ATOM 2661 C C . SER A 1 337 ? -7.784 -3.388 -24.211 1.00 86.75 337 SER A C 1
ATOM 2663 O O . SER A 1 337 ? -6.616 -3.598 -24.508 1.00 86.75 337 SER A O 1
ATOM 2665 N N . LEU A 1 338 ? -8.603 -2.662 -24.982 1.00 83.19 338 LEU A N 1
ATOM 2666 C CA . LEU A 1 338 ? -8.186 -2.107 -26.278 1.00 83.19 338 LEU A CA 1
ATOM 2667 C C . LEU A 1 338 ? -6.963 -1.190 -26.139 1.00 83.19 338 LEU A C 1
ATOM 2669 O O . LEU A 1 338 ? -6.083 -1.170 -26.999 1.00 83.19 338 LEU A O 1
ATOM 2673 N N . TYR A 1 339 ? -6.883 -0.443 -25.035 1.00 84.50 339 TYR A N 1
ATOM 2674 C CA . TYR A 1 339 ? -5.746 0.426 -24.766 1.00 84.50 339 TYR A CA 1
ATOM 2675 C C . TYR A 1 339 ? -4.461 -0.350 -24.454 1.00 84.50 339 TYR A C 1
ATOM 2677 O O . TYR A 1 339 ? -3.380 0.046 -24.899 1.00 84.50 339 TYR A O 1
ATOM 2685 N N . ILE A 1 340 ? -4.576 -1.451 -23.707 1.00 88.69 340 ILE A N 1
ATOM 2686 C CA . ILE A 1 340 ? -3.467 -2.367 -23.415 1.00 88.69 340 ILE A CA 1
ATOM 2687 C C . ILE A 1 340 ? -3.000 -3.053 -24.702 1.00 88.69 340 ILE A C 1
ATOM 2689 O O . ILE A 1 340 ? -1.796 -3.120 -24.942 1.00 88.69 340 ILE A O 1
ATOM 2693 N N . ASP A 1 341 ? -3.921 -3.488 -25.559 1.00 85.00 341 ASP A N 1
ATOM 2694 C CA . ASP A 1 341 ? -3.585 -4.143 -26.827 1.00 85.00 341 ASP A CA 1
ATOM 2695 C C . ASP A 1 341 ? -2.789 -3.186 -27.739 1.00 85.00 341 ASP A C 1
ATOM 2697 O O . ASP A 1 341 ? -1.724 -3.531 -28.268 1.00 85.00 341 ASP A O 1
ATOM 2701 N N . ALA A 1 342 ? -3.236 -1.929 -27.842 1.00 82.69 342 ALA A N 1
ATOM 2702 C CA . ALA A 1 342 ? -2.592 -0.921 -28.679 1.00 82.69 342 ALA A CA 1
ATOM 2703 C C . ALA A 1 342 ? -1.229 -0.442 -28.135 1.00 82.69 342 ALA A C 1
ATOM 2705 O O . ALA A 1 342 ? -0.264 -0.355 -28.902 1.00 82.69 342 ALA A O 1
ATOM 2706 N N . TYR A 1 343 ? -1.113 -0.154 -26.831 1.00 84.50 343 TYR A N 1
ATOM 2707 C CA . TYR A 1 343 ? 0.055 0.538 -26.247 1.00 84.50 343 TYR A CA 1
ATOM 2708 C C . TYR A 1 343 ? 0.867 -0.291 -25.243 1.00 84.50 343 TYR A C 1
ATOM 2710 O O . TYR A 1 343 ? 1.864 0.202 -24.720 1.00 84.50 343 TYR A O 1
ATOM 2718 N N . GLY A 1 344 ? 0.469 -1.527 -24.960 1.00 89.62 344 GLY A N 1
ATOM 2719 C CA . GLY A 1 344 ? 1.092 -2.373 -23.945 1.00 89.62 344 GLY A CA 1
ATOM 2720 C C . GLY A 1 344 ? 0.571 -2.123 -22.527 1.00 89.62 344 GLY A C 1
ATOM 2721 O O . GLY A 1 344 ? -0.200 -1.198 -22.244 1.00 89.62 344 GLY A O 1
ATOM 2722 N N . MET A 1 345 ? 1.001 -2.971 -21.600 1.00 93.06 345 MET A N 1
ATOM 2723 C CA . MET A 1 345 ? 0.637 -2.879 -20.191 1.00 93.06 345 MET A CA 1
ATOM 2724 C C . MET A 1 345 ? 1.506 -1.829 -19.484 1.00 93.06 345 MET A C 1
ATOM 2726 O O . MET A 1 345 ? 2.716 -1.774 -19.682 1.00 93.06 345 MET A O 1
ATOM 2730 N N . THR A 1 346 ? 0.897 -1.022 -18.617 1.00 93.81 346 THR A N 1
ATOM 2731 C CA . THR A 1 346 ? 1.609 -0.153 -17.666 1.00 93.81 346 THR A CA 1
ATOM 2732 C C . THR A 1 346 ? 1.063 -0.352 -16.259 1.00 93.81 346 THR A C 1
ATOM 2734 O O . THR A 1 346 ? -0.026 -0.901 -16.084 1.00 93.81 346 THR A O 1
ATOM 2737 N N . ALA A 1 347 ? 1.781 0.147 -15.254 1.00 93.06 347 ALA A N 1
ATOM 2738 C CA . ALA A 1 347 ? 1.384 0.093 -13.851 1.00 93.06 347 ALA A CA 1
ATOM 2739 C C . ALA A 1 347 ? -0.010 0.697 -13.641 1.00 93.06 347 ALA A C 1
ATOM 2741 O O . ALA A 1 347 ? -0.878 0.057 -13.055 1.00 93.06 347 ALA A O 1
ATOM 2742 N N . LEU A 1 348 ? -0.272 1.880 -14.208 1.00 90.44 348 LEU A N 1
ATOM 2743 C CA . LEU A 1 348 ? -1.579 2.533 -14.104 1.00 90.44 348 LEU A CA 1
ATOM 2744 C C . LEU A 1 348 ? -2.706 1.662 -14.681 1.00 90.44 348 LEU A C 1
ATOM 2746 O O . LEU A 1 348 ? -3.753 1.530 -14.054 1.00 90.44 348 LEU A O 1
ATOM 2750 N N . ARG A 1 349 ? -2.486 1.033 -15.845 1.00 92.50 349 ARG A N 1
ATOM 2751 C CA . ARG A 1 349 ? -3.472 0.141 -16.481 1.00 92.50 349 ARG A CA 1
ATOM 2752 C C . ARG A 1 349 ? -3.689 -1.128 -15.648 1.00 92.50 349 ARG A C 1
ATOM 2754 O O . ARG A 1 349 ? -4.830 -1.536 -15.462 1.00 92.50 349 ARG A O 1
ATOM 2761 N N . PHE A 1 350 ? -2.625 -1.699 -15.082 1.00 94.75 350 PHE A N 1
ATOM 2762 C CA . PHE A 1 350 ? -2.706 -2.855 -14.188 1.00 94.75 350 PHE A CA 1
ATOM 2763 C C . PHE A 1 350 ? -3.538 -2.553 -12.930 1.00 94.75 350 PHE A C 1
ATOM 2765 O O . PHE A 1 350 ? -4.488 -3.275 -12.622 1.00 94.75 350 PHE A O 1
ATOM 2772 N N . TYR A 1 351 ? -3.238 -1.456 -12.229 1.00 93.38 351 TYR A N 1
ATOM 2773 C CA . TYR A 1 351 ? -3.999 -1.061 -11.040 1.00 93.38 351 TYR A CA 1
ATOM 2774 C C . TYR A 1 351 ? -5.434 -0.648 -11.379 1.00 93.38 351 TYR A C 1
ATOM 2776 O O . TYR A 1 351 ? -6.338 -0.914 -10.590 1.00 93.38 351 TYR A O 1
ATOM 2784 N N . ALA A 1 352 ? -5.672 -0.078 -12.563 1.00 92.12 352 ALA A N 1
ATOM 2785 C CA . ALA A 1 352 ? -7.016 0.213 -13.043 1.00 92.12 352 ALA A CA 1
ATOM 2786 C C . ALA A 1 352 ? -7.850 -1.066 -13.250 1.00 92.12 352 ALA A C 1
ATOM 2788 O O . ALA A 1 352 ? -9.004 -1.096 -12.827 1.00 92.12 352 ALA A O 1
ATOM 2789 N N . VAL A 1 353 ? -7.274 -2.146 -13.801 1.00 93.44 353 VAL A N 1
ATOM 2790 C CA . VAL A 1 353 ? -7.948 -3.461 -13.862 1.00 93.44 353 VAL A CA 1
ATOM 2791 C C . VAL A 1 353 ? -8.288 -3.957 -12.454 1.00 93.44 353 VAL A C 1
ATOM 2793 O O . VAL A 1 353 ? -9.428 -4.346 -12.200 1.00 93.44 353 VAL A O 1
ATOM 2796 N N . GLY A 1 354 ? -7.335 -3.891 -11.519 1.00 94.19 354 GLY A N 1
ATOM 2797 C CA . GLY A 1 354 ? -7.574 -4.265 -10.121 1.00 94.19 354 GLY A CA 1
ATOM 2798 C C . GLY A 1 354 ? -8.699 -3.451 -9.470 1.00 94.19 354 GLY A C 1
ATOM 2799 O O . GLY A 1 354 ? -9.537 -4.007 -8.761 1.00 94.19 354 GLY A O 1
ATOM 2800 N N . PHE A 1 355 ? -8.769 -2.151 -9.757 1.00 91.12 355 PHE A N 1
ATOM 2801 C CA . PHE A 1 355 ? -9.818 -1.269 -9.252 1.00 91.12 355 PHE A CA 1
ATOM 2802 C C . PHE A 1 355 ? -11.200 -1.577 -9.851 1.00 91.12 355 PHE A C 1
ATOM 2804 O O . PHE A 1 355 ? -12.185 -1.576 -9.116 1.00 91.12 355 PHE A O 1
ATOM 2811 N N . ILE A 1 356 ? -11.286 -1.920 -11.143 1.00 92.12 356 ILE A N 1
ATOM 2812 C CA . ILE A 1 356 ? -12.540 -2.392 -11.762 1.00 92.12 356 ILE A CA 1
ATOM 2813 C C . ILE A 1 356 ? -13.024 -3.666 -11.064 1.00 92.12 356 ILE A C 1
ATOM 2815 O O . ILE A 1 356 ? -14.186 -3.750 -10.670 1.00 92.12 356 ILE A O 1
ATOM 2819 N N . VAL A 1 357 ? -12.131 -4.642 -10.863 1.00 94.56 357 VAL A N 1
ATOM 2820 C CA . VAL A 1 357 ? -12.455 -5.899 -10.164 1.00 94.56 357 VAL A CA 1
ATOM 2821 C C . VAL A 1 357 ? -12.952 -5.623 -8.743 1.00 94.56 357 VAL A C 1
ATOM 2823 O O . VAL A 1 357 ? -13.935 -6.217 -8.301 1.00 94.56 357 VAL A O 1
ATOM 2826 N N . PHE A 1 358 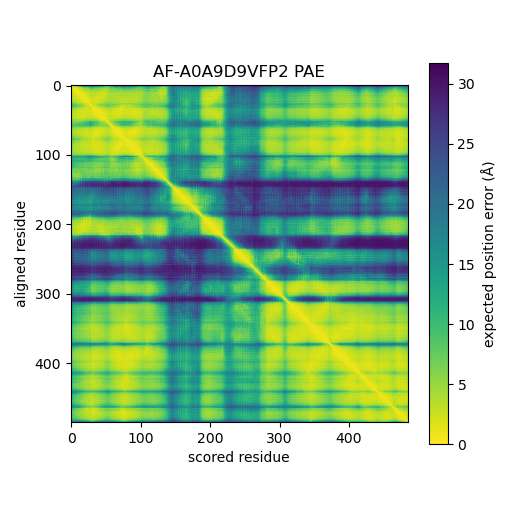? -12.316 -4.683 -8.045 1.00 94.88 358 PHE A N 1
ATOM 2827 C CA . PHE A 1 358 ? -12.731 -4.260 -6.713 1.00 94.88 358 PHE A CA 1
ATOM 2828 C C . PHE A 1 358 ? -14.126 -3.627 -6.704 1.00 94.88 358 PHE A C 1
ATOM 2830 O O . PHE A 1 358 ? -14.970 -4.038 -5.909 1.00 94.88 358 PHE A O 1
ATOM 2837 N N . LEU A 1 359 ? -14.408 -2.684 -7.608 1.00 91.75 359 LEU A N 1
ATOM 2838 C CA . LEU A 1 359 ? -15.737 -2.077 -7.727 1.00 91.75 359 LEU A CA 1
ATOM 2839 C C . LEU A 1 359 ? -16.809 -3.130 -8.020 1.00 91.75 359 LEU A C 1
ATOM 2841 O O . LEU A 1 359 ? -17.846 -3.138 -7.358 1.00 91.75 359 LEU A O 1
ATOM 2845 N N . VAL A 1 360 ? -16.549 -4.056 -8.947 1.00 94.12 360 VAL A N 1
ATOM 2846 C CA . VAL A 1 360 ? -17.466 -5.168 -9.247 1.00 94.12 360 VAL A CA 1
ATOM 2847 C C . VAL A 1 360 ? -17.738 -6.004 -7.993 1.00 94.12 360 VAL A C 1
ATOM 2849 O O . VAL A 1 360 ? -18.898 -6.287 -7.692 1.00 94.12 360 VAL A O 1
ATOM 2852 N N . ALA A 1 361 ? -16.706 -6.342 -7.214 1.00 95.06 361 ALA A N 1
ATOM 2853 C CA . ALA A 1 361 ? -16.878 -7.061 -5.953 1.00 95.06 361 ALA A CA 1
ATOM 2854 C C . ALA A 1 361 ? -17.749 -6.279 -4.951 1.00 95.06 361 ALA A C 1
ATOM 2856 O O . ALA A 1 361 ? -18.638 -6.867 -4.331 1.00 95.06 361 ALA A O 1
ATOM 2857 N N . LEU A 1 362 ? -17.563 -4.959 -4.829 1.00 94.00 362 LEU A N 1
ATOM 2858 C CA . LEU A 1 362 ? -18.396 -4.110 -3.969 1.00 94.00 362 LEU A CA 1
ATOM 2859 C C . LEU A 1 362 ? -19.859 -4.084 -4.425 1.00 94.00 362 LEU A C 1
ATOM 2861 O O . LEU A 1 362 ? -20.754 -4.227 -3.595 1.00 94.00 362 LEU A O 1
ATOM 2865 N N . PHE A 1 363 ? -20.123 -3.957 -5.725 1.00 92.88 363 PHE A N 1
ATOM 2866 C CA . PHE A 1 363 ? -21.488 -3.984 -6.258 1.00 92.88 363 PHE A CA 1
ATOM 2867 C C . PHE A 1 363 ? -22.171 -5.342 -6.051 1.00 92.88 363 PHE A C 1
ATOM 2869 O O . PHE A 1 363 ? -23.349 -5.383 -5.690 1.00 92.88 363 PHE A O 1
ATOM 2876 N N . ILE A 1 364 ? -21.433 -6.449 -6.183 1.00 92.94 364 ILE A N 1
ATOM 2877 C CA . ILE A 1 364 ? -21.936 -7.793 -5.862 1.00 92.94 364 ILE A CA 1
ATOM 2878 C C . ILE A 1 364 ? -22.271 -7.900 -4.368 1.00 92.94 364 ILE A C 1
ATOM 2880 O O . ILE A 1 364 ? -23.363 -8.344 -4.011 1.00 92.94 364 ILE A O 1
ATOM 2884 N N . LEU A 1 365 ? -21.374 -7.454 -3.482 1.00 92.06 365 LEU A N 1
ATOM 2885 C CA . LEU A 1 365 ? -21.620 -7.443 -2.036 1.00 92.06 365 LEU A CA 1
ATOM 2886 C C . LEU A 1 365 ? -22.828 -6.574 -1.665 1.00 92.06 365 LEU A C 1
ATOM 2888 O O . LEU A 1 365 ? -23.603 -6.948 -0.783 1.00 92.06 365 LEU A O 1
ATOM 2892 N N . LEU A 1 366 ? -23.011 -5.442 -2.346 1.00 89.00 366 LEU A N 1
ATOM 2893 C CA . LEU A 1 366 ? -24.151 -4.552 -2.153 1.00 89.00 366 LEU A CA 1
ATOM 2894 C C . LEU A 1 366 ? -25.464 -5.214 -2.596 1.00 89.00 366 LEU A C 1
ATOM 2896 O O . LEU A 1 366 ? -26.445 -5.187 -1.853 1.00 89.00 366 LEU A O 1
ATOM 2900 N N . ALA A 1 367 ? -25.474 -5.883 -3.751 1.00 88.94 367 ALA A N 1
ATOM 2901 C CA . ALA A 1 367 ? -26.628 -6.653 -4.209 1.00 88.94 367 ALA A CA 1
ATOM 2902 C C . ALA A 1 367 ? -26.983 -7.777 -3.217 1.00 88.94 367 ALA A C 1
ATOM 2904 O O . ALA A 1 367 ? -28.144 -7.924 -2.828 1.00 88.94 367 ALA A O 1
ATOM 2905 N N . ILE A 1 368 ? -25.982 -8.519 -2.728 1.00 88.25 368 ILE A N 1
ATOM 2906 C CA . ILE A 1 368 ? -26.162 -9.564 -1.707 1.00 88.25 368 ILE A CA 1
ATOM 2907 C C . ILE A 1 368 ? -26.717 -8.973 -0.403 1.00 88.25 368 ILE A C 1
ATOM 2909 O O . ILE A 1 368 ? -27.633 -9.547 0.195 1.00 88.25 368 ILE A O 1
ATOM 2913 N N . LYS A 1 369 ? -26.204 -7.816 0.036 1.00 86.31 369 LYS A N 1
ATOM 2914 C CA . LYS A 1 369 ? -26.724 -7.095 1.207 1.00 86.31 369 LYS A CA 1
ATOM 2915 C C . LYS A 1 369 ? -28.210 -6.782 1.028 1.00 86.31 369 LYS A C 1
ATOM 2917 O O . LYS A 1 369 ? -28.990 -7.086 1.930 1.00 86.31 369 LYS A O 1
ATOM 2922 N N . PHE A 1 370 ? -28.599 -6.206 -0.108 1.00 83.19 370 PHE A N 1
ATOM 2923 C CA . PHE A 1 370 ? -29.981 -5.794 -0.363 1.00 83.19 370 PHE A CA 1
ATOM 2924 C C . PHE A 1 370 ? -30.954 -6.975 -0.479 1.00 83.19 370 PHE A C 1
ATOM 2926 O O . PHE A 1 370 ? -32.088 -6.887 0.001 1.00 83.19 370 PHE A O 1
ATOM 2933 N N . ILE A 1 371 ? -30.514 -8.094 -1.060 1.00 80.62 371 ILE A N 1
ATOM 2934 C CA . ILE A 1 371 ? -31.369 -9.263 -1.305 1.00 80.62 371 ILE A CA 1
ATOM 2935 C C . ILE A 1 371 ? -31.451 -10.178 -0.071 1.00 80.62 371 ILE A C 1
ATOM 2937 O O . ILE A 1 371 ? -32.549 -10.584 0.316 1.00 80.62 371 ILE A O 1
ATOM 2941 N N . VAL A 1 372 ? -30.310 -10.501 0.553 1.00 77.31 372 VAL A N 1
ATOM 2942 C CA . VAL A 1 372 ? -30.190 -11.625 1.502 1.00 77.31 372 VAL A CA 1
ATOM 2943 C C . VAL A 1 372 ? -29.987 -11.161 2.945 1.00 77.31 372 VAL A C 1
ATOM 2945 O O . VAL A 1 372 ? -30.782 -11.499 3.820 1.00 77.31 372 VAL A O 1
ATOM 2948 N N . LEU A 1 373 ? -28.913 -10.412 3.215 1.00 69.44 373 LEU A N 1
ATOM 2949 C CA . LEU A 1 373 ? -28.392 -10.253 4.581 1.00 69.44 373 LEU A CA 1
ATOM 2950 C C . LEU A 1 373 ? -28.929 -9.031 5.329 1.00 69.44 373 LEU A C 1
ATOM 2952 O O . LEU A 1 373 ? -28.969 -9.066 6.557 1.00 69.44 373 LEU A O 1
ATOM 2956 N N . LYS A 1 374 ? -29.340 -7.969 4.620 1.00 70.50 374 LYS A N 1
ATOM 2957 C CA . LYS A 1 374 ? -29.948 -6.729 5.156 1.00 70.50 374 LYS A CA 1
ATOM 2958 C C . LYS A 1 374 ? -29.225 -6.111 6.360 1.00 70.50 374 LYS A C 1
ATOM 2960 O O . LYS A 1 374 ? -29.837 -5.439 7.182 1.00 70.50 374 LYS A O 1
ATOM 2965 N N . ARG A 1 375 ? -27.921 -6.360 6.486 1.00 74.00 375 ARG A N 1
ATOM 2966 C CA . ARG A 1 375 ? -27.071 -5.866 7.574 1.00 74.00 375 ARG A CA 1
ATOM 2967 C C . ARG A 1 375 ? -25.963 -5.010 6.990 1.00 74.00 375 ARG A C 1
ATOM 2969 O O . ARG A 1 375 ? -25.218 -5.469 6.127 1.00 74.00 375 ARG A O 1
ATOM 2976 N N . GLU A 1 376 ? -25.826 -3.784 7.487 1.00 76.75 376 GLU A N 1
ATOM 2977 C CA . GLU A 1 376 ? -24.743 -2.880 7.077 1.00 76.75 376 GLU A CA 1
ATOM 2978 C C . GLU A 1 376 ? -23.356 -3.446 7.396 1.00 76.75 376 GLU A C 1
ATOM 2980 O O . GLU A 1 376 ? -22.439 -3.308 6.587 1.00 76.75 376 GLU A O 1
ATOM 2985 N N . SER A 1 377 ? -23.219 -4.138 8.530 1.00 80.12 377 SER A N 1
ATOM 2986 C CA . SER A 1 377 ? -21.947 -4.720 8.966 1.00 80.12 377 SER A CA 1
ATOM 2987 C C . SER A 1 377 ? -21.425 -5.807 8.021 1.00 80.12 377 SER A C 1
ATOM 2989 O O . SER A 1 377 ? -20.217 -5.922 7.837 1.00 80.12 377 SER A O 1
ATOM 2991 N N . PHE A 1 378 ? -22.315 -6.549 7.344 1.00 85.81 378 PHE A N 1
ATOM 2992 C CA . PHE A 1 378 ? -21.914 -7.528 6.328 1.00 85.81 378 PHE A CA 1
ATOM 2993 C C . PHE A 1 378 ? -21.210 -6.851 5.149 1.00 85.81 378 PHE A C 1
ATOM 2995 O O . PHE A 1 378 ? -20.145 -7.296 4.734 1.00 85.81 378 PHE A O 1
ATOM 3002 N N . PHE A 1 379 ? -21.784 -5.765 4.624 1.00 87.62 379 PHE A N 1
ATOM 3003 C CA . PHE A 1 379 ? -21.179 -5.043 3.507 1.00 87.62 379 PHE A CA 1
ATOM 3004 C C . PHE A 1 379 ? -19.890 -4.341 3.923 1.00 87.62 379 PHE A C 1
ATOM 3006 O O . PHE A 1 379 ? -18.913 -4.409 3.190 1.00 87.62 379 PHE A O 1
ATOM 3013 N N . ALA A 1 380 ? -19.855 -3.714 5.102 1.00 86.56 380 ALA A N 1
ATOM 3014 C CA . ALA A 1 380 ? -18.658 -3.031 5.583 1.00 86.56 380 ALA A CA 1
ATOM 3015 C C . ALA A 1 380 ? -17.483 -4.007 5.785 1.00 86.56 380 ALA A C 1
ATOM 3017 O O . ALA A 1 380 ? -16.389 -3.774 5.268 1.00 86.56 380 ALA A O 1
ATOM 3018 N N . PHE A 1 381 ? -17.724 -5.137 6.457 1.00 88.62 381 PHE A N 1
ATOM 3019 C CA . PHE A 1 381 ? -16.712 -6.177 6.635 1.00 88.62 381 PHE A CA 1
ATOM 3020 C C . PHE A 1 381 ? -16.345 -6.861 5.308 1.00 88.62 381 PHE A C 1
ATOM 3022 O O . PHE A 1 381 ? -15.170 -7.096 5.038 1.00 88.62 381 PHE A O 1
ATOM 3029 N N . GLY A 1 382 ? -17.330 -7.134 4.446 1.00 91.06 382 GLY A N 1
ATOM 3030 C CA . GLY A 1 382 ? -17.104 -7.692 3.112 1.00 91.06 382 GLY A CA 1
ATOM 3031 C C . GLY A 1 382 ? -16.258 -6.775 2.226 1.00 91.06 382 GLY A C 1
ATOM 3032 O O . GLY A 1 382 ? -15.350 -7.250 1.550 1.00 91.06 382 GLY A O 1
ATOM 3033 N N . ALA A 1 383 ? -16.494 -5.462 2.276 1.00 91.31 383 ALA A N 1
ATOM 3034 C CA . ALA A 1 383 ? -15.704 -4.463 1.565 1.00 91.31 383 ALA A CA 1
ATOM 3035 C C . ALA A 1 383 ? -14.249 -4.451 2.061 1.00 91.31 383 ALA A C 1
ATOM 3037 O O . ALA A 1 383 ? -13.329 -4.530 1.245 1.00 91.31 383 ALA A O 1
ATOM 3038 N N . LEU A 1 384 ? -14.032 -4.454 3.383 1.00 91.94 384 LEU A N 1
ATOM 3039 C CA . LEU A 1 384 ? -12.693 -4.578 3.972 1.00 91.94 384 LEU A CA 1
ATOM 3040 C C . LEU A 1 384 ? -11.993 -5.863 3.508 1.00 91.94 384 LEU A C 1
ATOM 3042 O O . LEU A 1 384 ? -10.849 -5.814 3.056 1.00 91.94 384 LEU A O 1
ATOM 3046 N N . LEU A 1 385 ? -12.680 -7.004 3.589 1.00 93.69 385 LEU A N 1
ATOM 3047 C CA . LEU A 1 385 ? -12.124 -8.292 3.184 1.00 93.69 385 LEU A CA 1
ATOM 3048 C C . LEU A 1 385 ? -11.793 -8.310 1.688 1.00 93.69 385 LEU A C 1
ATOM 3050 O O . LEU A 1 385 ? -10.728 -8.788 1.312 1.00 93.69 385 LEU A O 1
ATOM 3054 N N . SER A 1 386 ? -12.657 -7.747 0.840 1.00 95.06 386 SER A N 1
ATOM 3055 C CA . SER A 1 386 ? -12.407 -7.654 -0.603 1.00 95.06 386 SER A CA 1
ATOM 3056 C C . SER A 1 386 ? -11.174 -6.804 -0.924 1.00 95.06 386 SER A C 1
ATOM 3058 O O . SER A 1 386 ? -10.389 -7.182 -1.793 1.00 95.06 386 SER A O 1
ATOM 3060 N N . LEU A 1 387 ? -10.935 -5.722 -0.172 1.00 94.88 387 LEU A N 1
ATOM 3061 C CA . LEU A 1 387 ? -9.726 -4.908 -0.302 1.00 94.88 387 LEU A CA 1
ATOM 3062 C C . LEU A 1 387 ? -8.478 -5.688 0.134 1.00 94.88 387 LEU A C 1
ATOM 3064 O O . LEU A 1 387 ? -7.473 -5.685 -0.573 1.00 94.88 387 LEU A O 1
ATOM 3068 N N . VAL A 1 388 ? -8.545 -6.394 1.266 1.00 95.62 388 VAL A N 1
ATOM 3069 C CA . VAL A 1 388 ? -7.446 -7.246 1.752 1.00 95.62 388 VAL A CA 1
ATOM 3070 C C . VAL A 1 388 ? -7.112 -8.337 0.733 1.00 95.62 388 VAL A C 1
ATOM 3072 O O . VAL A 1 388 ? -5.945 -8.512 0.386 1.00 95.62 388 VAL A O 1
ATOM 3075 N N . VAL A 1 389 ? -8.121 -9.032 0.204 1.00 97.00 389 VAL A N 1
ATOM 3076 C CA . VAL A 1 389 ? -7.949 -10.079 -0.815 1.00 97.00 389 VAL A CA 1
ATOM 3077 C C . VAL A 1 389 ? -7.358 -9.507 -2.102 1.00 97.00 389 VAL A C 1
ATOM 3079 O O . VAL A 1 389 ? -6.450 -10.116 -2.672 1.00 97.00 389 VAL A O 1
ATOM 3082 N N . LEU A 1 390 ? -7.809 -8.330 -2.545 1.00 96.88 390 LEU A N 1
ATOM 3083 C CA . LEU A 1 390 ? -7.237 -7.652 -3.707 1.00 96.88 390 LEU A CA 1
ATOM 3084 C C . LEU A 1 390 ? -5.749 -7.357 -3.494 1.00 96.88 390 LEU A C 1
ATOM 3086 O O . LEU A 1 390 ? -4.933 -7.704 -4.344 1.00 96.88 390 LEU A O 1
ATOM 3090 N N . LEU A 1 391 ? -5.378 -6.764 -2.357 1.00 96.88 391 LEU A N 1
ATOM 3091 C CA . LEU A 1 391 ? -3.983 -6.429 -2.066 1.00 96.88 391 LEU A CA 1
ATOM 3092 C C . LEU A 1 391 ? -3.104 -7.680 -1.928 1.00 96.88 391 LEU A C 1
ATOM 3094 O O . LEU A 1 391 ? -1.977 -7.685 -2.424 1.00 96.88 391 LEU A O 1
ATOM 3098 N N . ILE A 1 392 ? -3.611 -8.758 -1.320 1.00 97.62 392 ILE A N 1
ATOM 3099 C CA . ILE A 1 392 ? -2.931 -10.064 -1.309 1.00 97.62 392 ILE A CA 1
ATOM 3100 C C . ILE A 1 392 ? -2.706 -10.537 -2.747 1.00 97.62 392 ILE A C 1
ATOM 3102 O O . ILE A 1 392 ? -1.583 -10.876 -3.113 1.00 97.62 392 ILE A O 1
ATOM 3106 N N . THR A 1 393 ? -3.745 -10.502 -3.581 1.00 97.12 393 THR A N 1
ATOM 3107 C CA . THR A 1 393 ? -3.678 -10.943 -4.982 1.00 97.12 393 THR A CA 1
ATOM 3108 C C . THR A 1 393 ? -2.641 -10.141 -5.764 1.00 97.12 393 THR A C 1
ATOM 3110 O O . THR A 1 393 ? -1.796 -10.728 -6.433 1.00 97.12 393 THR A O 1
ATOM 3113 N N . VAL A 1 394 ? -2.635 -8.814 -5.627 1.00 96.56 394 VAL A N 1
ATOM 3114 C CA . VAL A 1 394 ? -1.644 -7.929 -6.261 1.00 96.56 394 VAL A CA 1
ATOM 3115 C C . VAL A 1 394 ? -0.219 -8.287 -5.820 1.00 96.56 394 VAL A C 1
ATOM 3117 O O . VAL A 1 394 ? 0.673 -8.383 -6.663 1.00 96.56 394 VAL A O 1
ATOM 3120 N N . ASN A 1 395 ? 0.004 -8.558 -4.529 1.00 96.56 395 ASN A N 1
ATOM 3121 C CA . ASN A 1 395 ? 1.309 -9.001 -4.027 1.00 96.56 395 ASN A CA 1
ATOM 3122 C C . ASN A 1 395 ? 1.743 -10.356 -4.596 1.00 96.56 395 ASN A C 1
ATOM 3124 O O . ASN A 1 395 ? 2.926 -10.552 -4.884 1.00 96.56 395 ASN A O 1
ATOM 3128 N N . LEU A 1 396 ? 0.809 -11.293 -4.762 1.00 96.12 396 LEU A N 1
ATOM 3129 C CA . LEU A 1 396 ? 1.096 -12.615 -5.319 1.00 96.12 396 LEU A CA 1
ATOM 3130 C C . LEU A 1 396 ? 1.395 -12.546 -6.820 1.00 96.12 396 LEU A C 1
ATOM 3132 O O . LEU A 1 396 ? 2.372 -13.150 -7.262 1.00 96.12 396 LEU A O 1
ATOM 3136 N N . VAL A 1 397 ? 0.611 -11.770 -7.574 1.00 96.25 397 VAL A N 1
ATOM 3137 C CA . VAL A 1 397 ? 0.759 -11.600 -9.030 1.00 96.25 397 VAL A CA 1
ATOM 3138 C C . VAL A 1 397 ? 2.098 -10.966 -9.403 1.00 96.25 397 VAL A C 1
ATOM 3140 O O . VAL A 1 397 ? 2.650 -11.324 -10.439 1.00 96.25 397 VAL A O 1
ATOM 3143 N N . ASN A 1 398 ? 2.641 -10.093 -8.546 1.00 95.94 398 ASN A N 1
ATOM 3144 C CA . ASN A 1 398 ? 3.835 -9.292 -8.820 1.00 95.94 398 ASN A CA 1
ATOM 3145 C C . ASN A 1 398 ? 3.638 -8.341 -10.022 1.00 95.94 398 ASN A C 1
ATOM 3147 O O . ASN A 1 398 ? 3.898 -8.738 -11.161 1.00 95.94 398 ASN A O 1
ATOM 3151 N N . PRO A 1 399 ? 3.200 -7.089 -9.789 1.00 95.94 399 PRO A N 1
ATOM 3152 C CA . PRO A 1 399 ? 2.812 -6.170 -10.857 1.00 95.94 399 PRO A CA 1
ATOM 3153 C C . PRO A 1 399 ? 3.908 -5.971 -11.904 1.00 95.94 399 PRO A C 1
ATOM 3155 O O . PRO A 1 399 ? 3.653 -6.157 -13.088 1.00 95.94 399 PRO A O 1
ATOM 3158 N N . ASP A 1 400 ? 5.140 -5.677 -11.487 1.00 96.00 400 ASP A N 1
ATOM 3159 C CA . ASP A 1 400 ? 6.222 -5.350 -12.425 1.00 96.00 400 ASP A CA 1
ATOM 3160 C C . ASP A 1 400 ? 6.649 -6.555 -13.259 1.00 96.00 400 ASP A C 1
ATOM 3162 O O . ASP A 1 400 ? 6.863 -6.427 -14.464 1.00 96.00 400 ASP A O 1
ATOM 3166 N N . ALA A 1 401 ? 6.714 -7.744 -12.653 1.00 96.25 401 ALA A N 1
ATOM 3167 C CA . ALA A 1 401 ? 7.002 -8.972 -13.390 1.00 96.25 401 ALA A CA 1
ATOM 3168 C C . ALA A 1 401 ? 5.888 -9.304 -14.393 1.00 96.25 401 ALA A C 1
ATOM 3170 O O . ALA A 1 401 ? 6.173 -9.704 -15.523 1.00 96.25 401 ALA A O 1
ATOM 3171 N N . PHE A 1 402 ? 4.624 -9.121 -14.000 1.00 96.88 402 PHE A N 1
ATOM 3172 C CA . PHE A 1 402 ? 3.475 -9.336 -14.875 1.00 96.88 402 PHE A CA 1
ATOM 3173 C C . PHE A 1 402 ? 3.466 -8.349 -16.051 1.00 96.88 402 PHE A C 1
ATOM 3175 O O . PHE A 1 402 ? 3.290 -8.759 -17.198 1.00 96.88 402 PHE A O 1
ATOM 3182 N N . ILE A 1 403 ? 3.712 -7.064 -15.781 1.00 96.94 403 ILE A N 1
ATOM 3183 C CA . ILE A 1 403 ? 3.787 -6.003 -16.793 1.00 96.94 403 ILE A CA 1
ATOM 3184 C C . ILE A 1 403 ? 4.926 -6.281 -17.780 1.00 96.94 403 ILE A C 1
ATOM 3186 O O . ILE A 1 403 ? 4.710 -6.231 -18.992 1.00 96.94 403 ILE A O 1
ATOM 3190 N N . ALA A 1 404 ? 6.118 -6.616 -17.279 1.00 96.50 404 ALA A N 1
ATOM 3191 C CA . ALA A 1 404 ? 7.273 -6.918 -18.120 1.00 96.50 404 ALA A CA 1
ATOM 3192 C C . ALA A 1 404 ? 7.016 -8.126 -19.027 1.00 96.50 404 ALA A C 1
ATOM 3194 O O . ALA A 1 404 ? 7.283 -8.062 -20.228 1.00 96.50 404 ALA A O 1
ATOM 3195 N N . ARG A 1 405 ? 6.432 -9.199 -18.477 1.00 96.25 405 ARG A N 1
ATOM 3196 C CA . ARG A 1 405 ? 6.036 -10.381 -19.249 1.00 96.25 405 ARG A CA 1
ATOM 3197 C C . ARG A 1 405 ? 5.036 -10.027 -20.349 1.00 96.25 405 ARG A C 1
ATOM 3199 O O . ARG A 1 405 ? 5.265 -10.380 -21.500 1.00 96.25 405 ARG A O 1
ATOM 3206 N N . ALA A 1 406 ? 3.960 -9.316 -20.009 1.00 95.00 406 ALA A N 1
ATOM 3207 C CA . ALA A 1 406 ? 2.916 -8.947 -20.964 1.00 95.00 406 ALA A CA 1
ATOM 3208 C C . ALA A 1 406 ? 3.466 -8.075 -22.108 1.00 95.00 406 ALA A C 1
ATOM 3210 O O . ALA A 1 406 ? 3.136 -8.284 -23.276 1.00 95.00 406 ALA A O 1
ATOM 3211 N N . ASN A 1 407 ? 4.355 -7.128 -21.793 1.00 95.62 407 ASN A N 1
ATOM 3212 C CA . ASN A 1 407 ? 4.991 -6.281 -22.801 1.00 95.62 407 ASN A CA 1
ATOM 3213 C C . ASN A 1 407 ? 5.988 -7.046 -23.676 1.00 95.62 407 ASN A C 1
ATOM 3215 O O . ASN A 1 407 ? 6.050 -6.794 -24.878 1.00 95.62 407 ASN A O 1
ATOM 3219 N N . LEU A 1 408 ? 6.729 -8.001 -23.109 1.00 94.31 408 LEU A N 1
ATOM 3220 C CA . LEU A 1 408 ? 7.618 -8.869 -23.879 1.00 94.31 408 LEU A CA 1
ATOM 3221 C C . LEU A 1 408 ? 6.837 -9.792 -24.825 1.00 94.31 408 LEU A C 1
ATOM 3223 O O . LEU A 1 408 ? 7.235 -10.000 -25.970 1.00 94.31 408 LEU A O 1
ATOM 3227 N N . GLU A 1 409 ? 5.708 -10.325 -24.368 1.00 93.69 409 GLU A N 1
ATOM 3228 C CA . GLU A 1 409 ? 4.828 -11.167 -25.178 1.00 93.69 409 GLU A CA 1
ATOM 3229 C C . GLU A 1 409 ? 4.231 -10.375 -26.351 1.00 93.69 409 GLU A C 1
ATOM 3231 O O . GLU A 1 409 ? 4.285 -10.827 -27.497 1.00 93.69 409 GLU A O 1
ATOM 3236 N N . ARG A 1 410 ? 3.797 -9.132 -26.101 1.00 92.62 410 ARG A N 1
ATOM 3237 C CA . ARG A 1 410 ? 3.380 -8.193 -27.153 1.00 92.62 410 ARG A CA 1
ATOM 3238 C C . ARG A 1 410 ? 4.526 -7.831 -28.103 1.00 92.62 410 ARG A C 1
ATOM 3240 O O . ARG A 1 410 ? 4.296 -7.711 -29.306 1.00 92.62 410 ARG A O 1
ATOM 3247 N N . TYR A 1 411 ? 5.749 -7.657 -27.603 1.00 92.75 411 TYR A N 1
ATOM 3248 C CA . TYR A 1 411 ? 6.921 -7.404 -28.447 1.00 92.75 411 TYR A CA 1
ATOM 3249 C C . TYR A 1 411 ? 7.170 -8.561 -29.419 1.00 92.75 411 TYR A C 1
ATOM 3251 O O . TYR A 1 411 ? 7.353 -8.315 -30.606 1.00 92.75 411 TYR A O 1
ATOM 3259 N N . ASN A 1 412 ? 7.068 -9.813 -28.962 1.00 91.44 412 ASN A N 1
ATOM 3260 C CA . ASN A 1 412 ? 7.231 -10.977 -29.841 1.00 91.44 412 ASN A CA 1
ATOM 3261 C C . ASN A 1 412 ? 6.183 -11.016 -30.977 1.00 91.44 412 ASN A C 1
ATOM 3263 O O . ASN A 1 412 ? 6.453 -11.579 -32.031 1.00 91.44 412 ASN A O 1
ATOM 3267 N N . GLN A 1 413 ? 4.996 -10.432 -30.771 1.00 90.69 413 GLN A N 1
ATOM 3268 C CA . GLN A 1 413 ? 3.923 -10.391 -31.774 1.00 90.69 413 GLN A CA 1
ATOM 3269 C C . GLN A 1 413 ? 3.996 -9.165 -32.695 1.00 90.69 413 GLN A C 1
ATOM 3271 O O . GLN A 1 413 ? 3.644 -9.251 -33.867 1.00 90.69 413 GLN A O 1
ATOM 3276 N N . THR A 1 414 ? 4.408 -8.011 -32.166 1.00 89.88 414 THR A N 1
ATOM 3277 C CA . THR A 1 414 ? 4.279 -6.710 -32.854 1.00 89.88 414 THR A CA 1
ATOM 3278 C C . THR A 1 414 ? 5.609 -6.063 -33.230 1.00 89.88 414 THR A C 1
ATOM 3280 O O . THR A 1 414 ? 5.616 -5.093 -33.986 1.00 89.88 414 THR A O 1
ATOM 3283 N N . GLY A 1 415 ? 6.722 -6.528 -32.658 1.00 88.12 415 GLY A N 1
ATOM 3284 C CA . GLY A 1 415 ? 8.043 -5.903 -32.765 1.00 88.12 415 GLY A CA 1
ATOM 3285 C C . GLY A 1 415 ? 8.170 -4.544 -32.064 1.00 88.12 415 GLY A C 1
ATOM 3286 O O . GLY A 1 415 ? 9.214 -3.909 -32.155 1.00 88.12 415 GLY A O 1
ATOM 3287 N N . LYS A 1 416 ? 7.128 -4.062 -31.368 1.00 87.38 416 LYS A N 1
ATOM 3288 C CA . LYS A 1 416 ? 7.106 -2.733 -30.736 1.00 87.38 416 LYS A CA 1
ATOM 3289 C C . LYS A 1 416 ? 7.199 -2.847 -29.222 1.00 87.38 416 LYS A C 1
ATOM 3291 O O . LYS A 1 416 ? 6.339 -3.474 -28.603 1.00 87.38 416 LYS A O 1
ATOM 3296 N N . ILE A 1 417 ? 8.165 -2.163 -28.615 1.00 91.25 417 ILE A N 1
ATOM 3297 C CA . ILE A 1 417 ? 8.316 -2.094 -27.160 1.00 91.25 417 ILE A CA 1
ATOM 3298 C C . ILE A 1 417 ? 8.725 -0.693 -26.706 1.00 91.25 417 ILE A C 1
ATOM 3300 O O . ILE A 1 417 ? 9.479 -0.003 -27.383 1.00 91.25 417 ILE A O 1
ATOM 3304 N N . ASP A 1 418 ? 8.207 -0.279 -25.554 1.00 92.50 418 ASP A N 1
ATOM 3305 C CA . ASP A 1 418 ? 8.614 0.947 -24.872 1.00 92.50 418 ASP A CA 1
ATOM 3306 C C . ASP A 1 418 ? 9.815 0.627 -23.968 1.00 92.50 418 ASP A C 1
ATOM 3308 O O . ASP A 1 418 ? 9.661 0.114 -22.855 1.00 92.50 418 ASP A O 1
ATOM 3312 N N . LEU A 1 419 ? 11.025 0.840 -24.495 1.00 91.75 419 LEU A N 1
ATOM 3313 C CA . LEU A 1 419 ? 12.271 0.552 -23.779 1.00 91.75 419 LEU A CA 1
ATOM 3314 C C . LEU A 1 419 ? 12.473 1.440 -22.546 1.00 91.75 419 LEU A C 1
ATOM 3316 O O . LEU A 1 419 ? 12.827 0.878 -21.508 1.00 91.75 419 LEU A O 1
ATOM 3320 N N . PRO A 1 420 ? 12.237 2.769 -22.593 1.00 92.44 420 PRO A N 1
ATOM 3321 C CA . PRO A 1 420 ? 12.284 3.600 -21.393 1.00 92.44 420 PRO A CA 1
ATOM 3322 C C . PRO A 1 420 ? 11.396 3.061 -20.272 1.00 92.44 420 PRO A C 1
ATOM 3324 O O . PRO A 1 420 ? 11.878 2.848 -19.158 1.00 92.44 420 PRO A O 1
ATOM 3327 N N . TYR A 1 421 ? 10.139 2.728 -20.580 1.00 93.38 421 TYR A N 1
ATOM 3328 C CA . TYR A 1 421 ? 9.221 2.196 -19.578 1.00 93.38 421 TYR A CA 1
ATOM 3329 C C . TYR A 1 421 ? 9.665 0.829 -19.031 1.00 93.38 421 TYR A C 1
ATOM 3331 O O . TYR A 1 421 ? 9.620 0.585 -17.824 1.00 93.38 421 TYR A O 1
ATOM 3339 N N . MET A 1 422 ? 10.139 -0.071 -19.899 1.00 93.50 422 MET A N 1
ATOM 3340 C CA . MET A 1 422 ? 10.651 -1.384 -19.487 1.00 93.50 422 MET A CA 1
ATOM 3341 C C . MET A 1 422 ? 11.878 -1.264 -18.569 1.00 93.50 422 MET A C 1
ATOM 3343 O O . MET A 1 422 ? 12.029 -2.046 -17.626 1.00 93.50 422 MET A O 1
ATOM 3347 N N . SER A 1 423 ? 12.738 -0.276 -18.813 1.00 91.19 423 SER A N 1
ATOM 3348 C CA . SER A 1 423 ? 13.919 0.007 -17.995 1.00 91.19 423 SER A CA 1
ATOM 3349 C C . SER A 1 423 ? 13.565 0.512 -16.593 1.00 91.19 423 SER A C 1
ATOM 3351 O O . SER A 1 423 ? 14.241 0.126 -15.637 1.00 91.19 423 SER A O 1
ATOM 3353 N N . GLU A 1 424 ? 12.484 1.283 -16.443 1.00 91.94 424 GLU A N 1
ATOM 3354 C CA . GLU A 1 424 ? 12.022 1.850 -15.162 1.00 91.94 424 GLU A CA 1
ATOM 3355 C C . GLU A 1 424 ? 11.411 0.828 -14.189 1.00 91.94 424 GLU A C 1
ATOM 3357 O O . GLU A 1 424 ? 11.372 1.085 -12.986 1.00 91.94 424 GLU A O 1
ATOM 3362 N N . LEU A 1 425 ? 10.953 -0.335 -14.670 1.00 93.94 425 LEU A N 1
ATOM 3363 C CA . LEU A 1 425 ? 10.340 -1.356 -13.806 1.00 93.94 425 LEU A CA 1
ATOM 3364 C C . LEU A 1 425 ? 11.293 -1.805 -12.683 1.00 93.94 425 LEU A C 1
ATOM 3366 O O . LEU A 1 425 ? 12.514 -1.809 -12.855 1.00 93.94 425 LEU A O 1
ATOM 3370 N N . SER A 1 426 ? 10.767 -2.231 -11.534 1.00 94.00 426 SER A N 1
ATOM 3371 C CA . SER A 1 426 ? 11.625 -2.602 -10.401 1.00 94.00 426 SER A CA 1
ATOM 3372 C C . SER A 1 426 ? 12.421 -3.899 -10.635 1.00 94.00 426 SER A C 1
ATOM 3374 O O . SER A 1 426 ? 12.302 -4.577 -11.661 1.00 94.00 426 SER A O 1
ATOM 3376 N N . ALA A 1 427 ? 13.232 -4.278 -9.642 1.00 93.69 427 ALA A N 1
ATOM 3377 C CA . ALA A 1 427 ? 13.984 -5.535 -9.624 1.00 93.69 427 ALA A CA 1
ATOM 3378 C C . ALA A 1 427 ? 13.096 -6.790 -9.772 1.00 93.69 427 ALA A C 1
ATOM 3380 O O . ALA A 1 427 ? 13.577 -7.834 -10.205 1.00 93.69 427 ALA A O 1
ATOM 3381 N N . ASP A 1 428 ? 11.796 -6.693 -9.485 1.00 94.06 428 ASP A N 1
ATOM 3382 C CA . ASP A 1 428 ? 10.839 -7.778 -9.716 1.00 94.06 428 ASP A CA 1
ATOM 3383 C C . ASP A 1 428 ? 10.728 -8.182 -11.200 1.00 94.06 428 ASP A C 1
ATOM 3385 O O . ASP A 1 428 ? 10.473 -9.346 -11.508 1.00 94.06 428 ASP A O 1
ATOM 3389 N N . ALA A 1 429 ? 10.949 -7.247 -12.128 1.00 95.88 429 ALA A N 1
ATOM 3390 C CA . ALA A 1 429 ? 10.877 -7.489 -13.570 1.00 95.88 429 ALA A CA 1
ATOM 3391 C C . ALA A 1 429 ? 12.174 -8.066 -14.171 1.00 95.88 429 ALA A C 1
ATOM 3393 O O . ALA A 1 429 ? 12.235 -8.296 -15.382 1.00 95.88 429 ALA A O 1
ATOM 3394 N N . GLN A 1 430 ? 13.215 -8.291 -13.360 1.00 95.25 430 GLN A N 1
ATOM 3395 C CA . GLN A 1 430 ? 14.580 -8.489 -13.852 1.00 95.25 430 GLN A CA 1
ATOM 3396 C C . GLN A 1 430 ? 14.727 -9.641 -14.851 1.00 95.25 430 GLN A C 1
ATOM 3398 O O . GLN A 1 430 ? 15.389 -9.488 -15.877 1.00 95.25 430 GLN A O 1
ATOM 3403 N N . SER A 1 431 ? 14.084 -10.778 -14.585 1.00 95.12 431 SER A N 1
ATOM 3404 C CA . SER A 1 431 ? 14.140 -11.950 -15.465 1.00 95.12 431 SER A CA 1
ATOM 3405 C C . SER A 1 431 ? 13.687 -11.622 -16.891 1.00 95.12 431 SER A C 1
ATOM 3407 O O . SER A 1 431 ? 14.331 -12.019 -17.860 1.00 95.12 431 SER A O 1
ATOM 3409 N N . TRP A 1 432 ? 12.612 -10.842 -17.015 1.00 95.62 432 TRP A N 1
ATOM 3410 C CA . TRP A 1 432 ? 12.014 -10.467 -18.294 1.00 95.62 432 TRP A CA 1
ATOM 3411 C C . TRP A 1 432 ? 12.817 -9.375 -19.002 1.00 95.62 432 TRP A C 1
ATOM 3413 O O . TRP A 1 432 ? 12.923 -9.396 -20.226 1.00 95.62 432 TRP A O 1
ATOM 3423 N N . LYS A 1 433 ? 13.453 -8.465 -18.249 1.00 94.94 433 LYS A N 1
ATOM 3424 C CA . LYS A 1 433 ? 14.405 -7.497 -18.818 1.00 94.94 433 LYS A CA 1
ATOM 3425 C C . LYS A 1 433 ? 15.615 -8.196 -19.438 1.00 94.94 433 LYS A C 1
ATOM 3427 O O . LYS A 1 433 ? 16.041 -7.823 -20.525 1.00 94.94 433 LYS A O 1
ATOM 3432 N N . ILE A 1 434 ? 16.149 -9.226 -18.779 1.00 94.56 434 ILE A N 1
ATOM 3433 C CA . ILE A 1 434 ? 17.279 -10.009 -19.302 1.00 94.56 434 ILE A CA 1
ATOM 3434 C C . ILE A 1 434 ? 16.866 -10.800 -20.548 1.00 94.56 434 ILE A C 1
ATOM 3436 O O . ILE A 1 434 ? 17.636 -10.882 -21.504 1.00 94.56 434 ILE A O 1
ATOM 3440 N N . GLU A 1 435 ? 15.661 -11.373 -20.566 1.00 94.75 435 GLU A N 1
ATOM 3441 C CA . GLU A 1 435 ? 15.149 -12.046 -21.762 1.00 94.75 435 GLU A CA 1
ATOM 3442 C C . GLU A 1 435 ? 14.999 -11.072 -22.938 1.00 94.75 435 GLU A C 1
ATOM 3444 O O . GLU A 1 435 ? 15.425 -11.385 -24.050 1.00 94.75 435 GLU A O 1
ATOM 3449 N N . LEU A 1 436 ? 14.466 -9.871 -22.688 1.00 94.12 436 LEU A N 1
ATOM 3450 C CA . LEU A 1 436 ? 14.388 -8.820 -23.697 1.00 94.12 436 LEU A CA 1
ATOM 3451 C C . LEU A 1 436 ? 15.782 -8.405 -24.187 1.00 94.12 436 LEU A C 1
ATOM 3453 O O . LEU A 1 436 ? 16.006 -8.337 -25.390 1.00 94.12 436 LEU A O 1
ATOM 3457 N N . TYR A 1 437 ? 16.734 -8.192 -23.276 1.00 93.56 437 TYR A N 1
ATOM 3458 C CA . TYR A 1 437 ? 18.117 -7.841 -23.614 1.00 93.56 437 TYR A CA 1
ATOM 3459 C C . TYR A 1 437 ? 18.763 -8.846 -24.575 1.00 93.56 437 TYR A C 1
ATOM 3461 O O . TYR A 1 437 ? 19.456 -8.446 -25.507 1.00 93.56 437 TYR A O 1
ATOM 3469 N N . LYS A 1 438 ? 18.495 -10.145 -24.396 1.00 92.62 438 LYS A N 1
ATOM 3470 C CA . LYS A 1 438 ? 18.997 -11.205 -25.286 1.00 92.62 438 LYS A CA 1
ATOM 3471 C C . LYS A 1 438 ? 18.375 -11.179 -26.688 1.00 92.62 438 LYS A C 1
ATOM 3473 O O . LYS A 1 438 ? 18.956 -11.763 -27.595 1.00 92.62 438 LYS A O 1
ATOM 3478 N N . LYS A 1 439 ? 17.205 -10.553 -26.852 1.00 92.19 439 LYS A N 1
ATOM 3479 C CA . LYS A 1 439 ? 16.454 -10.465 -28.118 1.00 92.19 439 LYS A CA 1
ATOM 3480 C C . LYS A 1 439 ? 16.686 -9.160 -28.882 1.00 92.19 439 LYS A C 1
ATOM 3482 O O . LYS A 1 439 ? 16.334 -9.091 -30.053 1.00 92.19 439 LYS A O 1
ATOM 3487 N N . LEU A 1 440 ? 17.197 -8.122 -28.222 1.00 91.88 440 LEU A N 1
ATOM 3488 C CA . LEU A 1 440 ? 17.456 -6.826 -28.847 1.00 91.88 440 LEU A CA 1
ATOM 3489 C C . LEU A 1 440 ? 18.805 -6.821 -29.572 1.00 91.88 440 LEU A C 1
ATOM 3491 O O . LEU A 1 440 ? 19.752 -7.494 -29.166 1.00 91.88 440 LEU A O 1
ATOM 3495 N N . GLU A 1 441 ? 18.913 -5.984 -30.601 1.00 90.69 441 GLU A N 1
ATOM 3496 C CA . GLU A 1 441 ? 20.144 -5.737 -31.354 1.00 90.69 441 GLU A CA 1
ATOM 3497 C C . GLU A 1 441 ? 20.412 -4.226 -31.470 1.00 90.69 441 GLU A C 1
ATOM 3499 O O . GLU A 1 441 ? 19.543 -3.398 -31.195 1.00 90.69 441 GLU A O 1
ATOM 3504 N N . GLY A 1 442 ? 21.637 -3.850 -31.847 1.00 90.12 442 GLY A N 1
ATOM 3505 C CA . GLY A 1 442 ? 22.000 -2.455 -32.111 1.00 90.12 442 GLY A CA 1
ATOM 3506 C C . GLY A 1 442 ? 21.870 -1.512 -30.904 1.00 90.12 442 GLY A C 1
ATOM 3507 O O . GLY A 1 442 ? 22.211 -1.864 -29.773 1.00 90.12 442 GLY A O 1
ATOM 3508 N N . GLY A 1 443 ? 21.408 -0.284 -31.163 1.00 88.44 443 GLY A N 1
ATOM 3509 C CA . GLY A 1 443 ? 21.315 0.787 -30.161 1.00 88.44 443 GLY A CA 1
ATOM 3510 C C . GLY A 1 443 ? 20.345 0.485 -29.015 1.00 88.44 443 GLY A C 1
ATOM 3511 O O . GLY A 1 443 ? 20.630 0.829 -27.869 1.00 88.44 443 GLY A O 1
ATOM 3512 N N . ASP A 1 444 ? 19.261 -0.236 -29.296 1.00 90.25 444 ASP A N 1
ATOM 3513 C CA . ASP A 1 444 ? 18.246 -0.620 -28.309 1.00 90.25 444 ASP A CA 1
ATOM 3514 C C . ASP A 1 444 ? 18.808 -1.582 -27.256 1.00 90.25 444 ASP A C 1
ATOM 3516 O O . ASP A 1 444 ? 18.545 -1.447 -26.055 1.00 90.25 444 ASP A O 1
ATOM 3520 N N . ARG A 1 445 ? 19.658 -2.520 -27.693 1.00 91.69 445 ARG A N 1
ATOM 3521 C CA . ARG A 1 445 ? 20.397 -3.407 -26.789 1.00 91.69 445 ARG A CA 1
ATOM 3522 C C . ARG A 1 445 ? 21.367 -2.621 -25.910 1.00 91.69 445 ARG A C 1
ATOM 3524 O O . ARG A 1 445 ? 21.437 -2.884 -24.710 1.00 91.69 445 ARG A O 1
ATOM 3531 N N . GLY A 1 446 ? 22.086 -1.658 -26.491 1.00 92.19 446 GLY A N 1
ATOM 3532 C CA . GLY A 1 446 ? 23.012 -0.787 -25.760 1.00 92.19 446 GLY A CA 1
ATOM 3533 C C . GLY A 1 446 ? 22.307 0.051 -24.691 1.00 92.19 446 GLY A C 1
ATOM 3534 O O . GLY A 1 446 ? 22.767 0.113 -23.553 1.00 92.19 446 GLY A O 1
ATOM 3535 N N . TYR A 1 447 ? 21.142 0.619 -25.015 1.00 93.19 447 TYR A N 1
ATOM 3536 C CA . TYR A 1 447 ? 20.326 1.368 -24.057 1.00 93.19 447 TYR A CA 1
ATOM 3537 C C . TYR A 1 447 ? 19.925 0.511 -22.848 1.00 93.19 447 TYR A C 1
ATOM 3539 O O . TYR A 1 447 ? 20.129 0.909 -21.696 1.00 93.19 447 TYR A O 1
ATOM 3547 N N . LEU A 1 448 ? 19.390 -0.689 -23.100 1.00 92.94 448 LEU A N 1
ATOM 3548 C CA . LEU A 1 448 ? 18.973 -1.585 -22.025 1.00 92.94 448 LEU A CA 1
ATOM 3549 C C . LEU A 1 448 ? 20.177 -2.077 -21.208 1.00 92.94 448 LEU A C 1
ATOM 3551 O O . LEU A 1 448 ? 20.077 -2.161 -19.986 1.00 92.94 448 LEU A O 1
ATOM 3555 N N . GLN A 1 449 ? 21.325 -2.320 -21.847 1.00 93.75 449 GLN A N 1
ATOM 3556 C CA . GLN A 1 449 ? 22.567 -2.676 -21.157 1.00 93.75 449 GLN A CA 1
ATOM 3557 C C . GLN A 1 449 ? 22.973 -1.625 -20.120 1.00 93.75 449 GLN A C 1
ATOM 3559 O O . GLN A 1 449 ? 23.151 -1.961 -18.951 1.00 93.75 449 GLN A O 1
ATOM 3564 N N . MET A 1 450 ? 23.039 -0.350 -20.516 1.00 92.62 450 MET A N 1
ATOM 3565 C CA . MET A 1 450 ? 23.400 0.742 -19.602 1.00 92.62 450 MET A CA 1
ATOM 3566 C C . MET A 1 450 ? 22.421 0.845 -18.423 1.00 92.62 450 MET A C 1
ATOM 3568 O O . MET A 1 450 ? 22.816 1.148 -17.294 1.00 92.62 450 MET A O 1
ATOM 3572 N N . SER A 1 451 ? 21.131 0.581 -18.664 1.00 93.44 451 SER A N 1
ATOM 3573 C CA . SER A 1 451 ? 20.128 0.540 -17.597 1.00 93.44 451 SER A CA 1
ATOM 3574 C C . SER A 1 451 ? 20.370 -0.616 -16.620 1.00 93.44 451 SER A C 1
ATOM 3576 O O . SER A 1 451 ? 20.246 -0.426 -15.409 1.00 93.44 451 SER A O 1
ATOM 3578 N N . LEU A 1 452 ? 20.719 -1.802 -17.126 1.00 93.88 452 LEU A N 1
ATOM 3579 C CA . LEU A 1 452 ? 21.002 -2.991 -16.317 1.00 93.88 452 LEU A CA 1
ATOM 3580 C C . LEU A 1 452 ? 22.280 -2.819 -15.481 1.00 93.88 452 LEU A C 1
ATOM 3582 O O . LEU A 1 452 ? 22.273 -3.144 -14.294 1.00 93.88 452 LEU A O 1
ATOM 3586 N N . GLU A 1 453 ? 23.335 -2.235 -16.053 1.00 93.44 453 GLU A N 1
ATOM 3587 C CA . GLU A 1 453 ? 24.586 -1.898 -15.351 1.00 93.44 453 GLU A CA 1
ATOM 3588 C C . GLU A 1 453 ? 24.340 -0.899 -14.215 1.00 93.44 453 GLU A C 1
ATOM 3590 O O . GLU A 1 453 ? 24.756 -1.113 -13.073 1.00 93.44 453 GLU A O 1
ATOM 3595 N N . ARG A 1 454 ? 23.578 0.169 -14.491 1.00 91.81 454 ARG A N 1
ATOM 3596 C CA . ARG A 1 454 ? 23.196 1.153 -13.468 1.00 91.81 454 ARG A CA 1
ATOM 3597 C C . ARG A 1 454 ? 22.379 0.512 -12.348 1.00 91.81 454 ARG A C 1
ATOM 3599 O O . ARG A 1 454 ? 22.558 0.860 -11.181 1.00 91.81 454 ARG A O 1
ATOM 3606 N N . GLN A 1 455 ? 21.480 -0.409 -12.688 1.00 91.50 455 GLN A N 1
ATOM 3607 C CA . GLN A 1 455 ? 20.692 -1.143 -11.704 1.00 91.50 455 GLN A CA 1
ATOM 3608 C C . GLN A 1 455 ? 21.579 -2.056 -10.850 1.00 91.50 455 GLN A C 1
ATOM 3610 O O . GLN A 1 455 ? 21.432 -2.055 -9.630 1.00 91.50 455 GLN A O 1
ATOM 3615 N N . LYS A 1 456 ? 22.531 -2.776 -11.456 1.00 92.69 456 LYS A N 1
ATOM 3616 C CA . LYS A 1 456 ? 23.500 -3.618 -10.739 1.00 92.69 456 LYS A CA 1
ATOM 3617 C C . LYS A 1 456 ? 24.308 -2.811 -9.722 1.00 92.69 456 LYS A C 1
ATOM 3619 O O . LYS A 1 456 ? 24.370 -3.213 -8.563 1.00 92.69 456 LYS A O 1
ATOM 3624 N N . ALA A 1 457 ? 24.847 -1.661 -10.131 1.00 90.88 457 ALA A N 1
ATOM 3625 C CA . ALA A 1 457 ? 25.626 -0.785 -9.256 1.00 90.88 457 ALA A CA 1
ATOM 3626 C C . ALA A 1 457 ? 24.809 -0.281 -8.052 1.00 90.88 457 ALA A C 1
ATOM 3628 O O . ALA A 1 457 ? 25.305 -0.268 -6.929 1.00 90.88 457 ALA A O 1
ATOM 3629 N N . ARG A 1 458 ? 23.532 0.078 -8.258 1.00 88.50 458 ARG A N 1
ATOM 3630 C CA . ARG A 1 458 ? 22.624 0.453 -7.157 1.00 88.50 458 ARG A CA 1
ATOM 3631 C C . ARG A 1 458 ? 22.384 -0.712 -6.194 1.00 88.50 458 ARG A C 1
ATOM 3633 O O . ARG A 1 458 ? 22.514 -0.546 -4.989 1.00 88.50 458 ARG A O 1
ATOM 3640 N N . LEU A 1 459 ? 22.096 -1.900 -6.729 1.00 89.75 459 LEU A N 1
ATOM 3641 C CA . LEU A 1 459 ? 21.842 -3.099 -5.924 1.00 89.75 459 LEU A CA 1
ATOM 3642 C C . LEU A 1 459 ? 23.061 -3.538 -5.098 1.00 89.75 459 LEU A C 1
ATOM 3644 O O . LEU A 1 459 ? 22.890 -4.131 -4.036 1.00 89.75 459 LEU A O 1
ATOM 3648 N N . GLU A 1 460 ? 24.277 -3.269 -5.576 1.00 88.06 460 GLU A N 1
ATOM 3649 C CA . GLU A 1 460 ? 25.514 -3.558 -4.846 1.00 88.06 460 GLU A CA 1
ATOM 3650 C C . GLU A 1 460 ? 25.682 -2.656 -3.615 1.00 88.06 460 GLU A C 1
ATOM 3652 O O . GLU A 1 460 ? 26.044 -3.149 -2.547 1.00 88.06 460 GLU A O 1
ATOM 3657 N N . ILE A 1 461 ? 25.330 -1.371 -3.736 1.00 84.88 461 ILE A N 1
ATOM 3658 C CA . ILE A 1 461 ? 25.310 -0.421 -2.614 1.00 84.88 461 ILE A CA 1
ATOM 3659 C C . ILE A 1 461 ? 24.238 -0.831 -1.593 1.00 84.88 461 ILE A C 1
ATOM 3661 O O . ILE A 1 461 ? 24.519 -0.930 -0.399 1.00 84.88 461 ILE A O 1
ATOM 3665 N N . ASP A 1 462 ? 23.028 -1.143 -2.064 1.00 80.19 462 ASP A N 1
ATOM 3666 C CA . ASP A 1 462 ? 21.871 -1.445 -1.209 1.00 80.19 462 ASP A CA 1
ATOM 3667 C C . ASP A 1 462 ? 22.028 -2.732 -0.375 1.00 80.19 462 ASP A C 1
ATOM 3669 O O . ASP A 1 462 ? 21.301 -2.933 0.603 1.00 80.19 462 ASP A O 1
ATOM 3673 N N . ARG A 1 463 ? 22.951 -3.624 -0.762 1.00 77.75 463 ARG A N 1
ATOM 3674 C CA . ARG A 1 463 ? 23.186 -4.926 -0.114 1.00 77.75 463 ARG A CA 1
ATOM 3675 C C . ARG A 1 463 ? 23.966 -4.824 1.201 1.00 77.75 463 ARG A C 1
ATOM 3677 O O . ARG A 1 463 ? 24.012 -5.806 1.941 1.00 77.75 463 ARG A O 1
ATOM 3684 N N . ALA A 1 464 ? 24.593 -3.682 1.482 1.00 72.75 464 ALA A N 1
ATOM 3685 C CA . ALA A 1 464 ? 25.439 -3.509 2.663 1.00 72.75 464 ALA A CA 1
ATOM 3686 C C . ALA A 1 464 ? 24.675 -3.720 3.984 1.00 72.75 464 ALA A C 1
ATOM 3688 O O . ALA A 1 464 ? 25.230 -4.261 4.941 1.00 72.75 464 ALA A O 1
ATOM 3689 N N . ASP A 1 465 ? 23.392 -3.354 4.017 1.00 85.06 465 ASP A N 1
ATOM 3690 C CA . ASP A 1 465 ? 22.546 -3.455 5.200 1.00 85.06 465 ASP A CA 1
ATOM 3691 C C . ASP A 1 465 ? 21.590 -4.652 5.117 1.00 85.06 465 ASP A C 1
ATOM 3693 O O . ASP A 1 465 ? 20.827 -4.830 4.171 1.00 85.06 465 ASP A O 1
ATOM 3697 N N . TRP A 1 466 ? 21.565 -5.486 6.157 1.00 88.94 466 TRP A N 1
ATOM 3698 C CA . TRP A 1 466 ? 20.626 -6.612 6.211 1.00 88.94 466 TRP A CA 1
ATOM 3699 C C . TRP A 1 466 ? 19.181 -6.152 6.475 1.00 88.94 466 TRP A C 1
ATOM 3701 O O . TRP A 1 466 ? 18.232 -6.870 6.164 1.00 88.94 466 TRP A O 1
ATOM 3711 N N . GLN A 1 467 ? 18.987 -4.960 7.046 1.00 90.81 467 GLN A N 1
ATOM 3712 C CA . GLN A 1 467 ? 17.668 -4.401 7.366 1.00 90.81 467 GLN A CA 1
ATOM 3713 C C . GLN A 1 467 ? 16.882 -4.017 6.102 1.00 90.81 467 GLN A C 1
ATOM 3715 O O . GLN A 1 467 ? 15.653 -4.132 6.079 1.00 90.81 467 GLN A O 1
ATOM 3720 N N . SER A 1 468 ? 17.593 -3.615 5.045 1.00 90.06 468 SER A N 1
ATOM 3721 C CA . SER A 1 468 ? 17.053 -3.327 3.712 1.00 90.06 468 SER A CA 1
ATOM 3722 C C . SER A 1 468 ? 16.946 -4.579 2.834 1.00 90.06 468 SER A C 1
ATOM 3724 O O . SER A 1 468 ? 16.572 -4.471 1.661 1.00 90.06 468 SER A O 1
ATOM 3726 N N . ALA A 1 469 ? 17.238 -5.770 3.383 1.00 90.88 469 ALA A N 1
ATOM 3727 C CA . ALA A 1 469 ? 17.203 -7.017 2.634 1.00 90.88 469 ALA A CA 1
ATOM 3728 C C . ALA A 1 469 ? 15.848 -7.203 1.944 1.00 90.88 469 ALA A C 1
ATOM 3730 O O . ALA A 1 469 ? 14.779 -7.103 2.557 1.00 90.88 469 ALA A O 1
ATOM 3731 N N . ASN A 1 470 ? 15.925 -7.486 0.646 1.00 94.31 470 ASN A N 1
ATOM 3732 C CA . ASN A 1 470 ? 14.780 -7.656 -0.227 1.00 94.31 470 ASN A CA 1
ATOM 3733 C C . ASN A 1 470 ? 15.053 -8.795 -1.218 1.00 94.31 470 ASN A C 1
ATOM 3735 O O . ASN A 1 470 ? 16.065 -8.790 -1.923 1.00 94.31 470 ASN A O 1
ATOM 3739 N N . LEU A 1 471 ? 14.151 -9.777 -1.271 1.00 93.69 471 LEU A N 1
ATOM 3740 C CA . LEU A 1 471 ? 14.328 -10.992 -2.066 1.00 93.69 471 LEU A CA 1
ATOM 3741 C C . LEU A 1 471 ? 14.405 -10.705 -3.572 1.00 93.69 471 LEU A C 1
ATOM 3743 O O . LEU A 1 471 ? 15.244 -11.288 -4.260 1.00 93.69 471 LEU A O 1
ATOM 3747 N N . ALA A 1 472 ? 13.545 -9.824 -4.089 1.00 93.62 472 ALA A N 1
ATOM 3748 C CA . ALA A 1 472 ? 13.552 -9.452 -5.501 1.00 93.62 472 ALA A CA 1
ATOM 3749 C C . ALA A 1 472 ? 14.855 -8.735 -5.884 1.00 93.62 472 ALA A C 1
ATOM 3751 O O . ALA A 1 472 ? 15.456 -9.070 -6.904 1.00 93.62 472 ALA A O 1
ATOM 3752 N N . ARG A 1 473 ? 15.342 -7.819 -5.035 1.00 93.81 473 ARG A N 1
ATOM 3753 C CA . ARG A 1 473 ? 16.636 -7.137 -5.225 1.00 93.81 473 ARG A CA 1
ATOM 3754 C C . ARG A 1 473 ? 17.814 -8.117 -5.216 1.00 93.81 473 ARG A C 1
ATOM 3756 O O . ARG A 1 473 ? 18.650 -8.057 -6.113 1.00 93.81 473 ARG A O 1
ATOM 3763 N N . ALA A 1 474 ? 17.843 -9.051 -4.262 1.00 92.69 474 ALA A N 1
ATOM 3764 C CA . ALA A 1 474 ? 18.899 -10.061 -4.165 1.00 92.69 474 ALA A CA 1
ATOM 3765 C C . ALA A 1 474 ? 18.951 -10.966 -5.409 1.00 92.69 474 ALA A C 1
ATOM 3767 O O . ALA A 1 474 ? 20.008 -11.115 -6.021 1.00 92.69 474 ALA A O 1
ATOM 3768 N N . ARG A 1 475 ? 17.797 -11.494 -5.842 1.00 93.25 475 ARG A N 1
ATOM 3769 C CA . ARG A 1 475 ? 17.699 -12.313 -7.064 1.00 93.25 475 ARG A CA 1
ATOM 3770 C C . ARG A 1 475 ? 18.097 -11.533 -8.312 1.00 93.25 475 ARG A C 1
ATOM 3772 O O . ARG A 1 475 ? 18.779 -12.073 -9.176 1.00 93.25 475 ARG A O 1
ATOM 3779 N N . ALA A 1 476 ? 17.674 -10.274 -8.418 1.00 93.44 476 ALA A N 1
ATOM 3780 C CA . ALA A 1 476 ? 18.010 -9.444 -9.566 1.00 93.44 476 ALA A CA 1
ATOM 3781 C C . ALA A 1 476 ? 19.522 -9.217 -9.685 1.00 93.44 476 ALA A C 1
ATOM 3783 O O . ALA A 1 476 ? 20.066 -9.307 -10.785 1.00 93.44 476 ALA A O 1
ATOM 3784 N N . TRP A 1 477 ? 20.201 -8.980 -8.561 1.00 93.06 477 TRP A N 1
ATOM 3785 C CA . TRP A 1 477 ? 21.653 -8.833 -8.525 1.00 93.06 477 TRP A CA 1
ATOM 3786 C C . TRP A 1 477 ? 22.374 -10.119 -8.956 1.00 93.06 477 TRP A C 1
ATOM 3788 O O . TRP A 1 477 ? 23.255 -10.055 -9.810 1.00 93.06 477 TRP A O 1
ATOM 3798 N N . GLU A 1 478 ? 21.960 -11.288 -8.450 1.00 92.75 478 GLU A N 1
ATOM 3799 C CA . GLU A 1 478 ? 22.532 -12.586 -8.855 1.00 92.75 478 GLU A CA 1
ATOM 3800 C C . GLU A 1 478 ? 22.368 -12.835 -10.361 1.00 92.75 478 GLU A C 1
ATOM 3802 O O . GLU A 1 478 ? 23.310 -13.250 -11.039 1.00 92.75 478 GLU A O 1
ATOM 3807 N N . MET A 1 479 ? 21.189 -12.528 -10.912 1.00 93.56 479 MET A N 1
ATOM 3808 C CA . MET A 1 479 ? 20.924 -12.659 -12.348 1.00 93.56 479 MET A CA 1
ATOM 3809 C C . MET A 1 479 ? 21.789 -11.717 -13.193 1.00 93.56 479 MET A C 1
ATOM 3811 O O . MET A 1 479 ? 22.262 -12.113 -14.257 1.00 93.56 479 MET A O 1
ATOM 3815 N N . LEU A 1 480 ? 21.997 -10.479 -12.734 1.00 93.00 480 LEU A N 1
ATOM 3816 C CA . LEU A 1 480 ? 22.858 -9.502 -13.404 1.00 93.00 480 LEU A CA 1
ATOM 3817 C C . LEU A 1 480 ? 24.331 -9.914 -13.343 1.00 93.00 480 LEU A C 1
ATOM 3819 O O . LEU A 1 480 ? 25.032 -9.822 -14.347 1.00 93.00 480 LEU A O 1
ATOM 3823 N N . GLN A 1 481 ? 24.786 -10.442 -12.206 1.00 90.94 481 GLN A N 1
ATOM 3824 C CA . GLN A 1 481 ? 26.141 -10.966 -12.063 1.00 90.94 481 GLN A CA 1
ATOM 3825 C C . GLN A 1 481 ? 26.387 -12.152 -13.007 1.00 90.94 481 GLN A C 1
ATOM 3827 O O . GLN A 1 481 ? 27.415 -12.194 -13.680 1.00 90.94 481 GLN A O 1
ATOM 3832 N N . ALA A 1 482 ? 25.427 -13.075 -13.108 1.00 91.25 482 ALA A N 1
ATOM 3833 C CA . ALA A 1 482 ? 25.503 -14.219 -14.016 1.00 91.25 482 ALA A CA 1
ATOM 3834 C C . ALA A 1 482 ? 25.485 -13.820 -15.503 1.00 91.25 482 ALA A C 1
ATOM 3836 O O . ALA A 1 482 ? 25.988 -14.564 -16.344 1.00 91.25 482 ALA A O 1
ATOM 3837 N N . LEU A 1 483 ? 24.914 -12.659 -15.839 1.00 89.31 483 LEU A N 1
ATOM 3838 C CA . LEU A 1 483 ? 24.885 -12.140 -17.206 1.00 89.31 483 LEU A CA 1
ATOM 3839 C C . LEU A 1 483 ? 26.249 -11.585 -17.659 1.00 89.31 483 LEU A C 1
ATOM 3841 O O . LEU A 1 483 ? 26.451 -11.409 -18.858 1.00 89.31 483 LEU A O 1
ATOM 3845 N N . GLY A 1 484 ? 27.182 -11.346 -16.729 1.00 82.94 484 GLY A N 1
ATOM 3846 C CA . GLY A 1 484 ? 28.535 -10.867 -17.032 1.00 82.94 484 GLY A CA 1
ATOM 3847 C C . GLY A 1 484 ? 28.607 -9.398 -17.459 1.00 82.94 484 GLY A C 1
ATOM 3848 O O . GLY A 1 484 ? 29.607 -8.996 -18.048 1.00 82.94 484 GLY A O 1
ATOM 3849 N N . ILE A 1 485 ? 27.554 -8.626 -17.171 1.00 70.94 485 ILE A N 1
ATOM 3850 C CA . ILE A 1 485 ? 27.468 -7.176 -17.399 1.00 70.94 485 ILE A CA 1
ATOM 3851 C C . ILE A 1 485 ? 27.686 -6.448 -16.081 1.00 70.94 485 ILE A C 1
ATOM 3853 O O . ILE A 1 485 ? 27.204 -6.973 -15.047 1.00 70.94 485 ILE A O 1
#

Nearest PDB structures (foldseek):
  3ja6-assembly1_I  TM=1.778E-01  e=5.946E+00  Escherichia coli
  7a0g-assembly1_JJJ  TM=1.232E-01  e=4.104E+00  Serratia marcescens
  6h2f-assembly1_J  TM=1.290E-01  e=3.938E+00  Aeromonas hydrophila subsp. hydrophila AL09-71
  4ry2-assembly1_B  TM=1.566E-01  e=9.356E+00  Acetivibrio thermocellus ATCC 27405

Radius of gyration: 28.51 Å; Cα contacts (8 Å, |Δi|>4): 419; chains: 1; bounding box: 72×48×90 Å

Sequence (485 aa):
MDSKILNALSVIATSLGLAFVFNFMFFDKLIGISVVVITAILIGAVYLLGLRQQVSLRNAWWLVPLILFFAFMPGVRANEFLTFLNVCATFGLLMLFAHELIGTPTFLMRIYDYFILMTRVPFRMFGKAVSTITLLTQIHGQVKHRDVWLRVLKGVVMAVPVLVVFGILFSQADLAFSQFLTSFVDITITERMVEYVVQWLFAFVATLSFLSYIFFSKRPESNIAETSEATKSVKSIEVMVFLGLIAALFLLFIGFQVTYLFGGEANILNAGFTYAEYARQGFWELLAVAALSLLVLLASEKYAGVEGKKDKPFLVPALILIAEVGVLMVSAFKRLSLYIDAYGMTALRFYAVGFIVFLVALFILLAIKFIVLKRESFFAFGALLSLVVLLITVNLVNPDAFIARANLERYNQTGKIDLPYMSELSADAQSWKIELYKKLEGGDRGYLQMSLERQKARLEIDRADWQSANLARARAWEMLQALGI